Protein AF-0000000077095331 (afdb_homodimer)

pLDDT: mean 87.54, std 20.26, range [21.2, 98.94]

Foldseek 3Di:
DAWLVDCVRPFFLVDLDAFDKAWAFELQPPDPVCSLVVVVQCCDVNNVNGQAHEYEAADCVLANAGDDDLVSLLVNCVVPVTHAYRYEYSYAPCLVCLLSNLVSRHQEYEYELVRDDDVLVSLVSNVVSPHQYEYEYAQVRALVSCVVCSVVRSHREYEYEQDGPDDAPDAGNPVSVVRVVVCCVVPVSHFYWYFHFDPPPPPPVPDRGRIRIRDRDDPDPDDD/DAWLVDCVRDFFLVDLDAFDKAWAFELQPPDPVCSLVVVVQCCDVNNVNGQAHEYEAADCPLANAGDDDLVSLLVNCVVPVTHAYRYEYSYAPCLVCLLSNLVSRHQEYEYELVRDDDVLVSLVSNVVSPHAYEYEYEQVRALVSCVVCSVVRSHREYEYEQDGPDDAPDAGNPVSVVRVVVCCVVPVSHFYWYFHFDQPPPPPVRPRGRIRIRDNDDPDPDDD

Sequence (448 aa):
MFDHQDRGTWLSADRPDTLRPIIAPSILASDFARLLDECKDVLSVEGGASEWLHVDVMDGHFVPNISIGMCVVEALRKHLQHAFLDVHCMVTHPDRWVDEMAKAGASQMTFHVEAVECPKAVARHIRAAGMQCGVALKPKTPASAVRELIEEKLVDMVLVMTVEPGFGGQSFMHDMMPKVAELRRAYPHLNIQVDGVWVKRQLMRLQKQERTSLWPERPSSRRLMFDHQDRGTWLSADRPDTLRPIIAPSILASDFARLLDECKDVLSVEGGASEWLHVDVMDGHFVPNISIGMCVVEALRKHLQHAFLDVHCMVTHPDRWVDEMAKAGASQMTFHVEAVECPKAVARHIRAAGMQCGVALKPKTPASAVRELIEEKLVDMVLVMTVEPGFGGQSFMHDMMPKVAELRRAYPHLNIQVDGVWVKRQLMRLQKQERTSLWPERPSSRRL

Structure (mmCIF, N/CA/C/O backbone):
data_AF-0000000077095331-model_v1
#
loop_
_entity.id
_entity.type
_entity.pdbx_description
1 polymer 'Ribulose-5-phosphate 3-epimerase, putative'
#
loop_
_atom_site.group_PDB
_atom_site.id
_atom_site.type_symbol
_atom_site.label_atom_id
_atom_site.label_alt_id
_atom_site.label_comp_id
_atom_site.label_asym_id
_atom_site.label_entity_id
_atom_site.label_seq_id
_atom_site.pdbx_PDB_ins_code
_atom_site.Cartn_x
_atom_site.Cartn_y
_atom_site.Cartn_z
_atom_site.occupancy
_atom_site.B_iso_or_equiv
_atom_site.auth_seq_id
_atom_site.auth_comp_id
_atom_site.auth_asym_id
_atom_site.auth_atom_id
_atom_site.pdbx_PDB_model_num
ATOM 1 N N . MET A 1 1 ? -15.812 24.312 8.992 1 74.44 1 MET A N 1
ATOM 2 C CA . MET A 1 1 ? -15.539 22.906 8.703 1 74.44 1 MET A CA 1
ATOM 3 C C . MET A 1 1 ? -14.625 22.766 7.488 1 74.44 1 MET A C 1
ATOM 5 O O . MET A 1 1 ? -14.672 23.594 6.578 1 74.44 1 MET A O 1
ATOM 9 N N . PHE A 1 2 ? -13.594 21.969 7.535 1 90.38 2 PHE A N 1
ATOM 10 C CA . PHE A 1 2 ? -12.703 21.719 6.406 1 90.38 2 PHE A CA 1
ATOM 11 C C . PHE A 1 2 ? -13.453 21.047 5.262 1 90.38 2 PHE A C 1
ATOM 13 O O . PHE A 1 2 ? -14.281 20.172 5.484 1 90.38 2 PHE A O 1
ATOM 20 N N . ASP A 1 3 ? -13.227 21.578 4.082 1 95.56 3 ASP A N 1
ATOM 21 C CA . ASP A 1 3 ? -13.828 21.062 2.857 1 95.56 3 ASP A CA 1
ATOM 22 C C . ASP A 1 3 ? -12.789 20.938 1.745 1 95.56 3 ASP A C 1
ATOM 24 O O . ASP A 1 3 ? -12.234 21.938 1.293 1 95.56 3 ASP A O 1
ATOM 28 N N . HIS A 1 4 ? -12.547 19.734 1.325 1 96.69 4 HIS A N 1
ATOM 29 C CA . HIS A 1 4 ? -11.578 19.484 0.27 1 96.69 4 HIS A CA 1
ATOM 30 C C . HIS A 1 4 ? -11.859 20.344 -0.957 1 96.69 4 HIS A C 1
ATOM 32 O O . HIS A 1 4 ? -10.938 20.766 -1.654 1 96.69 4 HIS A O 1
ATOM 38 N N . GLN A 1 5 ? -13.016 20.734 -1.234 1 96.81 5 GLN A N 1
ATOM 39 C CA . GLN A 1 5 ? -13.398 21.438 -2.457 1 96.81 5 GLN A CA 1
ATOM 40 C C . GLN A 1 5 ? -13.328 22.938 -2.275 1 96.81 5 GLN A C 1
ATOM 42 O O . GLN A 1 5 ? -13.5 23.703 -3.232 1 96.81 5 GLN A O 1
ATOM 47 N N . ASP A 1 6 ? -13.086 23.359 -1.054 1 96.62 6 ASP A N 1
ATOM 48 C CA . ASP A 1 6 ? -12.977 24.781 -0.756 1 96.62 6 ASP A CA 1
ATOM 49 C C . ASP A 1 6 ? -11.648 25.109 -0.089 1 96.62 6 ASP A C 1
ATOM 51 O O . ASP A 1 6 ? -11.547 25.125 1.14 1 96.62 6 ASP A O 1
ATOM 55 N N . ARG A 1 7 ? -10.734 25.531 -0.83 1 93.06 7 ARG A N 1
ATOM 56 C CA . ARG A 1 7 ? -9.367 25.75 -0.371 1 93.06 7 ARG A CA 1
ATOM 57 C C . ARG A 1 7 ? -9.312 26.859 0.67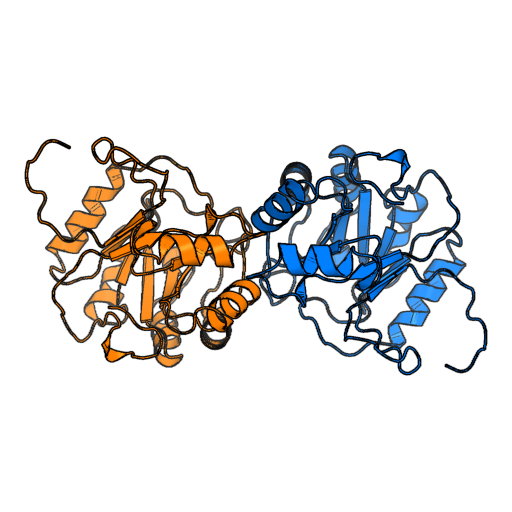1 1 93.06 7 ARG A C 1
ATOM 59 O O . ARG A 1 7 ? -8.328 26.969 1.405 1 93.06 7 ARG A O 1
ATOM 66 N N . GLY A 1 8 ? -10.281 27.656 0.653 1 92.31 8 GLY A N 1
ATOM 67 C CA . GLY A 1 8 ? -10.359 28.688 1.672 1 92.31 8 GLY A CA 1
ATOM 68 C C . GLY A 1 8 ? -10.484 28.125 3.078 1 92.31 8 GLY A C 1
ATOM 69 O O . GLY A 1 8 ? -10.227 28.844 4.055 1 92.31 8 GLY A O 1
ATOM 70 N N . THR A 1 9 ? -10.836 26.828 3.191 1 93.69 9 THR A N 1
ATOM 71 C CA . THR A 1 9 ? -11.023 26.203 4.496 1 93.69 9 THR A CA 1
ATOM 72 C C . THR A 1 9 ? -9.75 25.5 4.945 1 93.69 9 THR A C 1
ATOM 74 O O . THR A 1 9 ? -9.68 24.969 6.062 1 93.69 9 THR A O 1
ATOM 77 N N . TRP A 1 10 ? -8.75 25.484 4.062 1 94.44 10 TRP A N 1
ATOM 78 C CA . TRP A 1 10 ? -7.512 24.766 4.359 1 94.44 10 TRP A CA 1
ATOM 79 C C . TRP A 1 10 ? -6.59 25.625 5.238 1 94.44 10 TRP A C 1
ATOM 81 O O . TRP A 1 10 ? -6.773 26.828 5.348 1 94.44 10 TRP A O 1
ATOM 91 N N . LEU A 1 11 ? -5.668 24.922 5.902 1 93 11 LEU A N 1
ATOM 92 C CA . LEU A 1 11 ? -4.598 25.656 6.559 1 93 11 LEU A CA 1
ATOM 93 C C . LEU A 1 11 ? -3.738 26.391 5.535 1 93 11 LEU A C 1
ATOM 95 O O . LEU A 1 11 ? -3.646 25.969 4.379 1 93 11 LEU A O 1
ATOM 99 N N . SER A 1 12 ? -3.201 27.484 5.98 1 90.19 12 SER A N 1
ATOM 100 C CA . SER A 1 12 ? -2.324 28.25 5.094 1 90.19 12 SER A CA 1
ATOM 101 C C . SER A 1 12 ? -1.199 28.922 5.871 1 90.19 12 SER A C 1
ATOM 103 O O . SER A 1 12 ? -1.447 29.578 6.883 1 90.19 12 SER A O 1
ATOM 105 N N . ALA A 1 13 ? -0.062 28.75 5.371 1 89.94 13 ALA A N 1
ATOM 106 C CA . ALA A 1 13 ? 1.091 29.422 5.965 1 89.94 13 ALA A CA 1
ATOM 107 C C . ALA A 1 13 ? 1.004 30.938 5.777 1 89.94 13 ALA A C 1
ATOM 109 O O . ALA A 1 13 ? 1.596 31.703 6.543 1 89.94 13 ALA A O 1
ATOM 110 N N . ASP A 1 14 ? 0.277 31.359 4.832 1 86.94 14 ASP A N 1
ATOM 111 C CA . ASP A 1 14 ? 0.199 32.781 4.473 1 86.94 14 ASP A CA 1
ATOM 112 C C . ASP A 1 14 ? -0.905 33.469 5.262 1 86.94 14 ASP A C 1
ATOM 114 O O . ASP A 1 14 ? -0.959 34.719 5.297 1 86.94 14 ASP A O 1
ATOM 118 N N . ARG A 1 15 ? -1.818 32.688 5.832 1 79.81 15 ARG A N 1
ATOM 119 C CA . ARG A 1 15 ? -2.947 33.25 6.574 1 79.81 15 ARG A CA 1
ATOM 120 C C . ARG A 1 15 ? -2.898 32.844 8.039 1 79.81 15 ARG A C 1
ATOM 122 O O . ARG A 1 15 ? -3.359 31.75 8.391 1 79.81 15 ARG A O 1
ATOM 129 N N . PRO A 1 16 ? -2.246 33.625 8.781 1 66.81 16 PRO A N 1
ATOM 130 C CA . PRO A 1 16 ? -2.164 33.219 10.188 1 66.81 16 PRO A CA 1
ATOM 131 C C . PRO A 1 16 ? -3.535 33.125 10.852 1 66.81 16 PRO A C 1
ATOM 133 O O . PRO A 1 16 ? -4.109 34.125 11.25 1 66.81 16 PRO A O 1
ATOM 136 N N . ASP A 1 17 ? -4.195 32.031 10.586 1 67.94 17 ASP A N 1
ATOM 137 C CA . ASP A 1 17 ? -5.488 31.781 11.219 1 67.94 17 ASP A CA 1
ATOM 138 C C . ASP A 1 17 ? -5.312 31.375 12.68 1 67.94 17 ASP A C 1
ATOM 140 O O . ASP A 1 17 ? -4.211 31.016 13.109 1 67.94 17 ASP A O 1
ATOM 144 N N . THR A 1 18 ? -6.379 31.609 13.398 1 79.56 18 THR A N 1
ATOM 145 C CA . THR A 1 18 ? -6.414 31.141 14.781 1 79.56 18 THR A CA 1
ATOM 146 C C . THR A 1 18 ? -6.258 29.625 14.836 1 79.56 18 THR A C 1
ATOM 148 O O . THR A 1 18 ? -6.871 28.891 14.047 1 79.56 18 THR A O 1
ATOM 151 N N . LEU A 1 19 ? -5.367 29.297 15.688 1 85.69 19 LEU A N 1
ATOM 152 C CA . LEU A 1 19 ? -5.133 27.875 15.875 1 85.69 19 LEU A CA 1
ATOM 153 C C . LEU A 1 19 ? -6.371 27.188 16.438 1 85.69 19 LEU A C 1
ATOM 155 O O . LEU A 1 19 ? -7.055 27.734 17.297 1 85.69 19 LEU A O 1
ATOM 159 N N . ARG A 1 20 ? -6.723 26.094 15.852 1 81.62 20 ARG A N 1
ATOM 160 C CA . ARG A 1 20 ? -7.832 25.297 16.359 1 81.62 20 ARG A CA 1
ATOM 161 C C . ARG A 1 20 ? -7.438 23.828 16.453 1 81.62 20 ARG A C 1
ATOM 163 O O . ARG A 1 20 ? -6.598 23.344 15.695 1 81.62 20 ARG A O 1
ATOM 170 N N . PRO A 1 21 ? -8.047 23.156 17.375 1 84.94 21 PRO A N 1
ATOM 171 C CA . PRO A 1 21 ? -7.781 21.719 17.453 1 84.94 21 PRO A CA 1
ATOM 172 C C . PRO A 1 21 ? -8.367 20.953 16.266 1 84.94 21 PRO A C 1
ATOM 174 O O . PRO A 1 21 ? -9.492 21.234 15.836 1 84.94 21 PRO A O 1
ATOM 177 N N . ILE A 1 22 ? -7.582 20.172 15.688 1 89 22 ILE A N 1
ATOM 178 C CA . ILE A 1 22 ? -7.996 19.312 14.578 1 89 22 ILE A CA 1
ATOM 179 C C . ILE A 1 22 ? -7.695 17.859 14.906 1 89 22 ILE A C 1
ATOM 181 O O . ILE A 1 22 ? -6.586 17.516 15.328 1 89 22 ILE A O 1
ATOM 185 N N . ILE A 1 23 ? -8.719 17.031 14.805 1 89.06 23 ILE A N 1
ATOM 186 C CA . ILE A 1 23 ? -8.539 15.602 15.016 1 89.06 23 ILE A CA 1
ATOM 187 C C . ILE A 1 23 ? -8.539 14.875 13.68 1 89.06 23 ILE A C 1
ATOM 189 O O . ILE A 1 23 ? -9.453 15.055 12.867 1 89.06 23 ILE A O 1
ATOM 193 N N . ALA A 1 24 ? -7.504 14.133 13.43 1 92.94 24 ALA A N 1
ATOM 194 C CA . ALA A 1 24 ? -7.34 13.375 12.195 1 92.94 24 ALA A CA 1
ATOM 195 C C . ALA A 1 24 ? -7.02 11.906 12.492 1 92.94 24 ALA A C 1
ATOM 197 O O . ALA A 1 24 ? -5.852 11.516 12.516 1 92.94 24 ALA A O 1
ATOM 198 N N . PRO A 1 25 ? -7.996 11.039 12.672 1 91.44 25 PRO A N 1
ATOM 199 C CA . PRO A 1 25 ? -7.723 9.625 12.953 1 91.44 25 PRO A CA 1
ATOM 200 C C . PRO A 1 25 ? -7.004 8.922 11.805 1 91.44 25 PRO A C 1
ATOM 202 O O . PRO A 1 25 ? -7.305 9.18 10.633 1 91.44 25 PRO A O 1
ATOM 205 N N . SER A 1 26 ? -6.078 8.117 12.156 1 93.12 26 SER A N 1
ATOM 206 C CA . SER A 1 26 ? -5.355 7.348 11.156 1 93.12 26 SER A CA 1
ATOM 207 C C . SER A 1 26 ? -6.188 6.168 10.664 1 93.12 26 SER A C 1
ATOM 209 O O . SER A 1 26 ? -6.672 5.363 11.461 1 93.12 26 SER A O 1
ATOM 211 N N . ILE A 1 27 ? -6.215 6.051 9.406 1 94 27 ILE A N 1
ATOM 212 C CA . ILE A 1 27 ? -6.992 4.938 8.867 1 94 27 ILE A CA 1
ATOM 213 C C . ILE A 1 27 ? -6.168 3.654 8.938 1 94 27 ILE A C 1
ATOM 215 O O . ILE A 1 27 ? -6.691 2.562 8.695 1 94 27 ILE A O 1
ATOM 219 N N . LEU A 1 28 ? -4.945 3.766 9.305 1 92.88 28 LEU A N 1
ATOM 220 C CA . LEU A 1 28 ? -4.105 2.578 9.438 1 92.88 28 LEU A CA 1
ATOM 221 C C . LEU A 1 28 ? -4.707 1.599 10.438 1 92.88 28 LEU A C 1
ATOM 223 O O . LEU A 1 28 ? -4.504 0.387 10.328 1 92.88 28 LEU A O 1
ATOM 227 N N . ALA A 1 29 ? -5.477 2.094 11.375 1 89.19 29 ALA A N 1
ATOM 228 C CA . ALA A 1 29 ? -6.105 1.262 12.398 1 89.19 29 ALA A CA 1
ATOM 229 C C . ALA A 1 29 ? -7.461 0.742 11.922 1 89.19 29 ALA A C 1
ATOM 231 O O . ALA A 1 29 ? -8.117 -0.028 12.633 1 89.19 29 ALA A O 1
ATOM 232 N N . SER A 1 30 ? -7.828 1.083 10.773 1 93.62 30 SER A N 1
ATOM 233 C CA . SER A 1 30 ? -9.156 0.741 10.266 1 93.62 30 SER A CA 1
ATOM 234 C C . SER A 1 30 ? -9.164 -0.644 9.633 1 93.62 30 SER A C 1
ATOM 236 O O . SER A 1 30 ? -8.109 -1.209 9.344 1 93.62 30 SER A O 1
ATOM 238 N N . ASP A 1 31 ? -10.359 -1.181 9.508 1 97.12 31 ASP A N 1
ATOM 239 C CA . ASP A 1 31 ? -10.594 -2.348 8.664 1 97.12 31 ASP A CA 1
ATOM 240 C C . ASP A 1 31 ? -10.586 -1.966 7.184 1 97.12 31 ASP A C 1
ATOM 242 O O . ASP A 1 31 ? -11.586 -1.453 6.668 1 97.12 31 ASP A O 1
ATOM 246 N N . PHE A 1 32 ? -9.547 -2.336 6.508 1 98.31 32 PHE A N 1
ATOM 247 C CA . PHE A 1 32 ? -9.375 -1.898 5.125 1 98.31 32 PHE A CA 1
ATOM 248 C C . PHE A 1 32 ? -10.383 -2.594 4.215 1 98.31 32 PHE A C 1
ATOM 250 O O . PHE A 1 32 ? -10.625 -2.141 3.096 1 98.31 32 PHE A O 1
ATOM 257 N N . ALA A 1 33 ? -10.93 -3.701 4.684 1 98.5 33 ALA A N 1
ATOM 258 C CA . ALA A 1 33 ? -11.961 -4.367 3.893 1 98.5 33 ALA A CA 1
ATOM 259 C C . ALA A 1 33 ? -13.273 -3.584 3.936 1 98.5 33 ALA A C 1
ATOM 261 O O . ALA A 1 33 ? -14.141 -3.76 3.07 1 98.5 33 ALA A O 1
ATOM 262 N N . ARG A 1 34 ? -13.445 -2.771 4.957 1 98.44 34 ARG A N 1
ATOM 263 C CA . ARG A 1 34 ? -14.625 -1.939 5.148 1 98.44 34 ARG A CA 1
ATOM 264 C C . ARG A 1 34 ? -14.242 -0.482 5.379 1 98.44 34 ARG A C 1
ATOM 266 O O . ARG A 1 34 ? -14.781 0.176 6.273 1 98.44 34 ARG A O 1
ATOM 273 N N . LEU A 1 35 ? -13.375 -0.018 4.566 1 98.56 35 LEU A N 1
ATOM 274 C CA . LEU A 1 35 ? -12.688 1.244 4.816 1 98.56 35 LEU A CA 1
ATOM 275 C C . LEU A 1 35 ? -13.664 2.416 4.754 1 98.56 35 LEU A C 1
ATOM 277 O O . LEU A 1 35 ? -13.609 3.318 5.594 1 98.56 35 LEU A O 1
ATOM 281 N N . LEU A 1 36 ? -14.555 2.393 3.768 1 98.62 36 LEU A N 1
ATOM 282 C CA . LEU A 1 36 ? -15.492 3.502 3.627 1 98.62 36 LEU A CA 1
ATOM 283 C C . LEU A 1 36 ? -16.359 3.646 4.875 1 98.62 36 LEU A C 1
ATOM 285 O O . LEU A 1 36 ? -16.547 4.754 5.379 1 98.62 36 LEU A O 1
ATOM 289 N N . ASP A 1 37 ? -16.844 2.523 5.336 1 97.69 37 ASP A N 1
ATOM 290 C CA . ASP A 1 37 ? -17.672 2.535 6.531 1 97.69 37 ASP A CA 1
ATOM 291 C C . ASP A 1 37 ? -16.906 3.072 7.738 1 97.69 37 ASP A C 1
ATOM 293 O O . ASP A 1 37 ? -17.438 3.865 8.516 1 97.69 37 ASP A O 1
ATOM 297 N N . GLU A 1 38 ? -15.68 2.67 7.887 1 96.81 38 GLU A N 1
ATOM 298 C CA . GLU A 1 38 ? -14.836 3.131 8.984 1 96.81 38 GLU A CA 1
ATOM 299 C C . GLU A 1 38 ? -14.602 4.637 8.914 1 96.81 38 GLU A C 1
ATOM 301 O O . GLU A 1 38 ? -14.68 5.332 9.922 1 96.81 38 GLU A O 1
ATOM 306 N N . CYS A 1 39 ? -14.352 5.078 7.707 1 97.06 39 CYS A N 1
ATOM 307 C CA . CYS A 1 39 ? -14.094 6.5 7.504 1 97.06 39 CYS A CA 1
ATOM 308 C C . CYS A 1 39 ? -15.344 7.324 7.77 1 97.06 39 CYS A C 1
ATOM 310 O O . CYS A 1 39 ? -15.281 8.367 8.43 1 97.06 39 CYS A O 1
ATOM 312 N N . LYS A 1 40 ? -16.484 6.82 7.277 1 97.5 40 LYS A N 1
ATOM 313 C CA . LYS A 1 40 ? -17.75 7.52 7.516 1 97.5 40 LYS A CA 1
ATOM 314 C C . LYS A 1 40 ? -18.078 7.582 9.008 1 97.5 40 LYS A C 1
ATOM 316 O O . LYS A 1 40 ? -18.578 8.594 9.492 1 97.5 40 LYS A O 1
ATOM 321 N N . ASP A 1 41 ? -17.766 6.551 9.664 1 95.5 41 ASP A N 1
ATOM 322 C CA . ASP A 1 41 ? -18.031 6.492 11.102 1 95.5 41 ASP A CA 1
ATOM 323 C C . ASP A 1 41 ? -17.25 7.574 11.844 1 95.5 41 ASP A C 1
ATOM 325 O O . ASP A 1 41 ? -17.844 8.367 12.586 1 95.5 41 ASP A O 1
ATOM 329 N N . VAL A 1 42 ? -15.945 7.723 11.578 1 93 42 VAL A N 1
ATOM 330 C CA . VAL A 1 42 ? -15.117 8.656 12.336 1 93 42 VAL A CA 1
ATOM 331 C C . VAL A 1 42 ? -15.477 10.086 11.961 1 93 42 VAL A C 1
ATOM 333 O O . VAL A 1 42 ? -15.312 11.008 12.766 1 93 42 VAL A O 1
ATOM 336 N N . LEU A 1 43 ? -16.016 10.258 10.766 1 94.38 43 LEU A N 1
ATOM 337 C CA . LEU A 1 43 ? -16.406 11.586 10.305 1 94.38 43 LEU A CA 1
ATOM 338 C C . LEU A 1 43 ? -17.781 11.977 10.852 1 94.38 43 LEU A C 1
ATOM 340 O O . LEU A 1 43 ? -18.125 13.156 10.883 1 94.38 43 LEU A O 1
ATOM 344 N N . SER A 1 44 ? -18.531 11.047 11.242 1 93.62 44 SER A N 1
ATOM 345 C CA . SER A 1 44 ? -19.891 11.297 11.734 1 93.62 44 SER A CA 1
ATOM 346 C C . SER A 1 44 ? -19.875 11.891 13.133 1 93.62 44 SER A C 1
ATOM 348 O O . SER A 1 44 ? -18.859 11.789 13.844 1 93.62 44 SER A O 1
ATOM 350 N N . VAL A 1 45 ? -20.938 12.438 13.492 1 91.75 45 VAL A N 1
ATOM 351 C CA . VAL A 1 45 ? -21.094 13 14.828 1 91.75 45 VAL A CA 1
ATOM 352 C C . VAL A 1 45 ? -20.969 11.898 15.875 1 91.75 45 VAL A C 1
ATOM 354 O O . VAL A 1 45 ? -20.266 12.055 16.875 1 91.75 45 VAL A O 1
ATOM 357 N N . GLU A 1 46 ? -21.578 10.781 15.625 1 90.5 46 GLU A N 1
ATOM 358 C CA . GLU A 1 46 ? -21.562 9.648 16.547 1 90.5 46 GLU A CA 1
ATOM 359 C C . GLU A 1 46 ? -20.156 9.078 16.703 1 90.5 46 GLU A C 1
ATOM 361 O O . GLU A 1 46 ? -19.797 8.586 17.781 1 90.5 46 GLU A O 1
ATOM 366 N N . GLY A 1 47 ? -19.406 9.219 15.664 1 86.56 47 GLY A N 1
ATOM 367 C CA . GLY A 1 47 ? -18.078 8.625 15.672 1 86.56 47 GLY A CA 1
ATOM 368 C C . GLY A 1 47 ? -17 9.578 16.172 1 86.56 47 GLY A C 1
ATOM 369 O O . GLY A 1 47 ? -15.844 9.195 16.312 1 86.56 47 GLY A O 1
ATOM 370 N N . GLY A 1 48 ? -17.328 10.859 16.406 1 85.31 48 GLY A N 1
ATOM 371 C CA . GLY A 1 48 ? -16.375 11.805 16.969 1 85.31 48 GLY A CA 1
ATOM 372 C C . GLY A 1 48 ? -16.25 13.07 16.156 1 85.31 48 GLY A C 1
ATOM 373 O O . GLY A 1 48 ? -15.539 14 16.562 1 85.31 48 GLY A O 1
ATOM 374 N N . ALA A 1 49 ? -16.859 13.047 15.031 1 89 49 ALA A N 1
ATOM 375 C CA . ALA A 1 49 ? -16.891 14.234 14.18 1 89 49 ALA A CA 1
ATOM 376 C C . ALA A 1 49 ? -15.469 14.711 13.867 1 89 49 ALA A C 1
ATOM 378 O O . ALA A 1 49 ? -15.164 15.891 14.008 1 89 49 ALA A O 1
ATOM 379 N N . SER A 1 50 ? -14.641 13.82 13.484 1 91.31 50 SER A N 1
ATOM 380 C CA . SER A 1 50 ? -13.266 14.172 13.164 1 91.31 50 SER A CA 1
ATOM 381 C C . SER A 1 50 ? -13.211 15.133 11.977 1 91.31 50 SER A C 1
ATOM 383 O O . SER A 1 50 ? -14.047 15.062 11.07 1 91.31 50 SER A O 1
ATOM 385 N N . GLU A 1 51 ? -12.227 15.961 11.992 1 92.25 51 GLU A N 1
ATOM 386 C CA . GLU A 1 51 ? -12.109 16.984 10.969 1 92.25 51 GLU A CA 1
ATOM 387 C C . GLU A 1 51 ? -11.422 16.453 9.719 1 92.25 51 GLU A C 1
ATOM 389 O O . GLU A 1 51 ? -11.75 16.844 8.602 1 92.25 51 GLU A O 1
ATOM 394 N N . TRP A 1 52 ? -10.445 15.609 9.922 1 96.31 52 TRP A N 1
ATOM 395 C CA . TRP A 1 52 ? -9.625 15.07 8.836 1 96.31 52 TRP A CA 1
ATOM 396 C C . TRP A 1 52 ? -9.539 13.555 8.914 1 96.31 52 TRP A C 1
ATOM 398 O O . TRP A 1 52 ? -9.93 12.953 9.922 1 96.31 52 TRP A O 1
ATOM 408 N N . LEU A 1 53 ? -9.18 12.938 7.82 1 96.56 53 LEU A N 1
ATOM 409 C CA . LEU A 1 53 ? -8.703 11.562 7.793 1 96.56 53 LEU A CA 1
ATOM 410 C C . LEU A 1 53 ? -7.199 11.508 7.555 1 96.56 53 LEU A C 1
ATOM 412 O O . LEU A 1 53 ? -6.695 12.094 6.59 1 96.56 53 LEU A O 1
ATOM 416 N N . HIS A 1 54 ? -6.516 10.867 8.5 1 96.94 54 HIS A N 1
ATOM 417 C CA . HIS A 1 54 ? -5.07 10.695 8.375 1 96.94 54 HIS A CA 1
ATOM 418 C C . HIS A 1 54 ? -4.734 9.43 7.598 1 96.94 54 HIS A C 1
ATOM 420 O O . HIS A 1 54 ? -5.105 8.328 8 1 96.94 54 HIS A O 1
ATOM 426 N N . VAL A 1 55 ? -4.062 9.602 6.492 1 98.06 55 VAL A N 1
ATOM 427 C CA . VAL A 1 55 ? -3.783 8.508 5.566 1 98.06 55 VAL A CA 1
ATOM 428 C C . VAL A 1 55 ? -2.279 8.258 5.5 1 98.06 55 VAL A C 1
ATOM 430 O O . VAL A 1 55 ? -1.524 9.094 5 1 98.06 55 VAL A O 1
ATOM 433 N N . ASP A 1 56 ? -1.896 7.098 5.926 1 97.75 56 ASP A N 1
ATOM 434 C CA . ASP A 1 56 ? -0.477 6.766 6.008 1 97.75 56 ASP A CA 1
ATOM 435 C C . ASP A 1 56 ? -0.026 5.969 4.789 1 97.75 56 ASP A C 1
ATOM 437 O O . ASP A 1 56 ? -0.443 4.824 4.602 1 97.75 56 ASP A O 1
ATOM 441 N N . VAL A 1 57 ? 0.837 6.559 3.99 1 98.75 57 VAL A N 1
ATOM 442 C CA . VAL A 1 57 ? 1.42 5.902 2.824 1 98.75 57 VAL A CA 1
ATOM 443 C C . VAL A 1 57 ? 2.844 5.453 3.141 1 98.75 57 VAL A C 1
ATOM 445 O O . VAL A 1 57 ? 3.684 6.266 3.537 1 98.75 57 VAL A O 1
ATOM 448 N N . MET A 1 58 ? 3.117 4.156 3.016 1 98.75 58 MET A N 1
ATOM 449 C CA . MET A 1 58 ? 4.422 3.576 3.328 1 98.75 58 MET A CA 1
ATOM 450 C C . MET A 1 58 ? 4.926 2.719 2.174 1 98.75 58 MET A C 1
ATOM 452 O O . MET A 1 58 ? 4.18 1.913 1.618 1 98.75 58 MET A O 1
ATOM 456 N N . ASP A 1 59 ? 6.242 2.828 1.864 1 98.5 59 ASP A N 1
ATOM 457 C CA . ASP A 1 59 ? 6.762 2.168 0.671 1 98.5 59 ASP A CA 1
ATOM 458 C C . ASP A 1 59 ? 7.695 1.015 1.044 1 98.5 59 ASP A C 1
ATOM 460 O O . ASP A 1 59 ? 8.281 0.376 0.168 1 98.5 59 ASP A O 1
ATOM 464 N N . GLY A 1 60 ? 7.883 0.79 2.312 1 98.19 60 GLY A N 1
ATOM 465 C CA . GLY A 1 60 ? 8.734 -0.314 2.734 1 98.19 60 GLY A CA 1
ATOM 466 C C . GLY A 1 60 ? 10.211 0.022 2.699 1 98.19 60 GLY A C 1
ATOM 467 O O . GLY A 1 60 ? 11.047 -0.821 3.021 1 98.19 60 GLY A O 1
ATOM 468 N N . HIS A 1 61 ? 10.617 1.181 2.322 1 98.31 61 HIS A N 1
ATOM 469 C CA . HIS A 1 61 ? 12.008 1.597 2.221 1 98.31 61 HIS A CA 1
ATOM 470 C C . HIS A 1 61 ? 12.328 2.695 3.229 1 98.31 61 HIS A C 1
ATOM 472 O O . HIS A 1 61 ? 13.297 2.586 3.986 1 98.31 61 HIS A O 1
ATOM 478 N N . PHE A 1 62 ? 11.57 3.719 3.277 1 98.56 62 PHE A N 1
ATOM 479 C CA . PHE A 1 62 ? 11.766 4.758 4.281 1 98.56 62 PHE A CA 1
ATOM 480 C C . PHE A 1 62 ? 11.445 4.23 5.676 1 98.56 62 PHE A C 1
ATOM 482 O O . PHE A 1 62 ? 12.133 4.562 6.645 1 98.56 62 PHE A O 1
ATOM 489 N N . VAL A 1 63 ? 10.336 3.469 5.742 1 97.94 63 VAL A N 1
ATOM 490 C CA . VAL A 1 63 ? 9.961 2.73 6.941 1 97.94 63 VAL A CA 1
ATOM 491 C C . VAL A 1 63 ? 9.836 1.244 6.617 1 97.94 63 VAL A C 1
ATOM 493 O O . VAL A 1 63 ? 9.609 0.872 5.465 1 97.94 63 VAL A O 1
ATOM 496 N N . PRO A 1 64 ? 10.008 0.375 7.598 1 96.94 64 PRO A N 1
ATOM 497 C CA . PRO A 1 64 ? 9.984 -1.066 7.34 1 96.94 64 PRO A CA 1
ATOM 498 C C . PRO A 1 64 ? 8.57 -1.634 7.301 1 96.94 64 PRO A C 1
ATOM 500 O O . PRO A 1 64 ? 8.281 -2.639 7.957 1 96.94 64 PRO A O 1
ATOM 503 N N . ASN A 1 65 ? 7.707 -1.026 6.535 1 97.56 65 ASN A N 1
ATOM 504 C CA . ASN A 1 65 ? 6.32 -1.439 6.34 1 97.56 65 ASN A CA 1
ATOM 505 C C . ASN A 1 65 ? 5.766 -0.926 5.016 1 97.56 65 ASN A C 1
ATOM 507 O O . ASN A 1 65 ? 6.176 0.131 4.531 1 97.56 65 ASN A O 1
ATOM 511 N N . ILE A 1 66 ? 4.914 -1.739 4.402 1 98.44 66 ILE A N 1
ATOM 512 C CA . ILE A 1 66 ? 4.152 -1.304 3.238 1 98.44 66 ILE A CA 1
ATOM 513 C C . ILE A 1 66 ? 2.678 -1.164 3.613 1 98.44 66 ILE A C 1
ATOM 515 O O . ILE A 1 66 ? 2.076 -2.096 4.152 1 98.44 66 ILE A O 1
ATOM 519 N N . SER A 1 67 ? 2.117 -0.008 3.365 1 98.19 67 SER A N 1
ATOM 520 C CA . SER A 1 67 ? 0.72 0.186 3.74 1 98.19 67 SER A CA 1
ATOM 521 C C . SER A 1 67 ? -0.171 0.31 2.51 1 98.19 67 SER A C 1
ATOM 523 O O . SER A 1 67 ? -0.531 -0.695 1.894 1 98.19 67 SER A O 1
ATOM 525 N N . ILE A 1 68 ? -0.43 1.535 2.07 1 98.69 68 ILE A N 1
ATOM 526 C CA . ILE A 1 68 ? -1.318 1.776 0.938 1 98.69 68 ILE A CA 1
ATOM 527 C C . ILE A 1 68 ? -0.746 2.887 0.06 1 98.69 68 ILE A C 1
ATOM 529 O O . ILE A 1 68 ? 0.161 3.611 0.478 1 98.69 68 ILE A O 1
ATOM 533 N N . GLY A 1 69 ? -1.275 2.945 -1.154 1 98.38 69 GLY A N 1
ATOM 534 C CA . GLY A 1 69 ? -0.842 3.979 -2.082 1 98.38 69 GLY A CA 1
ATOM 535 C C . GLY A 1 69 ? -1.992 4.777 -2.666 1 98.38 69 GLY A C 1
ATOM 536 O O . GLY A 1 69 ? -3.01 4.988 -2.002 1 98.38 69 GLY A O 1
ATOM 537 N N . MET A 1 70 ? -1.787 5.27 -3.865 1 98.44 70 MET A N 1
ATOM 538 C CA . MET A 1 70 ? -2.693 6.203 -4.527 1 98.44 70 MET A CA 1
ATOM 539 C C . MET A 1 70 ? -4.051 5.559 -4.777 1 98.44 70 MET A C 1
ATOM 541 O O . MET A 1 70 ? -5.082 6.234 -4.75 1 98.44 70 MET A O 1
ATOM 545 N N . CYS A 1 71 ? -4.07 4.242 -4.98 1 97.94 71 CYS A N 1
ATOM 546 C CA . CYS A 1 71 ? -5.32 3.564 -5.305 1 97.94 71 CYS A CA 1
ATOM 547 C C . CYS A 1 71 ? -6.324 3.693 -4.168 1 97.94 71 CYS A C 1
ATOM 549 O O . CYS A 1 71 ? -7.523 3.859 -4.406 1 97.94 71 CYS A O 1
ATOM 551 N N . VAL A 1 72 ? -5.848 3.67 -2.986 1 98.69 72 VAL A N 1
ATOM 552 C CA . VAL A 1 72 ? -6.723 3.807 -1.827 1 98.69 72 VAL A CA 1
ATOM 553 C C . VAL A 1 72 ? -7.152 5.266 -1.672 1 98.69 72 VAL A C 1
ATOM 555 O O . VAL A 1 72 ? -8.32 5.551 -1.397 1 98.69 72 VAL A O 1
ATOM 558 N N . VAL A 1 73 ? -6.254 6.195 -1.87 1 98.81 73 VAL A N 1
ATOM 559 C CA . VAL A 1 73 ? -6.562 7.617 -1.797 1 98.81 73 VAL A CA 1
ATOM 560 C C . VAL A 1 73 ? -7.645 7.965 -2.82 1 98.81 73 VAL A C 1
ATOM 562 O O . VAL A 1 73 ? -8.617 8.648 -2.498 1 98.81 73 VAL A O 1
ATOM 565 N N . GLU A 1 74 ? -7.465 7.461 -3.99 1 98.69 74 GLU A N 1
ATOM 566 C CA . GLU A 1 74 ? -8.414 7.715 -5.066 1 98.69 74 GLU A CA 1
ATOM 567 C C . GLU A 1 74 ? -9.797 7.164 -4.723 1 98.69 74 GLU A C 1
ATOM 569 O O . GLU A 1 74 ? -10.812 7.816 -4.973 1 98.69 74 GLU A O 1
ATOM 574 N N . ALA A 1 75 ? -9.812 6.012 -4.211 1 98.56 75 ALA A N 1
ATOM 575 C CA . ALA A 1 75 ? -11.078 5.387 -3.838 1 98.56 75 ALA A CA 1
ATOM 576 C C . ALA A 1 75 ? -11.805 6.203 -2.771 1 98.56 75 ALA A C 1
ATOM 578 O O . ALA A 1 75 ? -13.016 6.43 -2.869 1 98.56 75 ALA A O 1
ATOM 579 N N . LEU A 1 76 ? -11.07 6.617 -1.761 1 98.75 76 LEU A N 1
ATOM 580 C CA . LEU A 1 76 ? -11.672 7.434 -0.707 1 98.75 76 LEU A CA 1
ATOM 581 C C . LEU A 1 76 ? -12.203 8.75 -1.27 1 98.75 76 LEU A C 1
ATOM 583 O O . LEU A 1 76 ? -13.305 9.172 -0.923 1 98.75 76 LEU A O 1
ATOM 587 N N . ARG A 1 77 ? -11.438 9.359 -2.113 1 98.81 77 ARG A N 1
ATOM 588 C CA . ARG A 1 77 ? -11.844 10.625 -2.699 1 98.81 77 ARG A CA 1
ATOM 589 C C . ARG A 1 77 ? -13.141 10.477 -3.484 1 98.81 77 ARG A C 1
ATOM 591 O O . ARG A 1 77 ? -14.031 11.328 -3.404 1 98.81 77 ARG A O 1
ATOM 598 N N . LYS A 1 78 ? -13.273 9.43 -4.199 1 98.44 78 LYS A N 1
ATOM 599 C CA . LYS A 1 78 ? -14.461 9.18 -5 1 98.44 78 LYS A CA 1
ATOM 600 C C . LYS A 1 78 ? -15.719 9.172 -4.133 1 98.44 78 LYS A C 1
ATOM 602 O O . LYS A 1 78 ? -16.766 9.695 -4.535 1 98.44 78 LYS A O 1
ATOM 607 N N . HIS A 1 79 ? -15.594 8.688 -2.967 1 98.5 79 HIS A N 1
ATOM 608 C CA . HIS A 1 79 ? -16.766 8.523 -2.115 1 98.5 79 HIS A CA 1
ATOM 609 C C . HIS A 1 79 ? -16.906 9.68 -1.13 1 98.5 79 HIS A C 1
ATOM 611 O O . HIS A 1 79 ? -18 9.977 -0.663 1 98.5 79 HIS A O 1
ATOM 617 N N . LEU A 1 80 ? -15.773 10.195 -0.763 1 98.38 80 LEU A N 1
ATOM 618 C CA . LEU A 1 80 ? -15.734 11.266 0.225 1 98.38 80 LEU A CA 1
ATOM 619 C C . LEU A 1 80 ? -15.227 12.562 -0.398 1 98.38 80 LEU A C 1
ATOM 621 O O . LEU A 1 80 ? -14.148 13.047 -0.043 1 98.38 80 LEU A O 1
ATOM 625 N N . GLN A 1 81 ? -16 13.18 -1.125 1 98.06 81 GLN A N 1
ATOM 626 C CA . GLN A 1 81 ? -15.609 14.273 -2.004 1 98.06 81 GLN A CA 1
ATOM 627 C C . GLN A 1 81 ? -15.219 15.508 -1.201 1 98.06 81 GLN A C 1
ATOM 629 O O . GLN A 1 81 ? -14.438 16.344 -1.668 1 98.06 81 GLN A O 1
ATOM 634 N N . HIS A 1 82 ? -15.727 15.562 -0.011 1 97.94 82 HIS A N 1
ATOM 635 C CA . HIS A 1 82 ? -15.516 16.781 0.767 1 97.94 82 HIS A CA 1
ATOM 636 C C . HIS A 1 82 ? -14.516 16.547 1.896 1 97.94 82 HIS A C 1
ATOM 638 O O . HIS A 1 82 ? -14.023 17.5 2.506 1 97.94 82 HIS A O 1
ATOM 644 N N . ALA A 1 83 ? -14.227 15.312 2.18 1 98 83 ALA A N 1
ATOM 645 C CA . ALA A 1 83 ? -13.359 15 3.311 1 98 83 ALA A CA 1
ATOM 646 C C . ALA A 1 83 ? -11.938 15.508 3.072 1 98 83 ALA A C 1
ATOM 648 O O . ALA A 1 83 ? -11.43 15.453 1.95 1 98 83 ALA A O 1
ATOM 649 N N . PHE A 1 84 ? -11.305 16.031 4.121 1 98.19 84 PHE A N 1
ATOM 650 C CA . PHE A 1 84 ? -9.898 16.406 4.051 1 98.19 84 PHE A CA 1
ATOM 651 C C . PHE A 1 84 ? -9 15.195 4.27 1 98.19 84 PHE A C 1
ATOM 653 O O . PHE A 1 84 ? -8.945 14.648 5.375 1 98.19 84 PHE A O 1
ATOM 660 N N . LEU A 1 85 ? -8.336 14.828 3.234 1 98.62 85 LEU A N 1
ATOM 661 C CA . LEU A 1 85 ? -7.422 13.688 3.316 1 98.62 85 LEU A CA 1
ATOM 662 C C . LEU A 1 85 ? -6 14.156 3.625 1 98.62 85 LEU A C 1
ATOM 664 O O . LEU A 1 85 ? -5.301 14.656 2.742 1 98.62 85 LEU A O 1
ATOM 668 N N . ASP A 1 86 ? -5.609 13.984 4.895 1 98.25 86 ASP A N 1
ATOM 669 C CA . ASP A 1 86 ? -4.27 14.281 5.398 1 98.25 86 ASP A CA 1
ATOM 670 C C . ASP A 1 86 ? -3.311 13.133 5.125 1 98.25 86 ASP A C 1
ATOM 672 O O . ASP A 1 86 ? -3.164 12.227 5.957 1 98.25 86 ASP A O 1
ATOM 676 N N . VAL A 1 87 ? -2.617 13.211 3.961 1 98.81 87 VAL A N 1
ATOM 677 C CA . VAL A 1 87 ? -1.795 12.094 3.514 1 98.81 87 VAL A CA 1
ATOM 678 C C . VAL A 1 87 ? -0.372 12.258 4.043 1 98.81 87 VAL A C 1
ATOM 680 O O . VAL A 1 87 ? 0.339 13.188 3.658 1 98.81 87 VAL A O 1
ATOM 683 N N . HIS A 1 88 ? -0.023 11.406 4.906 1 98.62 88 HIS A N 1
ATOM 684 C CA . HIS A 1 88 ? 1.309 11.312 5.496 1 98.62 88 HIS A CA 1
ATOM 685 C C . HIS A 1 88 ? 2.172 10.305 4.738 1 98.62 88 HIS A C 1
ATOM 687 O O . HIS A 1 88 ? 1.977 9.094 4.867 1 98.62 88 HIS A O 1
ATOM 693 N N . CYS A 1 89 ? 3.143 10.852 3.967 1 98.81 89 CYS A N 1
ATOM 694 C CA . CYS A 1 89 ? 3.955 10.016 3.094 1 98.81 89 CYS A CA 1
ATOM 695 C C . CYS A 1 89 ? 5.266 9.625 3.773 1 98.81 89 CYS A C 1
ATOM 697 O O . CYS A 1 89 ? 6.199 10.422 3.828 1 98.81 89 CYS A O 1
ATOM 699 N N . MET A 1 90 ? 5.281 8.445 4.266 1 98.69 90 MET A N 1
ATOM 700 C CA . MET A 1 90 ? 6.508 7.82 4.758 1 98.69 90 MET A CA 1
ATOM 701 C C . MET A 1 90 ? 7.18 7 3.662 1 98.69 90 MET A C 1
ATOM 703 O O . MET A 1 90 ? 7.227 5.773 3.742 1 98.69 90 MET A O 1
ATOM 707 N N . VAL A 1 91 ? 7.746 7.723 2.672 1 98.75 91 VAL A N 1
ATOM 708 C CA . VAL A 1 91 ? 8.289 7.105 1.466 1 98.75 91 VAL A CA 1
ATOM 709 C C . VAL A 1 91 ? 9.648 7.727 1.136 1 98.75 91 VAL A C 1
ATOM 711 O O . VAL A 1 91 ? 9.922 8.867 1.513 1 98.75 91 VAL A O 1
ATOM 714 N N . THR A 1 92 ? 10.422 6.961 0.435 1 98.06 92 THR A N 1
ATOM 715 C CA . THR A 1 92 ? 11.641 7.508 -0.162 1 98.06 92 THR A CA 1
ATOM 716 C C . THR A 1 92 ? 11.305 8.328 -1.408 1 98.06 92 THR A C 1
ATOM 718 O O . THR A 1 92 ? 10.375 7.992 -2.145 1 98.06 92 THR A O 1
ATOM 721 N N . HIS A 1 93 ? 11.984 9.422 -1.613 1 97.38 93 HIS A N 1
ATOM 722 C CA . HIS A 1 93 ? 11.828 10.297 -2.773 1 97.38 93 HIS A CA 1
ATOM 723 C C . HIS A 1 93 ? 10.383 10.75 -2.924 1 97.38 93 HIS A C 1
ATOM 725 O O . HIS A 1 93 ? 9.766 10.555 -3.977 1 97.38 93 HIS A O 1
ATOM 731 N N . PRO A 1 94 ? 9.938 11.406 -1.949 1 98.62 94 PRO A N 1
ATOM 732 C CA . PRO A 1 94 ? 8.531 11.812 -1.99 1 98.62 94 PRO A CA 1
ATOM 733 C C . PRO A 1 94 ? 8.219 12.711 -3.188 1 98.62 94 PRO A C 1
ATOM 735 O O . PRO A 1 94 ? 7.07 12.75 -3.645 1 98.62 94 PRO A O 1
ATOM 738 N N . ASP A 1 95 ? 9.148 13.422 -3.711 1 98.25 95 ASP A N 1
ATOM 739 C CA . ASP A 1 95 ? 8.945 14.312 -4.852 1 98.25 95 ASP A CA 1
ATOM 740 C C . ASP A 1 95 ? 8.359 13.555 -6.039 1 98.25 95 ASP A C 1
ATOM 742 O O . ASP A 1 95 ? 7.547 14.094 -6.793 1 98.25 95 ASP A O 1
ATOM 746 N N . ARG A 1 96 ? 8.695 12.336 -6.16 1 97.5 96 ARG A N 1
ATOM 747 C CA . ARG A 1 96 ? 8.266 11.484 -7.262 1 97.5 96 ARG A CA 1
ATOM 748 C C . ARG A 1 96 ? 6.75 11.289 -7.238 1 97.5 96 ARG A C 1
ATOM 750 O O . ARG A 1 96 ? 6.137 11.023 -8.273 1 97.5 96 ARG A O 1
ATOM 757 N N . TRP A 1 97 ? 6.184 11.492 -6.094 1 98.62 97 TRP A N 1
ATOM 758 C CA . TRP A 1 97 ? 4.801 11.055 -5.926 1 98.62 97 TRP A CA 1
ATOM 759 C C . TRP A 1 97 ? 3.857 12.25 -5.863 1 98.62 97 TRP A C 1
ATOM 761 O O . TRP A 1 97 ? 2.639 12.078 -5.77 1 98.62 97 TRP A O 1
ATOM 771 N N . VAL A 1 98 ? 4.359 13.453 -5.965 1 98.88 98 VAL A N 1
ATOM 772 C CA . VAL A 1 98 ? 3.574 14.648 -5.695 1 98.88 98 VAL A CA 1
ATOM 773 C C . VAL A 1 98 ? 2.41 14.742 -6.676 1 98.88 98 VAL A C 1
ATOM 775 O O . VAL A 1 98 ? 1.251 14.844 -6.27 1 98.88 98 VAL A O 1
ATOM 778 N N . ASP A 1 99 ? 2.693 14.617 -7.938 1 98.81 99 ASP A N 1
ATOM 779 C CA . ASP A 1 99 ? 1.648 14.781 -8.945 1 98.81 99 ASP A CA 1
ATOM 780 C C . ASP A 1 99 ? 0.624 13.648 -8.859 1 98.81 99 ASP A C 1
ATOM 782 O O . ASP A 1 99 ? -0.58 13.891 -8.969 1 98.81 99 ASP A O 1
ATOM 786 N N . GLU A 1 100 ? 1.085 12.453 -8.633 1 98.5 100 GLU A N 1
ATOM 787 C CA . GLU A 1 100 ? 0.191 11.305 -8.523 1 98.5 100 GLU A CA 1
ATOM 788 C C . GLU A 1 100 ? -0.705 11.414 -7.297 1 98.5 100 GLU A C 1
ATOM 790 O O . GLU A 1 100 ? -1.878 11.039 -7.34 1 98.5 100 GLU A O 1
ATOM 795 N N . MET A 1 101 ? -0.139 11.914 -6.254 1 98.88 101 MET A N 1
ATOM 796 C CA . MET A 1 101 ? -0.917 12.086 -5.031 1 98.88 101 MET A CA 1
ATOM 797 C C . MET A 1 101 ? -1.982 13.156 -5.207 1 98.88 101 MET A C 1
ATOM 799 O O . MET A 1 101 ? -3.119 12.992 -4.758 1 98.88 101 MET A O 1
ATOM 803 N N . ALA A 1 102 ? -1.636 14.234 -5.871 1 98.88 102 ALA A N 1
ATOM 804 C CA . ALA A 1 102 ? -2.6 15.289 -6.18 1 98.88 102 ALA A CA 1
ATOM 805 C C . ALA A 1 102 ? -3.727 14.758 -7.062 1 98.88 102 ALA A C 1
ATOM 807 O O . ALA A 1 102 ? -4.906 15 -6.785 1 98.88 102 ALA A O 1
ATOM 808 N N . LYS A 1 103 ? -3.35 14.031 -8.062 1 98.69 103 LYS A N 1
ATOM 809 C CA . LYS A 1 103 ? -4.324 13.445 -8.977 1 98.69 103 LYS A CA 1
ATOM 810 C C . LYS A 1 103 ? -5.258 12.484 -8.242 1 98.69 103 LYS A C 1
ATOM 812 O O . LYS A 1 103 ? -6.449 12.414 -8.547 1 98.69 103 LYS A O 1
ATOM 817 N N . ALA A 1 104 ? -4.699 11.797 -7.289 1 98.69 104 ALA A N 1
ATOM 818 C CA . ALA A 1 104 ? -5.484 10.828 -6.523 1 98.69 104 ALA A CA 1
ATOM 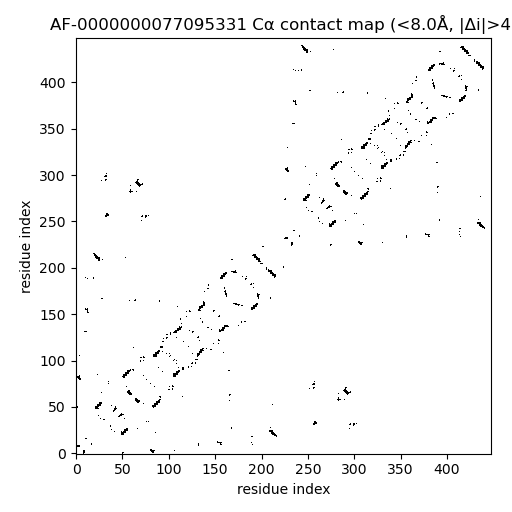819 C C . ALA A 1 104 ? -6.516 11.531 -5.645 1 98.69 104 ALA A C 1
ATOM 821 O O . ALA A 1 104 ? -7.492 10.914 -5.211 1 98.69 104 ALA A O 1
ATOM 822 N N . GLY A 1 105 ? -6.238 12.789 -5.297 1 98.81 105 GLY A N 1
ATOM 823 C CA . GLY A 1 105 ? -7.234 13.562 -4.566 1 98.81 105 GLY A CA 1
ATOM 824 C C . GLY A 1 105 ? -6.816 13.875 -3.143 1 98.81 105 GLY A C 1
ATOM 825 O O . GLY A 1 105 ? -7.66 14.164 -2.291 1 98.81 105 GLY A O 1
ATOM 826 N N . ALA A 1 106 ? -5.59 13.828 -2.814 1 98.81 106 ALA A N 1
ATOM 827 C CA . ALA A 1 106 ? -5.09 14.234 -1.505 1 98.81 106 ALA A CA 1
ATOM 828 C C . ALA A 1 106 ? -5.359 15.711 -1.251 1 98.81 106 ALA A C 1
ATOM 830 O O . ALA A 1 106 ? -5.219 16.547 -2.156 1 98.81 106 ALA A O 1
ATOM 831 N N . SER A 1 107 ? -5.742 16.031 -0.018 1 98.75 107 SER A N 1
ATOM 832 C CA . SER A 1 107 ? -5.871 17.422 0.377 1 98.75 107 SER A CA 1
ATOM 833 C C . SER A 1 107 ? -4.531 18 0.808 1 98.75 107 SER A C 1
ATOM 835 O O . SER A 1 107 ? -4.211 19.156 0.483 1 98.75 107 SER A O 1
ATOM 837 N N . GLN A 1 108 ? -3.789 17.188 1.497 1 98.62 108 GLN A N 1
ATOM 838 C CA . GLN A 1 108 ? -2.459 17.531 1.994 1 98.62 108 GLN A CA 1
ATOM 839 C C . GLN A 1 108 ? -1.478 16.375 1.762 1 98.62 108 GLN A C 1
ATOM 841 O O . GLN A 1 108 ? -1.841 15.211 1.889 1 98.62 108 GLN A O 1
ATOM 846 N N . MET A 1 109 ? -0.301 16.766 1.407 1 98.88 109 MET A N 1
ATOM 847 C CA . MET A 1 109 ? 0.802 15.812 1.415 1 98.88 109 MET A CA 1
ATOM 848 C C . MET A 1 109 ? 1.884 16.234 2.402 1 98.88 109 MET A C 1
ATOM 850 O O . MET A 1 109 ? 2.418 17.344 2.307 1 98.88 109 MET A O 1
ATOM 854 N N . THR A 1 110 ? 2.105 15.398 3.355 1 98.88 110 THR A N 1
ATOM 855 C CA . THR A 1 110 ? 3.174 15.602 4.328 1 98.88 110 THR A CA 1
ATOM 856 C C . THR A 1 110 ? 4.344 14.664 4.043 1 98.88 110 THR A C 1
ATOM 858 O O . THR A 1 110 ? 4.172 13.445 3.98 1 98.88 110 THR A O 1
ATOM 861 N N . PHE A 1 111 ? 5.504 15.25 3.826 1 98.94 111 PHE A N 1
ATOM 862 C CA . PHE A 1 111 ? 6.695 14.453 3.561 1 98.94 111 PHE A CA 1
ATOM 863 C C . PHE A 1 111 ? 7.676 14.539 4.723 1 98.94 111 PHE A C 1
ATOM 865 O O . PHE A 1 111 ? 7.652 15.508 5.488 1 98.94 111 PHE A O 1
ATOM 872 N N . HIS A 1 112 ? 8.484 13.539 4.914 1 98.88 112 HIS A N 1
ATOM 873 C CA . HIS A 1 112 ? 9.531 13.57 5.93 1 98.88 112 HIS A CA 1
ATOM 874 C C . HIS A 1 112 ? 10.75 14.352 5.441 1 98.88 112 HIS A C 1
ATOM 876 O O . HIS A 1 112 ? 11.258 14.086 4.348 1 98.88 112 HIS A O 1
ATOM 882 N N . VAL A 1 113 ? 11.203 15.188 6.305 1 98.88 113 VAL A N 1
ATOM 883 C CA . VAL A 1 113 ? 12.359 16.016 5.938 1 98.88 113 VAL A CA 1
ATOM 884 C C . VAL A 1 113 ? 13.578 15.117 5.727 1 98.88 113 VAL A C 1
ATOM 886 O O . VAL A 1 113 ? 14.438 15.422 4.898 1 98.88 113 VAL A O 1
ATOM 889 N N . GLU A 1 114 ? 13.68 13.977 6.418 1 98.62 114 GLU A N 1
ATOM 890 C CA . GLU A 1 114 ? 14.797 13.039 6.363 1 98.62 114 GLU A CA 1
ATOM 891 C C . GLU A 1 114 ? 14.836 12.305 5.027 1 98.62 114 GLU A C 1
ATOM 893 O O . GLU A 1 114 ? 15.836 11.672 4.688 1 98.62 114 GLU A O 1
ATOM 898 N N . ALA A 1 115 ? 13.75 12.406 4.227 1 98.62 115 ALA A N 1
ATOM 899 C CA . ALA A 1 115 ? 13.617 11.609 3.012 1 98.62 115 ALA A CA 1
ATOM 900 C C . ALA A 1 115 ? 14.125 12.375 1.792 1 98.62 115 ALA A C 1
ATOM 902 O O . ALA A 1 115 ? 14.117 11.852 0.676 1 98.62 115 ALA A O 1
ATOM 903 N N . VAL A 1 116 ? 14.602 13.602 1.998 1 98.25 116 VAL A N 1
ATOM 904 C CA . VAL A 1 116 ? 14.906 14.422 0.831 1 98.25 116 VAL A CA 1
ATOM 905 C C . VAL A 1 116 ? 16.188 15.219 1.08 1 98.25 116 VAL A C 1
ATOM 907 O O . VAL A 1 116 ? 16.516 15.523 2.227 1 98.25 116 VAL A O 1
ATOM 910 N N . GLU A 1 117 ? 16.812 15.523 -0.001 1 96.94 117 GLU A N 1
ATOM 911 C CA . GLU A 1 117 ? 18 16.375 0.07 1 96.94 117 GLU A CA 1
ATOM 912 C C . GLU A 1 117 ? 17.625 17.859 0.036 1 96.94 117 GLU A C 1
ATOM 914 O O . GLU A 1 117 ? 18.219 18.672 0.749 1 96.94 117 GLU A O 1
ATOM 919 N N . CYS A 1 118 ? 16.625 18.203 -0.777 1 97.94 118 CYS A N 1
ATOM 920 C CA . CYS A 1 118 ? 16.188 19.578 -0.934 1 97.94 118 CYS A CA 1
ATOM 921 C C . CYS A 1 118 ? 14.719 19.734 -0.542 1 97.94 118 CYS A C 1
ATOM 923 O O . CYS A 1 118 ? 13.844 19.797 -1.408 1 97.94 118 CYS A O 1
ATOM 925 N N . PRO A 1 119 ? 14.477 19.875 0.706 1 98.62 119 PRO A N 1
ATOM 926 C CA . PRO A 1 119 ? 13.094 19.922 1.174 1 98.62 119 PRO A CA 1
ATOM 927 C C . PRO A 1 119 ? 12.305 21.094 0.585 1 98.62 119 PRO A C 1
ATOM 929 O O . PRO A 1 119 ? 11.102 20.984 0.358 1 98.62 119 PRO A O 1
ATOM 932 N N . LYS A 1 120 ? 12.953 22.219 0.323 1 98.75 120 LYS A N 1
ATOM 933 C CA . LYS A 1 120 ? 12.266 23.391 -0.223 1 98.75 120 LYS A CA 1
ATOM 934 C C . LYS A 1 120 ? 11.664 23.094 -1.593 1 98.75 120 LYS A C 1
ATOM 936 O O . LYS A 1 120 ? 10.539 23.484 -1.886 1 98.75 120 LYS A O 1
ATOM 941 N N . ALA A 1 121 ? 12.43 22.406 -2.369 1 98.75 121 ALA A N 1
ATOM 942 C CA . ALA A 1 121 ? 11.961 22.062 -3.707 1 98.75 121 ALA A CA 1
ATOM 943 C C . ALA A 1 121 ? 10.734 21.156 -3.639 1 98.75 121 ALA A C 1
ATOM 945 O O . ALA A 1 121 ? 9.789 21.328 -4.406 1 98.75 121 ALA A O 1
ATOM 946 N N . VAL A 1 122 ? 10.734 20.25 -2.734 1 98.88 122 VAL A N 1
ATOM 947 C CA . VAL A 1 122 ? 9.609 19.328 -2.566 1 98.88 122 VAL A CA 1
ATOM 948 C C . VAL A 1 122 ? 8.383 20.109 -2.092 1 98.88 122 VAL A C 1
ATOM 950 O O . VAL A 1 122 ? 7.281 19.906 -2.613 1 98.88 122 VAL A O 1
ATOM 953 N N . ALA A 1 123 ? 8.578 20.953 -1.161 1 98.88 123 ALA A N 1
ATOM 954 C CA . ALA A 1 123 ? 7.477 21.766 -0.639 1 98.88 123 ALA A CA 1
ATOM 955 C C . ALA A 1 123 ? 6.844 22.609 -1.741 1 98.88 123 ALA A C 1
ATOM 957 O O . ALA A 1 123 ? 5.617 22.656 -1.864 1 98.88 123 ALA A O 1
ATOM 958 N N . ARG A 1 124 ? 7.656 23.219 -2.523 1 98.75 124 ARG A N 1
ATOM 959 C CA . ARG A 1 124 ? 7.156 24.047 -3.623 1 98.75 124 ARG A CA 1
ATOM 960 C C . ARG A 1 124 ? 6.375 23.203 -4.625 1 98.75 124 ARG A C 1
ATOM 962 O O . ARG A 1 124 ? 5.348 23.641 -5.141 1 98.75 124 ARG A O 1
ATOM 969 N N . HIS A 1 125 ? 6.902 22.031 -4.855 1 98.88 125 HIS A N 1
ATOM 970 C CA . HIS A 1 125 ? 6.23 21.109 -5.777 1 98.88 125 HIS A CA 1
ATOM 971 C C . HIS A 1 125 ? 4.855 20.719 -5.254 1 98.88 125 HIS A C 1
ATOM 973 O O . HIS A 1 125 ? 3.877 20.719 -6.008 1 98.88 125 HIS A O 1
ATOM 979 N N . ILE A 1 126 ? 4.75 20.406 -4.023 1 98.88 126 ILE A N 1
ATOM 980 C CA . ILE A 1 126 ? 3.492 20.016 -3.402 1 98.88 126 ILE A CA 1
ATOM 981 C C . ILE A 1 126 ? 2.484 21.156 -3.506 1 98.88 126 ILE A C 1
ATOM 983 O O . ILE A 1 126 ? 1.337 20.953 -3.904 1 98.88 126 ILE A O 1
ATOM 987 N N . ARG A 1 127 ? 2.9 22.312 -3.211 1 98.31 127 ARG A N 1
ATOM 988 C CA . ARG A 1 127 ? 2.029 23.484 -3.285 1 98.31 127 ARG A CA 1
ATOM 989 C C . ARG A 1 127 ? 1.605 23.766 -4.723 1 98.31 127 ARG A C 1
ATOM 991 O O . ARG A 1 127 ? 0.437 24.047 -4.988 1 98.31 127 ARG A O 1
ATOM 998 N N . ALA A 1 128 ? 2.504 23.672 -5.633 1 98.56 128 ALA A N 1
ATOM 999 C CA . ALA A 1 128 ? 2.219 23.906 -7.047 1 98.56 128 ALA A CA 1
ATOM 1000 C C . ALA A 1 128 ? 1.207 22.891 -7.578 1 98.56 128 ALA A C 1
ATOM 1002 O O . ALA A 1 128 ? 0.438 23.203 -8.492 1 98.56 128 ALA A O 1
ATOM 1003 N N . ALA A 1 129 ? 1.229 21.75 -6.988 1 98.69 129 ALA A N 1
ATOM 1004 C CA . ALA A 1 129 ? 0.305 20.703 -7.406 1 98.69 129 ALA A CA 1
ATOM 1005 C C . ALA A 1 129 ? -1.084 20.922 -6.812 1 98.69 129 ALA A C 1
ATOM 1007 O O . ALA A 1 129 ? -2.016 20.172 -7.098 1 98.69 129 ALA A O 1
ATOM 1008 N N . GLY A 1 130 ? -1.18 21.875 -5.945 1 97.88 130 GLY A N 1
ATOM 1009 C CA . GLY A 1 130 ? -2.484 22.281 -5.445 1 97.88 130 GLY A CA 1
ATOM 1010 C C . GLY A 1 130 ? -2.82 21.672 -4.098 1 97.88 130 GLY A C 1
ATOM 1011 O O . GLY A 1 130 ? -3.977 21.703 -3.67 1 97.88 130 GLY A O 1
ATOM 1012 N N . MET A 1 131 ? -1.896 21.141 -3.4 1 98.62 131 MET A N 1
ATOM 1013 C CA . MET A 1 131 ? -2.133 20.531 -2.1 1 98.62 131 MET A CA 1
ATOM 1014 C C . MET A 1 131 ? -1.612 21.406 -0.973 1 98.62 131 MET A C 1
ATOM 1016 O O . MET A 1 131 ? -0.691 22.203 -1.177 1 98.62 131 MET A O 1
ATOM 1020 N N . GLN A 1 132 ? -2.309 21.328 0.185 1 97.75 132 GLN A N 1
ATOM 1021 C CA . GLN A 1 132 ? -1.657 21.797 1.405 1 97.75 132 GLN A CA 1
ATOM 1022 C C . GLN A 1 132 ? -0.355 21.047 1.656 1 97.75 132 GLN A C 1
ATOM 1024 O O . GLN A 1 132 ? -0.259 19.844 1.369 1 97.75 132 GLN A O 1
ATOM 1029 N N . CYS A 1 133 ? 0.667 21.719 2.197 1 98.56 133 CYS A N 1
ATOM 1030 C CA . CYS A 1 133 ? 1.98 21.094 2.352 1 98.56 133 CYS A CA 1
ATOM 1031 C C . CYS A 1 133 ? 2.34 20.953 3.826 1 98.5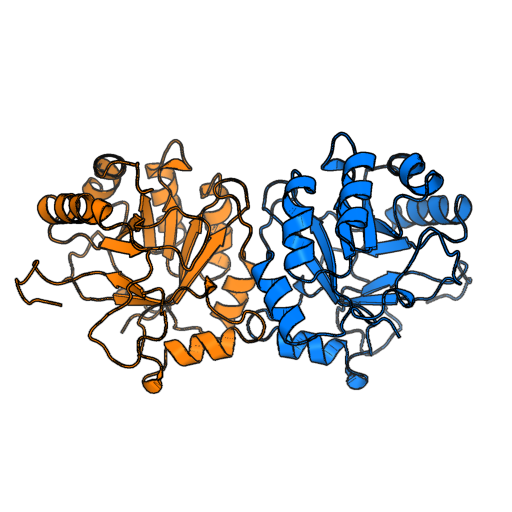6 133 CYS A C 1
ATOM 1033 O O . CYS A 1 133 ? 2.34 21.922 4.574 1 98.56 133 CYS A O 1
ATOM 1035 N N . GLY A 1 134 ? 2.605 19.703 4.223 1 98.5 134 GLY A N 1
ATOM 1036 C CA . GLY A 1 134 ? 3.16 19.406 5.535 1 98.5 134 GLY A CA 1
ATOM 1037 C C . GLY A 1 134 ? 4.566 18.844 5.48 1 98.5 134 GLY A C 1
ATOM 1038 O O . GLY A 1 134 ? 4.977 18.297 4.457 1 98.5 134 GLY A O 1
ATOM 1039 N N . VAL A 1 135 ? 5.262 19.031 6.57 1 98.88 135 VAL A N 1
ATOM 1040 C CA . VAL A 1 135 ? 6.566 18.406 6.723 1 98.88 135 VAL A CA 1
ATOM 1041 C C . VAL A 1 135 ? 6.637 17.672 8.062 1 98.88 135 VAL A C 1
ATOM 1043 O O . VAL A 1 135 ? 6.141 18.156 9.07 1 98.88 135 VAL A O 1
ATOM 1046 N N . ALA A 1 136 ? 7.211 16.469 7.996 1 98.62 136 ALA A N 1
ATOM 1047 C CA . ALA A 1 136 ? 7.273 15.625 9.188 1 98.62 136 ALA A CA 1
ATOM 1048 C C . ALA A 1 136 ? 8.711 15.492 9.688 1 98.62 136 ALA A C 1
ATOM 1050 O O . ALA A 1 136 ? 9.656 15.523 8.898 1 98.62 136 ALA A O 1
ATOM 1051 N N . LEU A 1 137 ? 8.781 15.32 11.031 1 98.19 137 LEU A N 1
ATOM 1052 C CA . LEU A 1 137 ? 10.039 15.094 11.727 1 98.19 137 LEU A CA 1
ATOM 1053 C C . LEU A 1 137 ? 10 13.789 12.508 1 98.19 137 LEU A C 1
ATOM 1055 O O . LEU A 1 137 ? 9.117 13.586 13.344 1 98.19 137 LEU A O 1
ATOM 1059 N N . LYS A 1 138 ? 11.008 12.992 12.266 1 97.88 138 LYS A N 1
ATOM 1060 C CA . LYS A 1 138 ? 11.18 11.828 13.125 1 97.88 138 LYS A CA 1
ATOM 1061 C C . LYS A 1 138 ? 11.539 12.242 14.547 1 97.88 138 LYS A C 1
ATOM 1063 O O . LYS A 1 138 ? 11.953 13.375 14.781 1 97.88 138 LYS A O 1
ATOM 1068 N N . PRO A 1 139 ? 11.375 11.312 15.461 1 96 139 PRO A N 1
ATOM 1069 C CA . PRO A 1 139 ? 11.648 11.648 16.859 1 96 139 PRO A CA 1
ATOM 1070 C C . PRO A 1 139 ? 13.055 12.211 17.078 1 96 139 PRO A C 1
ATOM 1072 O O . PRO A 1 139 ? 13.227 13.219 17.75 1 96 139 PRO A O 1
ATOM 1075 N N . LYS A 1 140 ? 14.039 11.734 16.422 1 96.81 140 LYS A N 1
ATOM 1076 C CA . LYS A 1 140 ? 15.43 12.109 16.672 1 96.81 140 LYS A CA 1
ATOM 1077 C C . LYS A 1 140 ? 15.828 13.312 15.82 1 96.81 140 LYS A C 1
ATOM 1079 O O . LYS A 1 140 ? 16.922 13.867 15.992 1 96.81 140 LYS A O 1
ATOM 1084 N N . THR A 1 141 ? 15.039 13.719 14.891 1 98.19 141 THR A N 1
ATOM 1085 C CA . THR A 1 141 ? 15.32 14.883 14.062 1 98.19 141 THR A CA 1
ATOM 1086 C C . THR A 1 141 ? 14.977 16.172 14.805 1 98.19 141 THR A C 1
ATOM 1088 O O . THR A 1 141 ? 13.859 16.328 15.305 1 98.19 141 THR A O 1
ATOM 1091 N N . PRO A 1 142 ? 15.859 17.094 14.875 1 98.06 142 PRO A N 1
ATOM 1092 C CA . PRO A 1 142 ? 15.602 18.328 15.641 1 98.06 142 PRO A CA 1
ATOM 1093 C C . PRO A 1 142 ? 14.617 19.25 14.945 1 98.06 142 PRO A C 1
ATOM 1095 O O . PRO A 1 142 ? 14.492 19.219 13.719 1 98.06 142 PRO A O 1
ATOM 1098 N N . ALA A 1 143 ? 13.969 20.109 15.742 1 97.81 143 ALA A N 1
ATOM 1099 C CA . ALA A 1 143 ? 13.016 21.094 15.227 1 97.81 143 ALA A CA 1
ATOM 1100 C C . ALA A 1 143 ? 13.672 22.031 14.219 1 97.81 143 ALA A C 1
ATOM 1102 O O . ALA A 1 143 ? 13.031 22.484 13.266 1 97.81 143 ALA A O 1
ATOM 1103 N N . SER A 1 144 ? 14.93 22.266 14.391 1 98.25 144 SER A N 1
ATOM 1104 C CA . SER A 1 144 ? 15.656 23.219 13.555 1 98.25 144 SER A CA 1
ATOM 1105 C C . SER A 1 144 ? 15.75 22.734 12.117 1 98.25 144 SER A C 1
ATOM 1107 O O . SER A 1 144 ? 16.047 23.516 11.211 1 98.25 144 SER A O 1
ATOM 1109 N N . ALA A 1 145 ? 15.508 21.484 11.891 1 98.44 145 ALA A N 1
ATOM 1110 C CA . ALA A 1 145 ? 15.625 20.891 10.562 1 98.44 145 ALA A CA 1
ATOM 1111 C C . ALA A 1 145 ? 14.586 21.469 9.609 1 98.44 145 ALA A C 1
ATOM 1113 O O . ALA A 1 145 ? 14.727 21.359 8.391 1 98.44 145 ALA A O 1
ATOM 1114 N N . VAL A 1 146 ? 13.562 22.109 10.18 1 98.56 146 VAL A N 1
ATOM 1115 C CA . VAL A 1 146 ? 12.5 22.594 9.305 1 98.56 146 VAL A CA 1
ATOM 1116 C C . VAL A 1 146 ? 12.359 24.109 9.438 1 98.56 146 VAL A C 1
ATOM 1118 O O . VAL A 1 146 ? 11.352 24.672 9.016 1 98.56 146 VAL A O 1
ATOM 1121 N N . ARG A 1 147 ? 13.289 24.781 10.039 1 98.25 147 ARG A N 1
ATOM 1122 C CA . ARG A 1 147 ? 13.242 26.203 10.312 1 98.25 147 ARG A CA 1
ATOM 1123 C C . ARG A 1 147 ? 13.055 27 9.023 1 98.25 147 ARG A C 1
ATOM 1125 O O . ARG A 1 147 ? 12.164 27.859 8.938 1 98.25 147 ARG A O 1
ATOM 1132 N N . GLU A 1 148 ? 13.836 26.719 8.023 1 98.25 148 GLU A N 1
ATOM 1133 C CA . GLU A 1 148 ? 13.789 27.484 6.777 1 98.25 148 GLU A CA 1
ATOM 1134 C C . GLU A 1 148 ? 12.445 27.312 6.078 1 98.25 148 GLU A C 1
ATOM 1136 O O . GLU A 1 148 ? 11.93 28.266 5.484 1 98.25 148 GLU A O 1
ATOM 1141 N N . LEU A 1 149 ? 11.945 26.125 6.105 1 98.75 149 LEU A N 1
ATOM 1142 C CA . LEU A 1 149 ? 10.648 25.859 5.492 1 98.75 149 LEU A CA 1
ATOM 1143 C C . LEU A 1 149 ? 9.555 26.703 6.145 1 98.75 149 LEU A C 1
ATOM 1145 O O . LEU A 1 149 ? 8.68 27.219 5.457 1 98.75 149 LEU A O 1
ATOM 1149 N N . ILE A 1 150 ? 9.617 26.812 7.441 1 97.69 150 ILE A N 1
ATOM 1150 C CA . ILE A 1 150 ? 8.633 27.578 8.203 1 97.69 150 ILE A CA 1
ATOM 1151 C C . ILE A 1 150 ? 8.797 29.062 7.906 1 97.69 150 ILE A C 1
ATOM 1153 O O . ILE A 1 150 ? 7.828 29.75 7.562 1 97.69 150 ILE A O 1
ATOM 1157 N N . GLU A 1 151 ? 9.984 29.531 7.98 1 97.81 151 GLU A N 1
ATOM 1158 C CA . GLU A 1 151 ? 10.266 30.953 7.852 1 97.81 151 GLU A CA 1
ATOM 1159 C C . GLU A 1 151 ? 9.945 31.453 6.445 1 97.81 151 GLU A C 1
ATOM 1161 O O . GLU A 1 151 ? 9.523 32.594 6.27 1 97.81 151 GLU A O 1
ATOM 1166 N N . GLU A 1 152 ? 10.141 30.594 5.508 1 97.94 152 GLU A N 1
ATOM 1167 C CA . GLU A 1 152 ? 9.852 30.969 4.129 1 97.94 152 GLU A CA 1
ATOM 1168 C C . GLU A 1 152 ? 8.398 30.656 3.771 1 97.94 152 GLU A C 1
ATOM 1170 O O . GLU A 1 152 ? 7.996 30.797 2.611 1 97.94 152 GLU A O 1
ATOM 1175 N N . LYS A 1 153 ? 7.664 30.203 4.676 1 97.12 153 LYS A N 1
ATOM 1176 C CA . LYS A 1 153 ? 6.234 29.938 4.551 1 97.12 153 LYS A CA 1
ATOM 1177 C C . LYS A 1 153 ? 5.961 28.891 3.479 1 97.12 153 LYS A C 1
ATOM 1179 O O . LYS A 1 153 ? 5.02 29.016 2.695 1 97.12 153 LYS A O 1
ATOM 1184 N N . LEU A 1 154 ? 6.82 27.844 3.416 1 98.19 154 LEU A N 1
ATOM 1185 C CA . LEU A 1 154 ? 6.699 26.797 2.402 1 98.19 154 LEU A CA 1
ATOM 1186 C C . LEU A 1 154 ? 5.859 25.641 2.914 1 98.19 154 LEU A C 1
ATOM 1188 O O . LEU A 1 154 ? 5.422 24.797 2.133 1 98.19 154 LEU A O 1
ATOM 1192 N N . VAL A 1 155 ? 5.609 25.594 4.168 1 98 155 VAL A N 1
ATOM 1193 C CA . VAL A 1 155 ? 4.816 24.516 4.746 1 98 155 VAL A CA 1
ATOM 1194 C C . VAL A 1 155 ? 3.67 25.094 5.57 1 98 155 VAL A C 1
ATOM 1196 O O . VAL A 1 155 ? 3.84 26.109 6.25 1 98 155 VAL A O 1
ATOM 1199 N N . ASP A 1 156 ? 2.553 24.406 5.48 1 96.62 156 ASP A N 1
ATOM 1200 C CA . ASP A 1 156 ? 1.348 24.844 6.184 1 96.62 156 ASP A CA 1
ATOM 1201 C C . ASP A 1 156 ? 1.249 24.188 7.559 1 96.62 156 ASP A C 1
ATOM 1203 O O . ASP A 1 156 ? 0.493 24.641 8.422 1 96.62 156 ASP A O 1
ATOM 1207 N N . MET A 1 157 ? 1.988 23.125 7.727 1 95.94 157 MET A N 1
ATOM 1208 C CA . MET A 1 157 ? 1.909 22.328 8.953 1 95.94 157 MET A CA 1
ATOM 1209 C C . MET A 1 157 ? 3.201 21.547 9.18 1 95.94 157 MET A C 1
ATOM 1211 O O . MET A 1 157 ? 3.861 21.141 8.219 1 95.94 157 MET A O 1
ATOM 1215 N N . VAL A 1 158 ? 3.555 21.422 10.43 1 97.62 158 VAL A N 1
ATOM 1216 C CA . VAL A 1 158 ? 4.66 20.547 10.82 1 97.62 158 VAL A CA 1
ATOM 1217 C C . VAL A 1 158 ? 4.129 19.359 11.617 1 97.62 158 VAL A C 1
ATOM 1219 O O . VAL A 1 158 ? 3.35 19.531 12.555 1 97.62 158 VAL A O 1
ATOM 1222 N N . LEU A 1 159 ? 4.508 18.203 11.172 1 97.31 159 LEU A N 1
ATOM 1223 C CA . LEU A 1 159 ? 4.16 16.984 11.883 1 97.31 159 LEU A CA 1
ATOM 1224 C C . LEU A 1 159 ? 5.332 16.5 12.727 1 97.31 159 LEU A C 1
ATOM 1226 O O . LEU A 1 159 ? 6.402 16.188 12.195 1 97.31 159 LEU A O 1
ATOM 1230 N N . VAL A 1 160 ? 5.109 16.453 14.039 1 95.88 160 VAL A N 1
ATOM 1231 C CA . VAL A 1 160 ? 6.098 15.891 14.953 1 95.88 160 VAL A CA 1
ATOM 1232 C C . VAL A 1 160 ? 5.719 14.461 15.312 1 95.88 160 VAL A C 1
ATOM 1234 O O . VAL A 1 160 ? 4.695 14.227 15.961 1 95.88 160 VAL A O 1
ATOM 1237 N N . MET A 1 161 ? 6.59 13.586 14.914 1 95.31 161 MET A N 1
ATOM 1238 C CA . MET A 1 161 ? 6.352 12.188 15.258 1 95.31 161 MET A CA 1
ATOM 1239 C C . MET A 1 161 ? 6.613 11.945 16.734 1 95.31 161 MET A C 1
ATOM 1241 O O . MET A 1 161 ? 7.652 12.336 17.266 1 95.31 161 MET A O 1
ATOM 1245 N N . THR A 1 162 ? 5.637 11.305 17.375 1 91.75 162 THR A N 1
ATOM 1246 C CA . THR A 1 162 ? 5.828 10.898 18.766 1 91.75 162 THR A CA 1
ATOM 1247 C C . THR A 1 162 ? 5.91 9.383 18.875 1 91.75 162 THR A C 1
ATOM 1249 O O . THR A 1 162 ? 5.734 8.828 19.969 1 91.75 162 THR A O 1
ATOM 1252 N N . VAL A 1 163 ? 6.031 8.75 17.812 1 90.06 163 VAL A N 1
ATOM 1253 C CA . VAL A 1 163 ? 6.371 7.344 17.641 1 90.06 163 VAL A CA 1
ATOM 1254 C C . VAL A 1 163 ? 7.316 7.18 16.453 1 90.06 163 VAL A C 1
ATOM 1256 O O . VAL A 1 163 ? 7.402 8.062 15.594 1 90.06 163 VAL A O 1
ATOM 1259 N N . GLU A 1 164 ? 8.047 6.102 16.453 1 93 164 GLU A N 1
ATOM 1260 C CA . GLU A 1 164 ? 8.805 5.832 15.234 1 93 164 GLU A CA 1
ATOM 1261 C C . GLU A 1 164 ? 7.871 5.508 14.07 1 93 164 GLU A C 1
ATOM 1263 O O . GLU A 1 164 ? 6.957 4.691 14.211 1 93 164 GLU A O 1
ATOM 1268 N N . PRO A 1 165 ? 8.094 6.176 12.977 1 94.75 165 PRO A N 1
ATOM 1269 C CA . PRO A 1 165 ? 7.195 5.918 11.852 1 94.75 165 PRO A CA 1
ATOM 1270 C C . PRO A 1 165 ? 7.223 4.457 11.398 1 94.75 165 PRO A C 1
ATOM 1272 O O . PRO A 1 165 ? 8.273 3.811 11.445 1 94.75 165 PRO A O 1
ATOM 1275 N N . GLY A 1 166 ? 6.02 3.967 10.898 1 92.44 166 GLY A N 1
ATOM 1276 C CA . GLY A 1 166 ? 6.008 2.631 10.328 1 92.44 166 GLY A CA 1
ATOM 1277 C C . GLY A 1 166 ? 4.844 1.784 10.812 1 92.44 166 GLY A C 1
ATOM 1278 O O . GLY A 1 166 ? 4.266 1.02 10.039 1 92.44 166 GLY A O 1
ATOM 1279 N N . PHE A 1 167 ? 4.605 1.952 12.078 1 87.75 167 PHE A N 1
ATOM 1280 C CA . PHE A 1 167 ? 3.58 1.085 12.641 1 87.75 167 PHE A CA 1
ATOM 1281 C C . PHE A 1 167 ? 2.65 1.872 13.562 1 87.75 167 PHE A C 1
ATOM 1283 O O . PHE A 1 167 ? 3.061 2.861 14.164 1 87.75 167 PHE A O 1
ATOM 1290 N N . GLY A 1 168 ? 1.408 1.418 13.68 1 80.25 168 GLY A N 1
ATOM 1291 C CA . GLY A 1 168 ? 0.466 1.932 14.656 1 80.25 168 GLY A CA 1
ATOM 1292 C C . GLY A 1 168 ? 0.527 1.198 15.984 1 80.25 168 GLY A C 1
ATOM 1293 O O . GLY A 1 168 ? 1.246 0.206 16.125 1 80.25 168 GLY A O 1
ATOM 1294 N N . GLY A 1 169 ? -0.139 1.764 16.938 1 76.44 169 GLY A N 1
ATOM 1295 C CA . GLY A 1 169 ? -0.299 1.096 18.219 1 76.44 169 GLY A CA 1
ATOM 1296 C C . GLY A 1 169 ? 0.915 1.233 19.125 1 76.44 169 GLY A C 1
ATOM 1297 O O . GLY A 1 169 ? 0.972 0.625 20.188 1 76.44 169 GLY A O 1
ATOM 1298 N N . GLN A 1 170 ? 1.793 1.98 18.703 1 81 170 GLN A N 1
ATOM 1299 C CA . GLN A 1 170 ? 2.996 2.205 19.5 1 81 170 GLN A CA 1
ATOM 1300 C C . GLN A 1 170 ? 2.723 3.166 20.656 1 81 170 GLN A C 1
ATOM 1302 O O . GLN A 1 170 ? 1.771 3.947 20.594 1 81 170 GLN A O 1
ATOM 1307 N N . SER A 1 171 ? 3.582 3.074 21.625 1 81.69 171 SER A N 1
ATOM 1308 C CA . SER A 1 171 ? 3.438 3.943 22.781 1 81.69 171 SER A CA 1
ATOM 1309 C C . SER A 1 171 ? 3.885 5.367 22.469 1 81.69 171 SER A C 1
ATOM 1311 O O . SER A 1 171 ? 4.887 5.57 21.781 1 81.69 171 SER A O 1
ATOM 1313 N N . PHE A 1 172 ? 3.182 6.254 23.125 1 84.75 172 PHE A N 1
ATOM 1314 C CA . PHE A 1 172 ? 3.459 7.676 22.969 1 84.75 172 PHE A CA 1
ATOM 1315 C C . PHE A 1 172 ? 4.812 8.031 23.562 1 84.75 172 PHE A C 1
ATOM 1317 O O . PHE A 1 172 ? 5.113 7.648 24.703 1 84.75 172 PHE A O 1
ATOM 1324 N N . MET A 1 173 ? 5.633 8.727 22.75 1 86.88 173 MET A N 1
ATOM 1325 C CA . MET A 1 173 ? 6.93 9.211 23.234 1 86.88 173 MET A CA 1
ATOM 1326 C C . MET A 1 173 ? 6.809 10.609 23.812 1 86.88 173 MET A C 1
ATOM 1328 O O . MET A 1 173 ? 7.008 11.602 23.109 1 86.88 173 MET A O 1
ATOM 1332 N N . HIS A 1 174 ? 6.695 10.672 25.031 1 86.06 174 HIS A N 1
ATOM 1333 C CA . HIS A 1 174 ? 6.48 11.93 25.734 1 86.06 174 HIS A CA 1
ATOM 1334 C C . HIS A 1 174 ? 7.672 12.867 25.578 1 86.06 174 HIS A C 1
ATOM 1336 O O . HIS A 1 174 ? 7.512 14.086 25.578 1 86.06 174 HIS A O 1
ATOM 1342 N N . ASP A 1 175 ? 8.797 12.281 25.375 1 89.56 175 ASP A N 1
ATOM 1343 C CA . ASP A 1 175 ? 10.023 13.062 25.312 1 89.56 175 ASP A CA 1
ATOM 1344 C C . ASP A 1 175 ? 10.109 13.82 23.984 1 89.56 175 ASP A C 1
ATOM 1346 O O . ASP A 1 175 ? 11.062 14.57 23.75 1 89.56 175 ASP A O 1
ATOM 1350 N N . MET A 1 176 ? 9.117 13.68 23.156 1 91 176 MET A N 1
ATOM 1351 C CA . MET A 1 176 ? 9.047 14.477 21.938 1 91 176 MET A CA 1
ATOM 1352 C C . MET A 1 176 ? 8.328 15.797 22.188 1 91 176 MET A C 1
ATOM 1354 O O . MET A 1 176 ? 8.391 16.703 21.359 1 91 176 MET A O 1
ATOM 1358 N N . MET A 1 177 ? 7.676 16 23.297 1 90.06 177 MET A N 1
ATOM 1359 C CA . MET A 1 177 ? 6.844 17.172 23.562 1 90.06 177 MET A CA 1
ATOM 1360 C C . MET A 1 177 ? 7.695 18.422 23.672 1 90.06 177 MET A C 1
ATOM 1362 O O . MET A 1 177 ? 7.266 19.516 23.281 1 90.06 177 MET A O 1
ATOM 1366 N N . PRO A 1 178 ? 8.914 18.344 24.172 1 92.75 178 PRO A N 1
ATOM 1367 C CA . PRO A 1 178 ? 9.766 19.531 24.156 1 92.75 178 PRO A CA 1
ATOM 1368 C C . PRO A 1 178 ? 9.984 20.078 22.75 1 92.75 178 PRO A C 1
ATOM 1370 O O . PRO A 1 178 ? 10.102 21.297 22.578 1 92.75 178 PRO A O 1
ATOM 1373 N N . LYS A 1 179 ? 10.094 19.234 21.797 1 94.38 179 LYS A N 1
ATOM 1374 C CA . LYS A 1 179 ? 10.219 19.672 20.406 1 94.38 179 LYS A CA 1
ATOM 1375 C C . LYS A 1 179 ? 9 20.469 19.969 1 94.38 179 LYS A C 1
ATOM 1377 O O . LYS A 1 179 ? 9.133 21.5 19.281 1 94.38 179 LYS A O 1
ATOM 1382 N N . VAL A 1 180 ? 7.852 20.016 20.375 1 93 180 VAL A N 1
ATOM 1383 C CA . VAL A 1 180 ? 6.602 20.719 20.078 1 93 180 VAL A CA 1
ATOM 1384 C C . VAL A 1 180 ? 6.605 22.094 20.75 1 93 180 VAL A C 1
ATOM 1386 O O . VAL A 1 180 ? 6.273 23.094 20.109 1 93 180 VAL A O 1
ATOM 1389 N N . ALA A 1 181 ? 6.996 22.078 21.953 1 92.56 181 ALA A N 1
ATOM 1390 C CA . ALA A 1 181 ? 7.055 23.328 22.703 1 92.56 181 ALA A CA 1
ATOM 1391 C C . ALA A 1 181 ? 8.031 24.312 22.047 1 92.56 181 ALA A C 1
ATOM 1393 O O . ALA A 1 181 ? 7.75 25.5 21.969 1 92.56 181 ALA A O 1
ATOM 1394 N N . GLU A 1 182 ? 9.109 23.797 21.641 1 95.75 182 GLU A N 1
ATOM 1395 C CA . GLU A 1 182 ? 10.117 24.625 20.969 1 95.75 182 GLU A CA 1
ATOM 1396 C C . GLU A 1 182 ? 9.547 25.266 19.719 1 95.75 182 GLU A C 1
ATOM 1398 O O . GLU A 1 182 ? 9.688 26.469 19.5 1 95.75 182 GLU A O 1
ATOM 1403 N N . LEU A 1 183 ? 8.922 24.5 18.938 1 95.5 183 LEU A N 1
ATOM 1404 C CA . LEU A 1 183 ? 8.297 25.016 17.719 1 95.5 183 LEU A CA 1
ATOM 1405 C C . LEU A 1 183 ? 7.23 26.047 18.031 1 95.5 183 LEU A C 1
ATOM 1407 O O . LEU A 1 183 ? 7.18 27.109 17.406 1 95.5 183 LEU A O 1
ATOM 1411 N N . ARG A 1 184 ? 6.461 25.719 19.047 1 93.06 184 ARG A N 1
ATOM 1412 C CA . ARG A 1 184 ? 5.379 26.609 19.438 1 93.06 184 ARG A CA 1
ATOM 1413 C C . ARG A 1 184 ? 5.93 27.953 19.906 1 93.06 184 ARG A C 1
ATOM 1415 O O . ARG A 1 184 ? 5.406 29.016 19.531 1 93.06 184 ARG A O 1
ATOM 1422 N N . ARG A 1 185 ? 6.938 27.953 20.672 1 94.62 185 ARG A N 1
ATOM 1423 C CA . ARG A 1 185 ? 7.547 29.172 21.172 1 94.62 185 ARG A CA 1
ATOM 1424 C C . ARG A 1 185 ? 8.125 30.016 20.031 1 94.62 185 ARG A C 1
ATOM 1426 O O . ARG A 1 185 ? 7.953 31.234 20 1 94.62 185 ARG A O 1
ATOM 1433 N N . ALA A 1 186 ? 8.758 29.375 19.172 1 95.69 186 ALA A N 1
ATOM 1434 C CA . ALA A 1 186 ? 9.43 30.062 18.062 1 95.69 186 ALA A CA 1
ATOM 1435 C C . ALA A 1 186 ? 8.414 30.578 17.047 1 95.69 186 ALA A C 1
ATOM 1437 O O . ALA A 1 186 ? 8.609 31.656 16.453 1 95.69 186 ALA A O 1
ATOM 1438 N N . TYR A 1 187 ? 7.398 29.797 16.844 1 93.75 187 TYR A N 1
ATOM 1439 C CA . TYR A 1 187 ? 6.375 30.109 15.844 1 93.75 187 TYR A CA 1
ATOM 1440 C C . TYR A 1 187 ? 4.977 29.969 16.438 1 93.75 187 TYR A C 1
ATOM 1442 O O . TYR A 1 187 ? 4.301 28.969 16.203 1 93.75 187 TYR A O 1
ATOM 1450 N N . PRO A 1 188 ? 4.457 30.922 17.109 1 90.25 188 PRO A N 1
ATOM 1451 C CA . PRO A 1 188 ? 3.236 30.844 17.922 1 90.25 188 PRO A CA 1
ATOM 1452 C C . PRO A 1 188 ? 1.997 30.531 17.078 1 90.25 188 PRO A C 1
ATOM 1454 O O . PRO A 1 188 ? 1.006 30.016 17.609 1 90.25 188 PRO A O 1
ATOM 1457 N N . HIS A 1 189 ? 2.064 30.734 15.844 1 89.88 189 HIS A N 1
ATOM 1458 C CA . HIS A 1 189 ? 0.875 30.531 15.016 1 89.88 189 HIS A CA 1
ATOM 1459 C C . HIS A 1 189 ? 1.046 29.328 14.094 1 89.88 189 HIS A C 1
ATOM 1461 O O . HIS A 1 189 ? 0.198 29.078 13.234 1 89.88 189 HIS A O 1
ATOM 1467 N N . LEU A 1 190 ? 2.066 28.594 14.234 1 92.62 190 LEU A N 1
ATOM 1468 C CA . LEU A 1 190 ? 2.348 27.422 13.422 1 92.62 190 LEU A CA 1
ATOM 1469 C C . LEU A 1 190 ? 1.379 26.297 13.75 1 92.62 190 LEU A C 1
ATOM 1471 O O . LEU A 1 190 ? 1.117 26.016 14.922 1 92.62 190 LEU A O 1
ATOM 1475 N N . ASN A 1 191 ? 0.799 25.719 12.695 1 93.12 191 ASN A N 1
ATOM 1476 C CA . ASN A 1 191 ? 0.049 24.484 12.891 1 93.12 191 ASN A CA 1
ATOM 1477 C C . ASN A 1 191 ? 0.977 23.297 13.133 1 93.12 191 ASN A C 1
ATOM 1479 O O . ASN A 1 191 ? 1.84 23 12.305 1 93.12 191 ASN A O 1
ATOM 1483 N N . ILE A 1 192 ? 0.768 22.672 14.297 1 93.69 192 ILE A N 1
ATOM 1484 C CA . ILE A 1 192 ? 1.617 21.547 14.656 1 93.69 192 ILE A CA 1
ATOM 1485 C C . ILE A 1 192 ? 0.758 20.297 14.852 1 93.69 192 ILE A C 1
ATOM 1487 O O . ILE A 1 192 ? -0.193 20.312 15.641 1 93.69 192 ILE A O 1
ATOM 1491 N N . GLN A 1 193 ? 1.068 19.281 14.047 1 93.81 193 GLN A N 1
ATOM 1492 C CA . GLN A 1 193 ? 0.447 17.969 14.227 1 93.81 193 GLN A CA 1
ATOM 1493 C C . GLN A 1 193 ? 1.353 17.031 15.023 1 93.81 193 GLN A C 1
ATOM 1495 O O . GLN A 1 193 ? 2.572 17.047 14.844 1 93.81 193 GLN A O 1
ATOM 1500 N N . VAL A 1 194 ? 0.72 16.25 15.914 1 91 194 VAL A N 1
ATOM 1501 C CA . VAL A 1 194 ? 1.423 15.219 16.672 1 91 194 VAL A CA 1
ATOM 1502 C C . VAL A 1 194 ? 0.848 13.844 16.312 1 91 194 VAL A C 1
ATOM 1504 O O . VAL A 1 194 ? -0.364 13.633 16.406 1 91 194 VAL A O 1
ATOM 1507 N N . ASP A 1 195 ? 1.744 12.992 15.836 1 87.25 195 ASP A N 1
ATOM 1508 C CA . ASP A 1 195 ? 1.331 11.648 15.438 1 87.25 195 ASP A CA 1
ATOM 1509 C C . ASP A 1 195 ? 1.706 10.617 16.5 1 87.25 195 ASP A C 1
ATOM 1511 O O . ASP A 1 195 ? 2.889 10.398 16.766 1 87.25 195 ASP A O 1
ATOM 1515 N N . GLY A 1 196 ? 0.744 10.094 17.125 1 78.06 196 GLY A N 1
ATOM 1516 C CA . GLY A 1 196 ? 0.905 9.102 18.188 1 78.06 196 GLY A CA 1
ATOM 1517 C C . GLY A 1 196 ? -0.411 8.664 18.797 1 78.06 196 GLY A C 1
ATOM 1518 O O . GLY A 1 196 ? -1.48 9.094 18.359 1 78.06 196 GLY A O 1
ATOM 1519 N N . VAL A 1 197 ? -0.36 7.562 19.703 1 64.56 197 VAL A N 1
ATOM 1520 C CA . VAL A 1 197 ? -1.529 7.023 20.391 1 64.56 197 VAL A CA 1
ATOM 1521 C C . VAL A 1 197 ? -1.799 7.828 21.656 1 64.56 197 VAL A C 1
ATOM 1523 O O . VAL A 1 197 ? -0.893 8.047 22.469 1 64.56 197 VAL A O 1
ATOM 1526 N N . TRP A 1 198 ? -2.857 8.625 21.578 1 56.56 198 TRP A N 1
ATOM 1527 C CA . TRP A 1 198 ? -3.219 9.336 22.797 1 56.56 198 TRP A CA 1
ATOM 1528 C C . TRP A 1 198 ? -4.289 8.578 23.578 1 56.56 198 TRP A C 1
ATOM 1530 O O . TRP A 1 198 ? -5.293 8.148 23 1 56.56 198 TRP A O 1
ATOM 1540 N N . VAL A 1 199 ? -3.812 7.785 24.594 1 46.62 199 VAL A N 1
ATOM 1541 C CA . VAL A 1 199 ? -4.789 7.18 25.5 1 46.62 199 VAL A CA 1
ATOM 1542 C C . VAL A 1 199 ? -5.359 8.242 26.422 1 46.62 199 VAL A C 1
ATOM 1544 O O . VAL A 1 199 ? -4.613 8.93 27.125 1 46.62 199 VAL A O 1
ATOM 1547 N N . LYS A 1 200 ? -6.266 8.961 26.016 1 40.62 200 LYS A N 1
ATOM 1548 C CA . LYS A 1 200 ? -6.867 9.75 27.094 1 40.62 200 LYS A CA 1
ATOM 1549 C C . LYS A 1 200 ? -7.277 8.867 28.266 1 40.62 200 LYS A C 1
ATOM 1551 O O . LYS A 1 200 ? -8.125 7.984 28.125 1 40.62 200 LYS A O 1
ATOM 1556 N N . ARG A 1 201 ? -6.625 8.539 29.234 1 37.69 201 ARG A N 1
ATOM 1557 C CA . ARG A 1 201 ? -7.234 8.078 30.469 1 37.69 201 ARG A CA 1
ATOM 1558 C C . ARG A 1 201 ? -8.562 8.789 30.734 1 37.69 201 ARG A C 1
ATOM 1560 O O . ARG A 1 201 ? -9.492 8.188 31.266 1 37.69 201 ARG A O 1
ATOM 1567 N N . GLN A 1 202 ? -8.742 10.023 30.922 1 32.62 202 GLN A N 1
ATOM 1568 C CA . GLN A 1 202 ? -9.969 10.664 31.391 1 32.62 202 GLN A CA 1
ATOM 1569 C C . GLN A 1 202 ? -11.031 10.656 30.297 1 32.62 202 GLN A C 1
ATOM 1571 O O . GLN A 1 202 ? -12.18 11.047 30.531 1 32.62 202 GLN A O 1
ATOM 1576 N N . LEU A 1 203 ? -10.789 10.836 29.031 1 34.5 203 LEU A N 1
ATOM 1577 C CA . LEU A 1 203 ? -12.016 10.719 28.266 1 34.5 203 LEU A CA 1
ATOM 1578 C C . LEU A 1 203 ? -12.516 9.273 28.25 1 34.5 203 LEU A C 1
ATOM 1580 O O . LEU A 1 203 ? -11.727 8.344 28.062 1 34.5 203 LEU A O 1
ATOM 1584 N N . MET A 1 204 ? -13.617 8.867 28.953 1 33.34 204 MET A N 1
ATOM 1585 C CA . MET A 1 204 ? -14.273 7.574 29.125 1 33.34 204 MET A CA 1
ATOM 1586 C C . MET A 1 204 ? -14 6.664 27.938 1 33.34 204 MET A C 1
ATOM 1588 O O . MET A 1 204 ? -13.633 5.5 28.109 1 33.34 204 MET A O 1
ATOM 1592 N N . ARG A 1 205 ? -14.898 6.727 26.891 1 32.28 205 ARG A N 1
ATOM 1593 C CA . ARG A 1 205 ? -15 5.805 25.766 1 32.28 205 ARG A CA 1
ATOM 1594 C C . ARG A 1 205 ? -13.844 6.008 24.781 1 32.28 205 ARG A C 1
ATOM 1596 O O . ARG A 1 205 ? -13.922 6.832 23.875 1 32.28 205 ARG A O 1
ATOM 1603 N N . LEU A 1 206 ? -12.734 6.16 25.219 1 33.62 206 LEU A N 1
ATOM 1604 C CA . LEU A 1 206 ? -11.562 6.484 24.406 1 33.62 206 LEU A CA 1
ATOM 1605 C C . LEU A 1 206 ? -11.234 5.344 23.438 1 33.62 206 LEU A C 1
ATOM 1607 O O . LEU A 1 206 ? -10.828 4.262 23.875 1 33.62 206 LEU A O 1
ATOM 1611 N N . GLN A 1 207 ? -12.047 4.98 22.641 1 35.28 207 GLN A N 1
ATOM 1612 C CA . GLN A 1 207 ? -11.578 4.027 21.641 1 35.28 207 GLN A CA 1
ATOM 1613 C C . GLN A 1 207 ? -10.227 4.445 21.078 1 35.28 207 GLN A C 1
ATOM 1615 O O . GLN A 1 207 ? -9.945 5.637 20.938 1 35.28 207 GLN A O 1
ATOM 1620 N N . LYS A 1 208 ? -9.133 3.652 21.234 1 36.41 208 LYS A N 1
ATOM 1621 C CA . LYS A 1 208 ? -7.77 3.676 20.719 1 36.41 208 LYS A CA 1
ATOM 1622 C C . LYS A 1 208 ? -7.68 4.496 19.438 1 36.41 208 LYS A C 1
ATOM 1624 O O . LYS A 1 208 ? -8.016 4.008 18.359 1 36.41 208 LYS A O 1
ATOM 1629 N N . GLN A 1 209 ? -8.289 5.691 19.484 1 38.22 209 GLN A N 1
ATOM 1630 C CA . GLN A 1 209 ? -8.18 6.41 18.219 1 38.22 209 GLN A CA 1
ATOM 1631 C C . GLN A 1 209 ? -6.816 7.09 18.078 1 38.22 209 GLN A C 1
ATOM 1633 O O . GLN A 1 209 ? -6.344 7.73 19.031 1 38.22 209 GLN A O 1
ATOM 1638 N N . GLU A 1 210 ? -5.844 6.527 17.438 1 39.94 210 GLU A N 1
ATOM 1639 C CA . GLU A 1 210 ? -4.68 7.281 16.984 1 39.94 210 GLU A CA 1
ATOM 1640 C C . GLU A 1 210 ? -5.074 8.68 16.531 1 39.94 210 GLU A C 1
ATOM 1642 O O . GLU A 1 210 ? -5.91 8.836 15.641 1 39.94 210 GLU A O 1
ATOM 1647 N N . ARG A 1 211 ? -5.234 9.625 17.547 1 44.5 211 ARG A N 1
ATOM 1648 C CA . ARG A 1 211 ? -5.637 10.992 17.219 1 44.5 211 ARG A CA 1
ATOM 1649 C C . ARG A 1 211 ? -4.43 11.852 16.859 1 44.5 211 ARG A C 1
ATOM 1651 O O . ARG A 1 211 ? -3.416 11.828 17.562 1 44.5 211 ARG A O 1
ATOM 1658 N N . THR A 1 212 ? -4.176 12.047 15.586 1 42.47 212 THR A N 1
ATOM 1659 C CA . THR A 1 212 ? -3.33 13.172 15.227 1 42.47 212 THR A CA 1
ATOM 1660 C C . THR A 1 212 ? -4.023 14.492 15.547 1 42.47 212 THR A C 1
ATOM 1662 O O . THR A 1 212 ? -5.18 14.703 15.172 1 42.47 212 THR A O 1
ATOM 1665 N N . SER A 1 213 ? -3.836 15.023 16.797 1 43.16 213 SER A N 1
ATOM 1666 C CA . SER A 1 213 ? -4.492 16.266 17.172 1 43.16 213 SER A CA 1
ATOM 1667 C C . SER A 1 213 ? -3.568 17.469 16.969 1 43.16 213 SER A C 1
ATOM 1669 O O . SER A 1 213 ? -2.344 17.328 17.031 1 43.16 213 SER A O 1
ATOM 1671 N N . LEU A 1 214 ? -4.074 18.469 16.188 1 45.81 214 LEU A N 1
ATOM 1672 C CA . LEU A 1 214 ? -3.477 19.797 16.328 1 45.81 214 LEU A CA 1
ATOM 1673 C C . LEU A 1 214 ? -3.766 20.375 17.719 1 45.81 214 LEU A C 1
ATOM 1675 O O . LEU A 1 214 ? -4.922 20.406 18.141 1 45.81 214 LEU A O 1
ATOM 1679 N N . TRP A 1 215 ? -2.811 20.266 18.703 1 37.28 215 TRP A N 1
ATOM 1680 C CA . TRP A 1 215 ? -2.896 20.703 20.094 1 37.28 215 TRP A CA 1
ATOM 1681 C C . TRP A 1 215 ? -3.045 22.219 20.172 1 37.28 215 TRP A C 1
ATOM 1683 O O . TRP A 1 215 ? -2.121 22.953 19.828 1 37.28 215 TRP A O 1
ATOM 1693 N N . PRO A 1 216 ? -4.27 22.688 20.172 1 34.44 216 PRO A N 1
ATOM 1694 C CA . PRO A 1 216 ? -4.375 24.141 20.312 1 34.44 216 PRO A CA 1
ATOM 1695 C C . PRO A 1 216 ? -3.566 24.688 21.484 1 34.44 216 PRO A C 1
ATOM 1697 O O . PRO A 1 216 ? -2.855 25.688 21.328 1 34.44 216 PRO A O 1
ATOM 1700 N N . GLU A 1 217 ? -4.27 24.531 22.875 1 32.53 217 GLU A N 1
ATOM 1701 C CA . GLU A 1 217 ? -4.098 25.422 24.016 1 32.53 217 GLU A CA 1
ATOM 1702 C C . GLU A 1 217 ? -2.68 25.328 24.578 1 32.53 217 GLU A C 1
ATOM 1704 O O . GLU A 1 217 ? -1.983 24.328 24.359 1 32.53 217 GLU A O 1
ATOM 1709 N N . ARG A 1 218 ? -2.223 26.453 25.359 1 29.75 218 ARG A N 1
ATOM 1710 C CA . ARG A 1 218 ? -1.28 26.656 26.453 1 29.75 218 ARG A CA 1
ATOM 1711 C C . ARG A 1 218 ? -1.322 25.5 27.438 1 29.75 218 ARG A C 1
ATOM 1713 O O . ARG A 1 218 ? -2.383 24.922 27.672 1 29.75 218 ARG A O 1
ATOM 1720 N N . PRO A 1 219 ? -0.193 24.797 27.75 1 30.19 219 PRO A N 1
ATOM 1721 C CA . PRO A 1 219 ? -0.165 23.859 28.875 1 30.19 219 PRO A CA 1
ATOM 1722 C C . PRO A 1 219 ? -1.121 24.25 30 1 30.19 219 PRO A C 1
ATOM 1724 O O . PRO A 1 219 ? -0.913 25.266 30.656 1 30.19 219 PRO A O 1
ATOM 1727 N N . SER A 1 220 ? -2.363 24.453 29.875 1 25.89 220 SER A N 1
ATOM 1728 C CA . SER A 1 220 ? -3.033 24.609 31.156 1 25.89 220 SER A CA 1
ATOM 1729 C C . SER A 1 220 ? -2.771 23.422 32.062 1 25.89 220 SER A C 1
ATOM 1731 O O . SER A 1 220 ? -2.6 22.297 31.609 1 25.89 220 SER A O 1
ATOM 1733 N N . SER A 1 221 ? -2.287 23.625 33.406 1 24.09 221 SER A N 1
ATOM 1734 C CA . SER A 1 221 ? -2.031 22.891 34.656 1 24.09 221 SER A CA 1
ATOM 1735 C C . SER A 1 221 ? -3.1 21.828 34.875 1 24.09 221 SER A C 1
ATOM 1737 O O . SER A 1 221 ? -3.156 21.219 35.969 1 24.09 221 SER A O 1
ATOM 1739 N N . ARG A 1 222 ? -4.297 21.734 34.281 1 23.73 222 ARG A N 1
ATOM 1740 C CA . ARG A 1 222 ? -5.133 20.75 34.969 1 23.73 222 ARG A CA 1
ATOM 1741 C C . ARG A 1 222 ? -4.598 19.344 34.75 1 23.73 222 ARG A C 1
ATOM 1743 O O . ARG A 1 222 ? -4.102 19 33.688 1 23.73 222 ARG A O 1
ATOM 1750 N N . ARG A 1 223 ? -4.355 18.578 35.812 1 25.05 223 ARG A N 1
ATOM 1751 C CA . ARG A 1 223 ? -4.199 17.203 36.25 1 25.05 223 ARG A CA 1
ATOM 1752 C C . ARG A 1 223 ? -5.102 16.266 35.438 1 25.05 223 ARG A C 1
ATOM 1754 O O . ARG A 1 223 ? -6.32 16.266 35.625 1 25.05 223 ARG A O 1
ATOM 1761 N N . LEU A 1 224 ? -4.98 16.094 34.094 1 21.2 224 LEU A N 1
ATOM 1762 C CA . LEU A 1 224 ? -5.676 14.875 33.719 1 21.2 224 LEU A CA 1
ATOM 1763 C C . LEU A 1 224 ? -4.867 13.641 34.125 1 21.2 224 LEU A C 1
ATOM 1765 O O . LEU A 1 224 ? -3.637 13.648 34.031 1 21.2 224 LEU A O 1
ATOM 1769 N N . MET B 1 1 ? -12.844 -27.094 -4.84 1 74.75 1 MET B N 1
ATOM 1770 C CA . MET B 1 1 ? -12.766 -25.641 -4.625 1 74.75 1 MET B CA 1
ATOM 1771 C C . MET B 1 1 ? -11.578 -25.297 -3.734 1 74.75 1 MET B C 1
ATOM 1773 O O . MET B 1 1 ? -11.195 -26.078 -2.865 1 74.75 1 MET B O 1
ATOM 1777 N N . PHE B 1 2 ? -10.797 -24.297 -4.059 1 90.31 2 PHE B N 1
ATOM 1778 C CA . PHE B 1 2 ? -9.672 -23.859 -3.242 1 90.31 2 PHE B CA 1
ATOM 1779 C C . PHE B 1 2 ? -10.164 -23.312 -1.903 1 90.31 2 PHE B C 1
ATOM 1781 O O . PHE B 1 2 ? -11.18 -22.609 -1.842 1 90.31 2 PHE B O 1
ATOM 1788 N N . ASP B 1 3 ? -9.492 -23.734 -0.869 1 95.44 3 ASP B N 1
ATOM 1789 C CA . ASP B 1 3 ? -9.781 -23.312 0.496 1 95.44 3 ASP B CA 1
ATOM 1790 C C . ASP B 1 3 ? -8.5 -22.953 1.251 1 95.44 3 ASP B C 1
ATOM 1792 O O . ASP B 1 3 ? -7.656 -23.828 1.482 1 95.44 3 ASP B O 1
ATOM 1796 N N . HIS B 1 4 ? -8.375 -21.734 1.616 1 96.38 4 HIS B N 1
ATOM 1797 C CA . HIS B 1 4 ? -7.195 -21.266 2.338 1 96.38 4 HIS B CA 1
ATOM 1798 C C . HIS B 1 4 ? -6.93 -22.141 3.566 1 96.38 4 HIS B C 1
ATOM 1800 O O . HIS B 1 4 ? -5.777 -22.359 3.939 1 96.38 4 HIS B O 1
ATOM 1806 N N . GLN B 1 5 ? -7.863 -22.719 4.176 1 96.56 5 GLN B N 1
ATOM 1807 C CA . GLN B 1 5 ? -7.723 -23.453 5.434 1 96.56 5 GLN B CA 1
ATOM 1808 C C . GLN B 1 5 ? -7.422 -24.922 5.188 1 96.56 5 GLN B C 1
ATOM 1810 O O . GLN B 1 5 ? -7.164 -25.672 6.129 1 96.56 5 GLN B O 1
ATOM 1815 N N . ASP B 1 6 ? -7.48 -25.312 3.928 1 96.5 6 ASP B N 1
ATOM 1816 C CA . ASP B 1 6 ? -7.203 -26.703 3.564 1 96.5 6 ASP B CA 1
ATOM 1817 C C . ASP B 1 6 ? -6.094 -26.781 2.52 1 96.5 6 ASP B C 1
ATOM 1819 O O . ASP B 1 6 ? -6.363 -26.812 1.316 1 96.5 6 ASP B O 1
ATOM 1823 N N . ARG B 1 7 ? -4.945 -27 2.947 1 92.88 7 ARG B N 1
ATOM 1824 C CA . ARG B 1 7 ? -3.762 -26.969 2.094 1 92.88 7 ARG B CA 1
ATOM 1825 C C . ARG B 1 7 ? -3.807 -28.078 1.046 1 92.88 7 ARG B C 1
ATOM 1827 O O . ARG B 1 7 ? -3.084 -28.016 0.049 1 92.88 7 ARG B O 1
ATOM 1834 N N . GLY B 1 8 ? -4.543 -29.047 1.323 1 92.19 8 GLY B N 1
ATOM 1835 C CA . GLY B 1 8 ? -4.727 -30.109 0.342 1 92.19 8 GLY B CA 1
ATOM 1836 C C . GLY B 1 8 ? -5.367 -29.625 -0.945 1 92.19 8 GLY B C 1
ATOM 1837 O O . GLY B 1 8 ? -5.281 -30.297 -1.976 1 92.19 8 GLY B O 1
ATOM 1838 N N . THR B 1 9 ? -5.98 -28.406 -0.899 1 93.62 9 THR B N 1
ATOM 1839 C CA . THR B 1 9 ? -6.668 -27.859 -2.066 1 93.62 9 THR B CA 1
ATOM 1840 C C . THR B 1 9 ? -5.75 -26.938 -2.857 1 93.62 9 THR B C 1
ATOM 1842 O O . THR B 1 9 ? -6.117 -26.453 -3.928 1 93.62 9 THR B O 1
ATOM 1845 N N . TRP B 1 10 ? -4.551 -26.719 -2.311 1 94.31 10 TRP B N 1
ATOM 1846 C CA . TRP B 1 10 ? -3.619 -25.781 -2.943 1 94.31 10 TRP B CA 1
ATOM 1847 C C . TRP B 1 10 ? -2.861 -26.469 -4.078 1 94.31 10 TRP B C 1
ATOM 1849 O O . TRP B 1 10 ? -2.818 -27.703 -4.16 1 94.31 10 TRP B O 1
ATOM 1859 N N . LEU B 1 11 ? -2.342 -25.609 -4.977 1 92.94 11 LEU B N 1
ATOM 1860 C CA . LEU B 1 11 ? -1.397 -26.156 -5.945 1 92.94 11 LEU B CA 1
ATOM 1861 C C . LEU B 1 11 ? -0.143 -26.672 -5.254 1 92.94 11 LEU B C 1
ATOM 1863 O O . LEU B 1 11 ? 0.214 -26.203 -4.172 1 92.94 11 LEU B O 1
ATOM 1867 N N . SER B 1 12 ? 0.438 -27.672 -5.871 1 90.06 12 SER B N 1
ATOM 1868 C CA . SER B 1 12 ? 1.67 -28.219 -5.316 1 90.06 12 SER B CA 1
ATOM 1869 C C . SER B 1 12 ? 2.615 -28.688 -6.418 1 90.06 12 SER B C 1
ATOM 1871 O O . SER B 1 12 ? 2.207 -29.406 -7.328 1 90.06 12 SER B O 1
ATOM 1873 N N . ALA B 1 13 ? 3.799 -28.281 -6.281 1 89.88 13 ALA B N 1
ATOM 1874 C CA . ALA B 1 13 ? 4.828 -28.734 -7.215 1 89.88 13 ALA B CA 1
ATOM 1875 C C . ALA B 1 13 ? 5.09 -30.234 -7.055 1 89.88 13 ALA B C 1
ATOM 1877 O O . ALA B 1 13 ? 5.562 -30.891 -7.988 1 89.88 13 ALA B O 1
ATOM 1878 N N . ASP B 1 14 ? 4.777 -30.75 -5.941 1 86.75 14 ASP B N 1
ATOM 1879 C CA . ASP B 1 14 ? 5.082 -32.156 -5.625 1 86.75 14 ASP B CA 1
ATOM 1880 C C . ASP B 1 14 ? 3.947 -33.062 -6.062 1 86.75 14 ASP B C 1
ATOM 1882 O O . ASP B 1 14 ? 4.125 -34.281 -6.133 1 86.75 14 ASP B O 1
ATOM 1886 N N . ARG B 1 15 ? 2.77 -32.5 -6.297 1 79.75 15 ARG B N 1
ATOM 1887 C CA . ARG B 1 15 ? 1.599 -33.281 -6.684 1 79.75 15 ARG B CA 1
ATOM 1888 C C . ARG B 1 15 ? 1.106 -32.906 -8.07 1 79.75 15 ARG B C 1
ATOM 1890 O O . ARG B 1 15 ? 0.319 -31.953 -8.211 1 79.75 15 ARG B O 1
ATOM 1897 N N . PRO B 1 16 ? 1.669 -33.531 -9.023 1 66.69 16 PRO B N 1
ATOM 1898 C CA . PRO B 1 16 ? 1.235 -33.125 -10.359 1 66.69 16 PRO B CA 1
ATOM 1899 C C . PRO B 1 16 ? -0.26 -33.344 -10.586 1 66.69 16 PRO B C 1
ATOM 1901 O O . PRO B 1 16 ? -0.707 -34.469 -10.766 1 66.69 16 PRO B O 1
ATOM 1904 N N . ASP B 1 17 ? -1.02 -32.406 -10.094 1 67.69 17 ASP B N 1
ATOM 1905 C CA . ASP B 1 17 ? -2.463 -32.469 -10.312 1 67.69 17 ASP B CA 1
ATOM 1906 C C . ASP B 1 17 ? -2.814 -32.062 -11.742 1 67.69 17 ASP B C 1
ATOM 1908 O O . ASP B 1 17 ? -1.98 -31.516 -12.461 1 67.69 17 ASP B O 1
ATOM 1912 N N . THR B 1 18 ? -3.973 -32.531 -12.117 1 79.19 18 THR B N 1
ATOM 1913 C CA . THR B 1 18 ? -4.504 -32.094 -13.414 1 79.19 18 THR B CA 1
ATOM 1914 C C . THR B 1 18 ? -4.668 -30.594 -13.469 1 79.19 18 THR B C 1
ATOM 1916 O O . THR B 1 18 ? -5.152 -29.969 -12.516 1 79.19 18 THR B O 1
ATOM 1919 N N . LEU B 1 19 ? -4.148 -30.125 -14.531 1 85.44 19 LEU B N 1
ATOM 1920 C CA . LEU B 1 19 ? -4.258 -28.688 -14.734 1 85.44 19 LEU B CA 1
ATOM 1921 C C . LEU B 1 19 ? -5.719 -28.266 -14.883 1 85.44 19 LEU B C 1
ATOM 1923 O O . LEU B 1 19 ? -6.508 -28.969 -15.523 1 85.44 19 LEU B O 1
ATOM 1927 N N . ARG B 1 20 ? -6.082 -27.234 -14.195 1 81.5 20 ARG B N 1
ATOM 1928 C CA . ARG B 1 20 ? -7.422 -26.672 -14.32 1 81.5 20 ARG B CA 1
ATOM 1929 C C . ARG B 1 20 ? -7.367 -25.156 -14.484 1 81.5 20 ARG B C 1
ATOM 1931 O O . ARG B 1 20 ? -6.445 -24.516 -13.984 1 81.5 20 ARG B O 1
ATOM 1938 N N . PRO B 1 21 ? -8.336 -24.656 -15.172 1 84.75 21 PRO B N 1
ATOM 1939 C CA . PRO B 1 21 ? -8.383 -23.188 -15.266 1 84.75 21 PRO B CA 1
ATOM 1940 C C . PRO B 1 21 ? -8.727 -22.531 -13.93 1 84.75 21 PRO B C 1
ATOM 1942 O O . PRO B 1 21 ? -9.594 -23.016 -13.195 1 84.75 21 PRO B O 1
ATOM 1945 N N . ILE B 1 22 ? -7.973 -21.578 -13.594 1 88.69 22 ILE B N 1
ATOM 1946 C CA . ILE B 1 22 ? -8.195 -20.797 -12.383 1 88.69 22 ILE B CA 1
ATOM 1947 C C . ILE B 1 22 ? -8.297 -19.312 -12.734 1 88.69 22 ILE B C 1
ATOM 1949 O O . ILE B 1 22 ? -7.445 -18.781 -13.453 1 88.69 22 ILE B O 1
ATOM 1953 N N . ILE B 1 23 ? -9.375 -18.719 -12.297 1 88.75 23 ILE B N 1
ATOM 1954 C CA . ILE B 1 23 ? -9.562 -17.281 -12.508 1 88.75 23 ILE B CA 1
ATOM 1955 C C . ILE B 1 23 ? -9.289 -16.531 -11.203 1 88.75 23 ILE B C 1
ATOM 1957 O O . ILE B 1 23 ? -9.859 -16.859 -10.164 1 88.75 23 ILE B O 1
ATOM 1961 N N . ALA B 1 24 ? -8.398 -15.609 -11.266 1 92.75 24 ALA B N 1
ATOM 1962 C CA . ALA B 1 24 ? -8.023 -14.797 -10.109 1 92.75 24 ALA B CA 1
ATOM 1963 C C . ALA B 1 24 ? -8.086 -13.305 -10.445 1 92.75 24 ALA B C 1
ATOM 1965 O O . ALA B 1 24 ? -7.078 -12.695 -10.789 1 92.75 24 ALA B O 1
ATOM 1966 N N . PRO B 1 25 ? -9.227 -12.641 -10.305 1 91.25 25 PRO B N 1
ATOM 1967 C CA . PRO B 1 25 ? -9.328 -11.211 -10.609 1 91.25 25 PRO B CA 1
ATOM 1968 C C . PRO B 1 25 ? -8.445 -10.352 -9.711 1 91.25 25 PRO B C 1
ATOM 1970 O O . PRO B 1 25 ? -8.328 -10.625 -8.516 1 91.25 25 PRO B O 1
ATOM 1973 N N . SER B 1 26 ? -7.836 -9.391 -10.305 1 93.06 26 SER B N 1
ATOM 1974 C CA . SER B 1 26 ? -7.008 -8.469 -9.539 1 93.06 26 SER B CA 1
ATOM 1975 C C . SER B 1 26 ? -7.863 -7.457 -8.781 1 93.06 26 SER B C 1
ATOM 1977 O O . SER B 1 26 ? -8.711 -6.781 -9.375 1 93.06 26 SER B O 1
ATOM 1979 N N . ILE B 1 27 ? -7.535 -7.316 -7.578 1 93.94 27 ILE B N 1
ATOM 1980 C CA . ILE B 1 27 ? -8.312 -6.359 -6.797 1 93.94 27 ILE B CA 1
ATOM 1981 C C . ILE B 1 27 ? -7.816 -4.941 -7.074 1 93.94 27 ILE B C 1
ATOM 1983 O O . ILE B 1 27 ? -8.445 -3.965 -6.656 1 93.94 27 ILE B O 1
ATOM 1987 N N . LEU B 1 28 ? -6.762 -4.824 -7.793 1 92.69 28 LEU B N 1
ATOM 1988 C CA . LEU B 1 28 ? -6.246 -3.502 -8.141 1 92.69 28 LEU B CA 1
ATOM 1989 C C . LEU B 1 28 ? -7.297 -2.689 -8.891 1 92.69 28 LEU B C 1
ATOM 1991 O O . LEU B 1 28 ? -7.309 -1.458 -8.805 1 92.69 28 LEU B O 1
ATOM 1995 N N . ALA B 1 29 ? -8.203 -3.354 -9.562 1 88.94 29 ALA B N 1
ATOM 1996 C CA . ALA B 1 29 ? -9.258 -2.691 -10.328 1 88.94 29 ALA B CA 1
ATOM 1997 C C . ALA B 1 29 ? -10.484 -2.424 -9.453 1 88.94 29 ALA B C 1
ATOM 1999 O O . ALA B 1 29 ? -11.453 -1.815 -9.906 1 88.94 29 ALA B O 1
ATOM 2000 N N . SER B 1 30 ? -10.414 -2.795 -8.25 1 93.5 30 SER B N 1
ATOM 2001 C CA . SER B 1 30 ? -11.57 -2.697 -7.363 1 93.5 30 SER B CA 1
ATOM 2002 C C . SER B 1 30 ? -11.648 -1.321 -6.711 1 93.5 30 SER B C 1
ATOM 2004 O O . SER B 1 30 ? -10.68 -0.557 -6.742 1 93.5 30 SER B O 1
ATOM 2006 N N . ASP B 1 31 ? -12.828 -1.022 -6.215 1 97.06 31 ASP B N 1
ATOM 2007 C CA . ASP B 1 31 ? -13.023 0.102 -5.305 1 97.06 31 ASP B CA 1
ATOM 2008 C C . ASP B 1 31 ? -12.492 -0.225 -3.908 1 97.06 31 ASP B C 1
ATOM 2010 O O . ASP B 1 31 ? -13.172 -0.9 -3.127 1 97.06 31 ASP B O 1
ATOM 2014 N N . PHE B 1 32 ? -11.383 0.361 -3.572 1 98.25 32 PHE B N 1
ATOM 2015 C CA . PHE B 1 32 ? -10.727 0.005 -2.32 1 98.25 32 PHE B CA 1
ATOM 2016 C C . PHE B 1 32 ? -11.516 0.523 -1.127 1 98.25 32 PHE B C 1
ATOM 2018 O O . PHE B 1 32 ? -11.328 0.061 0 1 98.25 32 PHE B O 1
ATOM 2025 N N . ALA B 1 33 ? -12.383 1.494 -1.367 1 98.5 33 ALA B N 1
ATOM 2026 C CA . ALA B 1 33 ? -13.234 1.972 -0.281 1 98.5 33 ALA B CA 1
ATOM 2027 C C . ALA B 1 33 ? -14.32 0.952 0.054 1 98.5 33 ALA B C 1
ATOM 2029 O O . ALA B 1 33 ? -14.891 0.982 1.146 1 98.5 33 ALA B O 1
ATOM 2030 N N . ARG B 1 34 ? -14.633 0.092 -0.899 1 98.44 34 ARG B N 1
ATOM 2031 C CA . ARG B 1 34 ? -15.641 -0.957 -0.747 1 98.44 34 ARG B CA 1
ATOM 2032 C C . ARG B 1 34 ? -15.07 -2.32 -1.122 1 98.44 34 ARG B C 1
ATOM 2034 O O . ARG B 1 34 ? -15.719 -3.1 -1.822 1 98.44 34 ARG B O 1
ATOM 2041 N N . LEU B 1 35 ? -13.93 -2.586 -0.624 1 98.5 35 LEU B N 1
ATOM 2042 C CA . LEU B 1 35 ? -13.117 -3.701 -1.104 1 98.5 35 LEU B CA 1
ATOM 2043 C C . LEU B 1 35 ? -13.789 -5.035 -0.787 1 98.5 35 LEU B C 1
ATOM 2045 O O . LEU B 1 35 ? -13.82 -5.934 -1.63 1 98.5 35 LEU B O 1
ATOM 2049 N N . LEU B 1 36 ? -14.328 -5.16 0.42 1 98.62 36 LEU B N 1
ATOM 2050 C CA . LEU B 1 36 ? -14.945 -6.426 0.802 1 98.62 36 LEU B CA 1
ATOM 2051 C C . LEU B 1 36 ? -16.109 -6.77 -0.131 1 98.62 36 LEU B C 1
ATOM 2053 O O . LEU B 1 36 ? -16.219 -7.906 -0.593 1 98.62 36 LEU B O 1
ATOM 2057 N N . ASP B 1 37 ? -16.906 -5.77 -0.39 1 97.69 37 ASP B N 1
ATOM 2058 C CA . ASP B 1 37 ? -18.047 -5.977 -1.275 1 97.69 37 ASP B CA 1
ATOM 2059 C C . ASP B 1 37 ? -17.594 -6.391 -2.672 1 97.69 37 ASP B C 1
ATOM 2061 O O . ASP B 1 37 ? -18.172 -7.297 -3.277 1 97.69 37 ASP B O 1
ATOM 2065 N N . GLU B 1 38 ? -16.562 -5.762 -3.174 1 96.75 38 GLU B N 1
ATOM 2066 C CA . GLU B 1 38 ? -16.031 -6.082 -4.492 1 96.75 38 GLU B CA 1
ATOM 2067 C C . GLU B 1 38 ? -15.5 -7.512 -4.535 1 96.75 38 GLU B C 1
ATOM 2069 O O . GLU B 1 38 ? -15.742 -8.242 -5.5 1 96.75 38 GLU B O 1
ATOM 2074 N N . CYS B 1 39 ? -14.812 -7.879 -3.479 1 96.94 39 CYS B N 1
ATOM 2075 C CA . CYS B 1 39 ? -14.234 -9.219 -3.408 1 96.94 39 CYS B CA 1
ATOM 2076 C C . CYS B 1 39 ? -15.328 -10.273 -3.307 1 96.94 39 CYS B C 1
ATOM 2078 O O . CYS B 1 39 ? -15.273 -11.305 -3.986 1 96.94 39 CYS B O 1
ATOM 2080 N N . LYS B 1 40 ? -16.344 -9.992 -2.479 1 97.44 40 LYS B N 1
ATOM 2081 C CA . LYS B 1 40 ? -17.453 -10.922 -2.346 1 97.44 40 LYS B CA 1
ATOM 2082 C C . LYS B 1 40 ? -18.203 -11.086 -3.67 1 97.44 40 LYS B C 1
ATOM 2084 O O . LYS B 1 40 ? -18.625 -12.188 -4.02 1 97.44 40 LYS B O 1
ATOM 2089 N N . ASP B 1 41 ? -18.312 -10.031 -4.352 1 95.38 41 ASP B N 1
ATOM 2090 C CA . ASP B 1 41 ? -19 -10.062 -5.637 1 95.38 41 ASP B CA 1
ATOM 2091 C C . ASP B 1 41 ? -18.297 -11 -6.617 1 95.38 41 ASP B C 1
ATOM 2093 O O . ASP B 1 41 ? -18.922 -11.906 -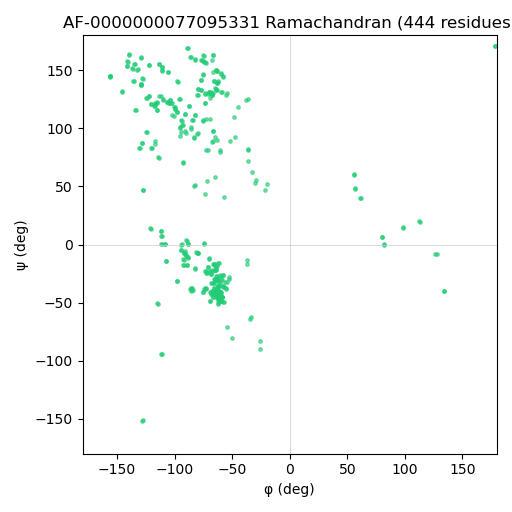7.172 1 95.38 41 ASP B O 1
ATOM 2097 N N . VAL B 1 42 ? -16.969 -10.891 -6.758 1 92.94 42 VAL B N 1
ATOM 2098 C CA . VAL B 1 42 ? -16.25 -11.664 -7.762 1 92.94 42 VAL B CA 1
ATOM 2099 C C . VAL B 1 42 ? -16.188 -13.133 -7.336 1 92.94 42 VAL B C 1
ATOM 2101 O O . VAL B 1 42 ? -16.094 -14.023 -8.18 1 92.94 42 VAL B O 1
ATOM 2104 N N . LEU B 1 43 ? -16.297 -13.375 -6.043 1 94.19 43 LEU B N 1
ATOM 2105 C CA . LEU B 1 43 ? -16.25 -14.734 -5.527 1 94.19 43 LEU B CA 1
ATOM 2106 C C . LEU B 1 43 ? -17.625 -15.398 -5.648 1 94.19 43 LEU B C 1
ATOM 2108 O O . LEU B 1 43 ? -17.719 -16.625 -5.621 1 94.19 43 LEU B O 1
ATOM 2112 N N . SER B 1 44 ? -18.641 -14.641 -5.758 1 93.5 44 SER B N 1
ATOM 2113 C CA . SER B 1 44 ? -20 -15.164 -5.824 1 93.5 44 SER B CA 1
ATOM 2114 C C . SER B 1 44 ? -20.281 -15.781 -7.188 1 93.5 44 SER B C 1
ATOM 2116 O O . SER B 1 44 ? -19.578 -15.508 -8.156 1 93.5 44 SER B O 1
ATOM 2118 N N . VAL B 1 45 ? -21.281 -16.547 -7.219 1 91.38 45 VAL B N 1
ATOM 2119 C CA . VAL B 1 45 ? -21.719 -17.172 -8.461 1 91.38 45 VAL B CA 1
ATOM 2120 C C . VAL B 1 45 ? -22.141 -16.094 -9.461 1 91.38 45 VAL B C 1
ATOM 2122 O O . VAL B 1 45 ? -21.75 -16.141 -10.633 1 91.38 45 VAL B O 1
ATOM 2125 N N . GLU B 1 46 ? -22.844 -15.109 -9 1 90.38 46 GLU B N 1
ATOM 2126 C CA . GLU B 1 46 ? -23.344 -14.031 -9.852 1 90.38 46 GLU B CA 1
ATOM 2127 C C . GLU B 1 46 ? -22.188 -13.195 -10.414 1 90.38 46 GLU B C 1
ATOM 2129 O O . GLU B 1 46 ? -22.281 -12.68 -11.523 1 90.38 46 GLU B O 1
ATOM 2134 N N . GLY B 1 47 ? -21.141 -13.141 -9.641 1 86.56 47 GLY B N 1
ATOM 2135 C CA . GLY B 1 47 ? -20.016 -12.297 -10.039 1 86.56 47 GLY B CA 1
ATOM 2136 C C . GLY B 1 47 ? -18.984 -13.039 -10.859 1 86.56 47 GLY B C 1
ATOM 2137 O O . GLY B 1 47 ? -18.016 -12.438 -11.336 1 86.56 47 GLY B O 1
ATOM 2138 N N . GLY B 1 48 ? -19.125 -14.375 -11.047 1 85.38 48 GLY B N 1
ATOM 2139 C CA . GLY B 1 48 ? -18.219 -15.125 -11.898 1 85.38 48 GLY B CA 1
ATOM 2140 C C . GLY B 1 48 ? -17.594 -16.328 -11.203 1 85.38 48 GLY B C 1
ATOM 2141 O O . GLY B 1 48 ? -16.875 -17.109 -11.82 1 85.38 48 GLY B O 1
ATOM 2142 N N . ALA B 1 49 ? -17.828 -16.391 -9.938 1 89 49 ALA B N 1
ATOM 2143 C CA . ALA B 1 49 ? -17.359 -17.531 -9.156 1 89 49 ALA B CA 1
ATOM 2144 C C . ALA B 1 49 ? -15.859 -17.703 -9.297 1 89 49 ALA B C 1
ATOM 2146 O O . ALA B 1 49 ? -15.383 -18.812 -9.562 1 89 49 ALA B O 1
ATOM 2147 N N . SER B 1 50 ? -15.148 -16.672 -9.141 1 91.06 50 SER B N 1
ATOM 2148 C CA . SER B 1 50 ? -13.695 -16.734 -9.258 1 91.06 50 SER B CA 1
ATOM 2149 C C . SER B 1 50 ? -13.102 -17.641 -8.18 1 91.06 50 SER B C 1
ATOM 2151 O O . SER B 1 50 ? -13.625 -17.719 -7.066 1 91.06 50 SER B O 1
ATOM 2153 N N . GLU B 1 51 ? -12.023 -18.25 -8.523 1 92.12 51 GLU B N 1
ATOM 2154 C CA . GLU B 1 51 ? -11.406 -19.219 -7.613 1 92.12 51 GLU B CA 1
ATOM 2155 C C . GLU B 1 51 ? -10.484 -18.516 -6.621 1 92.12 51 GLU B C 1
ATOM 2157 O O . GLU B 1 51 ? -10.383 -18.922 -5.461 1 92.12 51 GLU B O 1
ATOM 2162 N N . TRP B 1 52 ? -9.805 -17.516 -7.086 1 96.19 52 TRP B N 1
ATOM 2163 C CA . TRP B 1 52 ? -8.812 -16.797 -6.285 1 96.19 52 TRP B CA 1
ATOM 2164 C C . TRP B 1 52 ? -9.055 -15.289 -6.336 1 96.19 52 TRP B C 1
ATOM 2166 O O . TRP B 1 52 ? -9.836 -14.805 -7.16 1 96.19 52 TRP B O 1
ATOM 2176 N N . LEU B 1 53 ? -8.5 -14.586 -5.383 1 96.44 53 LEU B N 1
ATOM 2177 C CA . LEU B 1 53 ? -8.312 -13.141 -5.457 1 96.44 53 LEU B CA 1
ATOM 2178 C C . LEU B 1 53 ? -6.844 -12.797 -5.684 1 96.44 53 LEU B C 1
ATOM 2180 O O . LEU B 1 53 ? -5.973 -13.242 -4.934 1 96.44 53 LEU B O 1
ATOM 2184 N N . HIS B 1 54 ? -6.613 -12.07 -6.777 1 96.88 54 HIS B N 1
ATOM 2185 C CA . HIS B 1 54 ? -5.258 -11.617 -7.082 1 96.88 54 HIS B CA 1
ATOM 2186 C C . HIS B 1 54 ? -4.953 -10.289 -6.402 1 96.88 54 HIS B C 1
ATOM 2188 O O . HIS B 1 54 ? -5.637 -9.289 -6.641 1 96.88 54 HIS B O 1
ATOM 2194 N N . VAL B 1 55 ? -3.969 -10.289 -5.555 1 98 55 VAL B N 1
ATOM 2195 C CA . VAL B 1 55 ? -3.639 -9.141 -4.723 1 98 55 VAL B CA 1
ATOM 2196 C C . VAL B 1 55 ? -2.262 -8.602 -5.105 1 98 55 VAL B C 1
ATOM 2198 O O . VAL B 1 55 ? -1.245 -9.266 -4.875 1 98 55 VAL B O 1
ATOM 2201 N N . ASP B 1 56 ? -2.25 -7.398 -5.59 1 97.69 56 ASP B N 1
ATOM 2202 C CA . ASP B 1 56 ? -1.016 -6.801 -6.09 1 97.69 56 ASP B CA 1
ATOM 2203 C C . ASP B 1 56 ? -0.379 -5.895 -5.035 1 97.69 56 ASP B C 1
ATOM 2205 O O . ASP B 1 56 ? -0.931 -4.848 -4.695 1 97.69 56 ASP B O 1
ATOM 2209 N N . VAL B 1 57 ? 0.783 -6.285 -4.559 1 98.69 57 VAL B N 1
ATOM 2210 C CA . VAL B 1 57 ? 1.553 -5.5 -3.6 1 98.69 57 VAL B CA 1
ATOM 2211 C C . VAL B 1 57 ? 2.705 -4.797 -4.316 1 98.69 57 VAL B C 1
ATOM 2213 O O . VAL B 1 57 ? 3.523 -5.445 -4.973 1 98.69 57 VAL B O 1
ATOM 2216 N N . MET B 1 58 ? 2.754 -3.465 -4.238 1 98.75 58 MET B N 1
ATOM 2217 C CA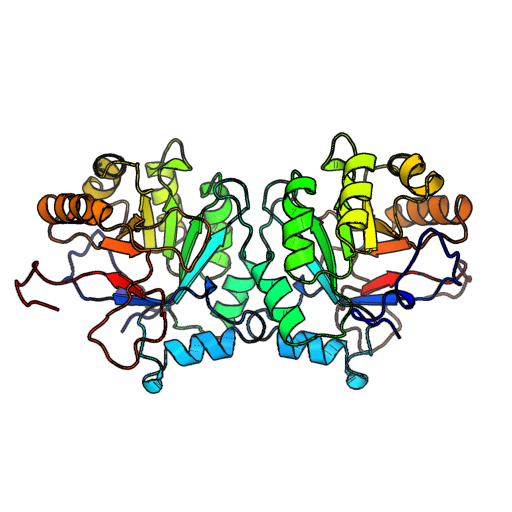 . MET B 1 58 ? 3.77 -2.656 -4.91 1 98.75 58 MET B CA 1
ATOM 2218 C C . MET B 1 58 ? 4.422 -1.685 -3.934 1 98.75 58 MET B C 1
ATOM 2220 O O . MET B 1 58 ? 3.732 -1.024 -3.154 1 98.75 58 MET B O 1
ATOM 2224 N N . ASP B 1 59 ? 5.766 -1.53 -4.027 1 98.5 59 ASP B N 1
ATOM 2225 C CA . ASP B 1 59 ? 6.48 -0.744 -3.027 1 98.5 59 ASP B CA 1
ATOM 2226 C C . ASP B 1 59 ? 7.016 0.553 -3.629 1 98.5 59 ASP B C 1
ATOM 2228 O O . ASP B 1 59 ? 7.711 1.317 -2.955 1 98.5 59 ASP B O 1
ATOM 2232 N N . GLY B 1 60 ? 6.762 0.781 -4.895 1 98.19 60 GLY B N 1
ATOM 2233 C CA . GLY B 1 60 ? 7.219 2.012 -5.52 1 98.19 60 GLY B CA 1
ATOM 2234 C C . GLY B 1 60 ? 8.672 1.964 -5.945 1 98.19 60 GLY B C 1
ATOM 2235 O O . GLY B 1 60 ? 9.203 2.943 -6.473 1 98.19 60 GLY B O 1
ATOM 2236 N N . HIS B 1 61 ? 9.383 0.907 -5.75 1 98.31 61 HIS B N 1
ATOM 2237 C CA . HIS B 1 61 ? 10.797 0.77 -6.078 1 98.31 61 HIS B CA 1
ATOM 2238 C C . HIS B 1 61 ? 11.008 -0.277 -7.168 1 98.31 61 HIS B C 1
ATOM 2240 O O . HIS B 1 61 ? 11.664 -0.006 -8.18 1 98.31 61 HIS B O 1
ATOM 2246 N N . PHE B 1 62 ? 10.477 -1.421 -7.023 1 98.56 62 PHE B N 1
ATOM 2247 C CA . PHE B 1 62 ? 10.562 -2.43 -8.078 1 98.56 62 PHE B CA 1
ATOM 2248 C C . PHE B 1 62 ? 9.75 -2.014 -9.289 1 98.56 62 PHE B C 1
ATOM 2250 O O . PHE B 1 62 ? 10.164 -2.232 -10.43 1 98.56 62 PHE B O 1
ATOM 2257 N N . VAL B 1 63 ? 8.539 -1.483 -9 1 97.94 63 VAL B N 1
ATOM 2258 C CA . VAL B 1 63 ? 7.684 -0.866 -10.008 1 97.94 63 VAL B CA 1
ATOM 2259 C C . VAL B 1 63 ? 7.375 0.577 -9.609 1 97.94 63 VAL B C 1
ATOM 2261 O O . VAL B 1 63 ? 7.441 0.931 -8.43 1 97.94 63 VAL B O 1
ATOM 2264 N N . PRO B 1 64 ? 7.086 1.432 -10.562 1 96.94 64 PRO B N 1
ATOM 2265 C CA . PRO B 1 64 ? 6.859 2.848 -10.266 1 96.94 64 PRO B CA 1
ATOM 2266 C C . PRO B 1 64 ? 5.441 3.131 -9.789 1 96.94 64 PRO B C 1
ATOM 2268 O O . PRO B 1 64 ? 4.781 4.039 -10.297 1 96.94 64 PRO B O 1
ATOM 2271 N N . ASN B 1 65 ? 4.98 2.391 -8.812 1 97.56 65 ASN B N 1
ATOM 2272 C CA . ASN B 1 65 ? 3.666 2.533 -8.195 1 97.56 65 ASN B CA 1
ATOM 2273 C C . ASN B 1 65 ? 3.646 1.966 -6.781 1 97.56 65 ASN B C 1
ATOM 2275 O O . ASN B 1 65 ? 4.387 1.029 -6.473 1 97.56 65 ASN B O 1
ATOM 2279 N N . ILE B 1 66 ? 2.879 2.615 -5.918 1 98.44 66 ILE B N 1
ATOM 2280 C CA . ILE B 1 66 ? 2.596 2.074 -4.594 1 98.44 66 ILE B CA 1
ATOM 2281 C C . ILE B 1 66 ? 1.132 1.644 -4.516 1 98.44 66 ILE B C 1
ATOM 2283 O O . ILE B 1 66 ? 0.23 2.43 -4.812 1 98.44 66 ILE B O 1
ATOM 2287 N N . SER B 1 67 ? 0.905 0.408 -4.164 1 98.19 67 SER B N 1
ATOM 2288 C CA . SER B 1 67 ? -0.476 -0.061 -4.109 1 98.19 67 SER B CA 1
ATOM 2289 C C . SER B 1 67 ? -0.918 -0.316 -2.672 1 98.19 67 SER B C 1
ATOM 2291 O O . SER B 1 67 ? -1.27 0.619 -1.95 1 98.19 67 SER B O 1
ATOM 2293 N N . ILE B 1 68 ? -0.792 -1.551 -2.209 1 98.69 68 ILE B N 1
ATOM 2294 C CA . ILE B 1 68 ? -1.236 -1.924 -0.871 1 98.69 68 ILE B CA 1
ATOM 2295 C C . ILE B 1 68 ? -0.223 -2.873 -0.235 1 98.69 68 ILE B C 1
ATOM 2297 O O . ILE B 1 68 ? 0.646 -3.414 -0.923 1 98.69 68 ILE B O 1
ATOM 2301 N N . GLY B 1 69 ? -0.348 -3.004 1.085 1 98.44 69 GLY B N 1
ATOM 2302 C CA . GLY B 1 69 ? 0.538 -3.898 1.813 1 98.44 69 GLY B CA 1
ATOM 2303 C C . GLY B 1 69 ? -0.203 -4.883 2.695 1 98.44 69 GLY B C 1
ATOM 2304 O O . GLY B 1 69 ? -1.314 -5.305 2.367 1 98.44 69 GLY B O 1
ATOM 2305 N N . MET B 1 70 ? 0.445 -5.289 3.76 1 98.44 70 MET B N 1
ATOM 2306 C CA . MET B 1 70 ? -0.021 -6.359 4.637 1 98.44 70 MET B CA 1
ATOM 2307 C C . MET B 1 70 ? -1.337 -5.98 5.305 1 98.44 70 MET B C 1
ATOM 2309 O O . MET B 1 70 ? -2.174 -6.844 5.57 1 98.44 70 MET B O 1
ATOM 2313 N N . CYS B 1 71 ? -1.544 -4.684 5.543 1 97.94 71 CYS B N 1
ATOM 2314 C CA . CYS B 1 71 ? -2.744 -4.25 6.25 1 97.94 71 CYS B CA 1
ATOM 2315 C C . CYS B 1 71 ? -3.998 -4.609 5.461 1 97.94 71 CYS B C 1
ATOM 2317 O O . CYS B 1 71 ? -5.016 -4.992 6.043 1 97.94 71 CYS B O 1
ATOM 2319 N N . VAL B 1 72 ? -3.916 -4.531 4.188 1 98.75 72 VAL B N 1
ATOM 2320 C CA . VAL B 1 72 ? -5.059 -4.867 3.344 1 98.75 72 VAL B CA 1
ATOM 2321 C C . VAL B 1 72 ? -5.223 -6.383 3.281 1 98.75 72 VAL B C 1
ATOM 2323 O O . VAL B 1 72 ? -6.34 -6.898 3.361 1 98.75 72 VAL B O 1
ATOM 2326 N N . VAL B 1 73 ? -4.141 -7.129 3.168 1 98.81 73 VAL B N 1
ATOM 2327 C CA . VAL B 1 73 ? -4.18 -8.586 3.148 1 98.81 73 VAL B CA 1
ATOM 2328 C C . VAL B 1 73 ? -4.812 -9.102 4.438 1 98.81 73 VAL B C 1
ATOM 2330 O O . VAL B 1 73 ? -5.688 -9.969 4.402 1 98.81 73 VAL B O 1
ATOM 2333 N N . GLU B 1 74 ? -4.387 -8.539 5.52 1 98.69 74 GLU B N 1
ATOM 2334 C CA . GLU B 1 74 ? -4.906 -8.938 6.824 1 98.69 74 GLU B CA 1
ATOM 2335 C C . GLU B 1 74 ? -6.406 -8.672 6.93 1 98.69 74 GLU B C 1
ATOM 2337 O O . GLU B 1 74 ? -7.152 -9.5 7.453 1 98.69 74 GLU B O 1
ATOM 2342 N N . ALA B 1 75 ? -6.801 -7.559 6.48 1 98.62 75 ALA B N 1
ATOM 2343 C CA . ALA B 1 75 ? -8.219 -7.203 6.523 1 98.62 75 ALA B CA 1
ATOM 2344 C C . ALA B 1 75 ? -9.055 -8.18 5.703 1 98.62 75 ALA B C 1
ATOM 2346 O O . ALA B 1 75 ? -10.109 -8.633 6.152 1 98.62 75 ALA B O 1
ATOM 2347 N N . LEU B 1 76 ? -8.602 -8.477 4.508 1 98.75 76 LEU B N 1
ATOM 2348 C CA . LEU B 1 76 ? -9.312 -9.422 3.656 1 98.75 76 LEU B CA 1
ATOM 2349 C C . LEU B 1 76 ? -9.391 -10.797 4.312 1 98.75 76 LEU B C 1
ATOM 2351 O O . LEU B 1 76 ? -10.438 -11.438 4.305 1 98.75 76 LEU B O 1
ATOM 2355 N N . ARG B 1 77 ? -8.297 -11.227 4.867 1 98.81 77 ARG B N 1
ATOM 2356 C CA . ARG B 1 77 ? -8.258 -12.531 5.512 1 98.81 77 ARG B CA 1
ATOM 2357 C C . ARG B 1 77 ? -9.266 -12.609 6.656 1 98.81 77 ARG B C 1
ATOM 2359 O O . ARG B 1 77 ? -9.961 -13.617 6.816 1 98.81 77 ARG B O 1
ATOM 2366 N N . LYS B 1 78 ? -9.375 -11.57 7.406 1 98.44 78 LYS B N 1
ATOM 2367 C CA . LYS B 1 78 ? -10.297 -11.531 8.539 1 98.44 78 LYS B CA 1
ATOM 2368 C C . LYS B 1 78 ? -11.727 -11.797 8.086 1 98.44 78 LYS B C 1
ATOM 2370 O O . LYS B 1 78 ? -12.484 -12.492 8.773 1 98.44 78 LYS B O 1
ATOM 2375 N N . HIS B 1 79 ? -12.062 -11.336 6.961 1 98.5 79 HIS B N 1
ATOM 2376 C CA . HIS B 1 79 ? -13.445 -11.422 6.508 1 98.5 79 HIS B CA 1
ATOM 2377 C C . HIS B 1 79 ? -13.648 -12.609 5.57 1 98.5 79 HIS B C 1
ATOM 2379 O O . HIS B 1 79 ? -14.758 -13.125 5.449 1 98.5 79 HIS B O 1
ATOM 2385 N N . LEU B 1 80 ? -12.602 -12.906 4.859 1 98.38 80 LEU B N 1
ATOM 2386 C CA . LEU B 1 80 ? -12.656 -13.984 3.873 1 98.38 80 LEU B CA 1
ATOM 2387 C C . LEU B 1 80 ? -11.75 -15.141 4.273 1 98.38 80 LEU B C 1
ATOM 2389 O O . LEU B 1 80 ? -10.758 -15.422 3.598 1 98.38 80 LEU B O 1
ATOM 2393 N N . GLN B 1 81 ? -12.133 -15.875 5.191 1 98.06 81 GLN B N 1
ATOM 2394 C CA . GLN B 1 81 ? -11.289 -16.844 5.879 1 98.06 81 GLN B CA 1
ATOM 2395 C C . GLN B 1 81 ? -10.922 -18.016 4.961 1 98.06 81 GLN B C 1
ATOM 2397 O O . GLN B 1 81 ? -9.891 -18.656 5.145 1 98.06 81 GLN B O 1
ATOM 2402 N N . HIS B 1 82 ? -11.742 -18.203 3.98 1 97.94 82 HIS B N 1
ATOM 2403 C CA . HIS B 1 82 ? -11.547 -19.375 3.139 1 97.94 82 HIS B CA 1
ATOM 2404 C C . HIS B 1 82 ? -11 -18.984 1.768 1 97.94 82 HIS B C 1
ATOM 2406 O O . HIS B 1 82 ? -10.547 -19.844 1.009 1 97.94 82 HIS B O 1
ATOM 2412 N N . ALA B 1 83 ? -11.055 -17.734 1.443 1 97.94 83 ALA B N 1
ATOM 2413 C CA . ALA B 1 83 ? -10.648 -17.281 0.113 1 97.94 83 ALA B CA 1
ATOM 2414 C C . ALA B 1 83 ? -9.148 -17.5 -0.103 1 97.94 83 ALA B C 1
ATOM 2416 O O . ALA B 1 83 ? -8.352 -17.312 0.816 1 97.94 83 ALA B O 1
ATOM 2417 N N . PHE B 1 84 ? -8.766 -17.922 -1.306 1 98.19 84 PHE B N 1
ATOM 2418 C CA . PHE B 1 84 ? -7.355 -18.031 -1.677 1 98.19 84 PHE B CA 1
ATOM 2419 C C . PHE B 1 84 ? -6.82 -16.672 -2.115 1 98.19 84 PHE B C 1
ATOM 2421 O O . PHE B 1 84 ? -7.211 -16.156 -3.164 1 98.19 84 PHE B O 1
ATOM 2428 N N . LEU B 1 85 ? -5.969 -16.141 -1.32 1 98.56 85 LEU B N 1
ATOM 2429 C CA . LEU B 1 85 ? -5.359 -14.852 -1.638 1 98.56 85 LEU B CA 1
ATOM 2430 C C . LEU B 1 85 ? -4.039 -15.039 -2.373 1 98.56 85 LEU B C 1
ATOM 2432 O O . LEU B 1 85 ? -3.023 -15.375 -1.758 1 98.56 85 LEU B O 1
ATOM 2436 N N . ASP B 1 86 ? -4.078 -14.836 -3.693 1 98.25 86 ASP B N 1
ATOM 2437 C CA . ASP B 1 86 ? -2.924 -14.891 -4.586 1 98.25 86 ASP B CA 1
ATOM 2438 C C . ASP B 1 86 ? -2.164 -13.562 -4.582 1 98.25 86 ASP B C 1
ATOM 2440 O O . ASP B 1 86 ? -2.455 -12.672 -5.387 1 98.25 86 ASP B O 1
ATOM 2444 N N . VAL B 1 87 ? -1.152 -13.484 -3.689 1 98.81 87 VAL B N 1
ATOM 2445 C CA . VAL B 1 87 ? -0.466 -12.211 -3.477 1 98.81 87 VAL B CA 1
ATOM 2446 C C . VAL B 1 87 ? 0.735 -12.109 -4.414 1 98.81 87 VAL B C 1
ATOM 2448 O O . VAL B 1 87 ? 1.695 -12.875 -4.289 1 98.81 87 VAL B O 1
ATOM 2451 N N . HIS B 1 88 ? 0.637 -11.234 -5.316 1 98.62 88 HIS B N 1
ATOM 2452 C CA . HIS B 1 88 ? 1.685 -10.898 -6.273 1 98.62 88 HIS B CA 1
ATOM 2453 C C . HIS B 1 88 ? 2.525 -9.727 -5.785 1 98.62 88 HIS B C 1
ATOM 2455 O O . HIS B 1 88 ? 2.076 -8.578 -5.812 1 98.62 88 HIS B O 1
ATOM 2461 N N . CYS B 1 89 ? 3.771 -10.055 -5.355 1 98.81 89 CYS B N 1
ATOM 2462 C CA . CYS B 1 89 ? 4.637 -9.047 -4.746 1 98.81 89 CYS B CA 1
ATOM 2463 C C . CYS B 1 89 ? 5.578 -8.438 -5.777 1 98.81 89 CYS B C 1
ATOM 2465 O O . CYS B 1 89 ? 6.582 -9.047 -6.141 1 98.81 89 CYS B O 1
ATOM 2467 N N . MET B 1 90 ? 5.219 -7.289 -6.215 1 98.69 90 MET B N 1
ATOM 2468 C CA . MET B 1 90 ? 6.094 -6.457 -7.035 1 98.69 90 MET B CA 1
ATOM 2469 C C . MET B 1 90 ? 6.895 -5.488 -6.172 1 98.69 90 MET B C 1
ATOM 2471 O O . MET B 1 90 ? 6.684 -4.277 -6.23 1 98.69 90 MET B O 1
ATOM 2475 N N . VAL B 1 91 ? 7.852 -6.059 -5.41 1 98.75 91 VAL B N 1
ATOM 2476 C CA . VAL B 1 91 ? 8.602 -5.316 -4.406 1 98.75 91 VAL B CA 1
ATOM 2477 C C . VAL B 1 91 ? 10.094 -5.652 -4.52 1 98.75 91 VAL B C 1
ATOM 2479 O O . VAL B 1 91 ? 10.453 -6.73 -4.996 1 98.75 91 VAL B O 1
ATOM 2482 N N . THR B 1 92 ? 10.875 -4.73 -4.055 1 98 92 THR B N 1
ATOM 2483 C CA . THR B 1 92 ? 12.297 -5.016 -3.869 1 98 92 THR B CA 1
ATOM 2484 C C . THR B 1 92 ? 12.516 -5.848 -2.609 1 98 92 THR B C 1
ATOM 2486 O O . THR B 1 92 ? 11.805 -5.684 -1.618 1 98 92 THR B O 1
ATOM 2489 N N . HIS B 1 93 ? 13.43 -6.789 -2.652 1 97.38 93 HIS B N 1
ATOM 2490 C CA . HIS B 1 93 ? 13.797 -7.641 -1.529 1 97.38 93 HIS B CA 1
ATOM 2491 C C . HIS B 1 93 ? 12.586 -8.367 -0.961 1 97.38 93 HIS B C 1
ATOM 2493 O O . HIS B 1 93 ? 12.289 -8.258 0.23 1 97.38 93 HIS B O 1
ATOM 2499 N N . PRO B 1 94 ? 12 -9.117 -1.775 1 98.62 94 PRO B N 1
ATOM 2500 C CA . PRO B 1 94 ? 10.781 -9.789 -1.325 1 98.62 94 PRO B CA 1
ATOM 2501 C C . PRO B 1 94 ? 11.023 -10.695 -0.117 1 98.62 94 PRO B C 1
ATOM 2503 O O . PRO B 1 94 ? 10.102 -10.945 0.662 1 98.62 94 PRO B O 1
ATOM 2506 N N . ASP B 1 95 ? 12.18 -11.211 0.08 1 98.19 95 ASP B N 1
ATOM 2507 C CA . ASP B 1 95 ? 12.508 -12.078 1.203 1 98.19 95 ASP B CA 1
ATOM 2508 C C . ASP B 1 95 ? 12.172 -11.406 2.533 1 98.19 95 ASP B C 1
ATOM 2510 O O . ASP B 1 95 ? 11.75 -12.078 3.48 1 98.19 95 ASP B O 1
ATOM 2514 N N . ARG B 1 96 ? 12.289 -10.148 2.582 1 97.5 96 ARG B N 1
ATOM 2515 C CA . ARG B 1 96 ? 12.047 -9.367 3.789 1 97.5 96 ARG B CA 1
ATOM 2516 C C . ARG B 1 96 ? 10.594 -9.461 4.227 1 97.5 96 ARG B C 1
ATOM 2518 O O . ARG B 1 96 ? 10.281 -9.297 5.406 1 97.5 96 ARG B O 1
ATOM 2525 N N . TRP B 1 97 ? 9.766 -9.805 3.301 1 98.62 97 TRP B N 1
ATOM 2526 C CA . TRP B 1 97 ? 8.336 -9.641 3.568 1 98.62 97 TRP B CA 1
ATOM 2527 C C . TRP B 1 97 ? 7.664 -11 3.76 1 98.62 97 TRP B C 1
ATOM 2529 O O . TRP B 1 97 ? 6.469 -11.07 4.043 1 98.62 97 TRP B O 1
ATOM 2539 N N . VAL B 1 98 ? 8.398 -12.078 3.672 1 98.88 98 VAL B N 1
ATOM 2540 C CA . VAL B 1 98 ? 7.812 -13.414 3.613 1 98.88 98 VAL B CA 1
ATOM 2541 C C . VAL B 1 98 ? 7.035 -13.695 4.898 1 98.88 98 VAL B C 1
ATOM 2543 O O . VAL B 1 98 ? 5.852 -14.031 4.855 1 98.88 98 VAL B O 1
ATOM 2546 N N . ASP B 1 99 ? 7.656 -13.484 6.016 1 98.81 99 ASP B N 1
ATOM 2547 C CA . ASP B 1 99 ? 7.012 -13.812 7.285 1 98.81 99 ASP B CA 1
ATOM 2548 C C . ASP B 1 99 ? 5.812 -12.906 7.543 1 98.81 99 ASP B C 1
ATOM 2550 O O . ASP B 1 99 ? 4.766 -13.367 8 1 98.81 99 ASP B O 1
ATOM 2554 N N . GLU B 1 100 ? 5.945 -11.648 7.23 1 98.5 100 GLU B N 1
ATOM 2555 C CA . GLU B 1 100 ? 4.859 -10.695 7.426 1 98.5 100 GLU B CA 1
ATOM 2556 C C . GLU B 1 100 ? 3.674 -11.016 6.52 1 98.5 100 GLU B C 1
ATOM 2558 O O . GLU B 1 100 ? 2.518 -10.875 6.922 1 98.5 100 GLU B O 1
ATOM 2563 N N . MET B 1 101 ? 3.984 -11.438 5.34 1 98.88 101 MET B N 1
ATOM 2564 C CA . MET B 1 101 ? 2.922 -11.781 4.402 1 98.88 101 MET B CA 1
ATOM 2565 C C . MET B 1 101 ? 2.184 -13.039 4.859 1 98.88 101 MET B C 1
ATOM 2567 O O . MET B 1 101 ? 0.956 -13.102 4.781 1 98.88 101 MET B O 1
ATOM 2571 N N . ALA B 1 102 ? 2.916 -14.008 5.348 1 98.88 102 ALA B N 1
ATOM 2572 C CA . ALA B 1 102 ? 2.309 -15.219 5.902 1 98.88 102 ALA B CA 1
ATOM 2573 C C . ALA B 1 102 ? 1.418 -14.891 7.098 1 98.88 102 ALA B C 1
ATOM 2575 O O . ALA B 1 102 ? 0.281 -15.359 7.18 1 98.88 102 ALA B O 1
ATOM 2576 N N . LYS B 1 103 ? 1.928 -14.07 7.957 1 98.62 103 LYS B N 1
ATOM 2577 C CA . LYS B 1 103 ? 1.179 -13.656 9.141 1 98.62 103 LYS B CA 1
ATOM 2578 C C . LYS B 1 103 ? -0.097 -12.914 8.758 1 98.62 103 LYS B C 1
ATOM 2580 O O . LYS B 1 103 ? -1.134 -13.07 9.406 1 98.62 103 LYS B O 1
ATOM 2585 N N . ALA B 1 104 ? 0.002 -12.156 7.703 1 98.69 104 ALA B N 1
ATOM 2586 C CA . ALA B 1 104 ? -1.146 -11.383 7.238 1 98.69 104 ALA B CA 1
ATOM 2587 C C . ALA B 1 104 ? -2.238 -12.297 6.691 1 98.69 104 ALA B C 1
ATOM 2589 O O . ALA B 1 104 ? -3.4 -11.891 6.594 1 98.69 104 ALA B O 1
ATOM 2590 N N . GLY B 1 105 ? -1.839 -13.484 6.234 1 98.81 105 GLY B N 1
ATOM 2591 C CA . GLY B 1 105 ? -2.842 -14.445 5.812 1 98.81 105 GLY B CA 1
ATOM 2592 C C . GLY B 1 105 ? -2.812 -14.727 4.32 1 98.81 105 GLY B C 1
ATOM 2593 O O . GLY B 1 105 ? -3.799 -15.195 3.754 1 98.81 105 GLY B O 1
ATOM 2594 N N . ALA B 1 106 ? -1.779 -14.453 3.646 1 98.81 106 ALA B N 1
ATOM 2595 C CA . ALA B 1 106 ? -1.622 -14.797 2.236 1 98.81 106 ALA B CA 1
ATOM 2596 C C . ALA B 1 106 ? -1.665 -16.312 2.033 1 98.81 106 ALA B C 1
ATOM 2598 O O . ALA B 1 106 ? -1.106 -17.062 2.83 1 98.81 106 ALA B O 1
ATOM 2599 N N . SER B 1 107 ? -2.324 -16.719 0.958 1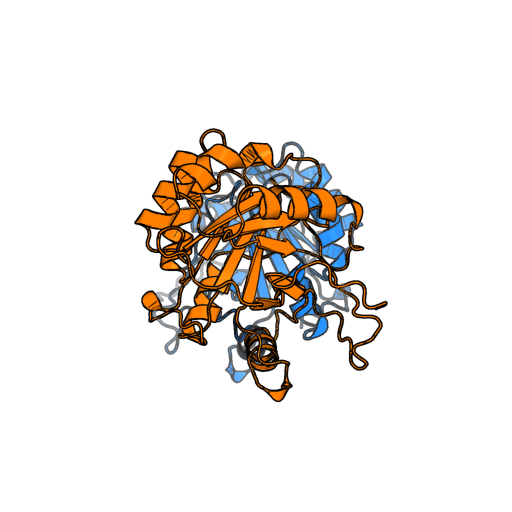 98.75 107 SER B N 1
ATOM 2600 C CA . SER B 1 107 ? -2.297 -18.141 0.579 1 98.75 107 SER B CA 1
ATOM 2601 C C . SER B 1 107 ? -1.063 -18.453 -0.257 1 98.75 107 SER B C 1
ATOM 2603 O O . SER B 1 107 ? -0.441 -19.5 -0.074 1 98.75 107 SER B O 1
ATOM 2605 N N . GLN B 1 108 ? -0.744 -17.531 -1.117 1 98.62 108 GLN B N 1
ATOM 2606 C CA . GLN B 1 108 ? 0.414 -17.625 -2.002 1 98.62 108 GLN B CA 1
ATOM 2607 C C . GLN B 1 108 ? 1.179 -16.297 -2.041 1 98.62 108 GLN B C 1
ATOM 2609 O O . GLN B 1 108 ? 0.574 -15.227 -2.027 1 98.62 108 GLN B O 1
ATOM 2614 N N . MET B 1 109 ? 2.461 -16.438 -2.059 1 98.88 109 MET B N 1
ATOM 2615 C CA . MET B 1 109 ? 3.305 -15.289 -2.369 1 98.88 109 MET B CA 1
ATOM 2616 C C . MET B 1 109 ? 4.102 -15.531 -3.648 1 98.88 109 MET B C 1
ATOM 2618 O O . MET B 1 109 ? 4.84 -16.5 -3.752 1 98.88 109 MET B O 1
ATOM 2622 N N . THR B 1 110 ? 3.857 -14.688 -4.598 1 98.88 110 THR B N 1
ATOM 2623 C CA . THR B 1 110 ? 4.598 -14.711 -5.855 1 98.88 110 THR B CA 1
ATOM 2624 C C . THR B 1 110 ? 5.602 -13.562 -5.906 1 98.88 110 THR B C 1
ATOM 2626 O O . THR B 1 110 ? 5.23 -12.391 -5.75 1 98.88 110 THR B O 1
ATOM 2629 N N . PHE B 1 111 ? 6.867 -13.906 -6.062 1 98.94 111 PHE B N 1
ATOM 2630 C CA . PHE B 1 111 ? 7.906 -12.891 -6.145 1 98.94 111 PHE B CA 1
ATOM 2631 C C . PHE B 1 111 ? 8.492 -12.828 -7.551 1 98.94 111 PHE B C 1
ATOM 2633 O O . PHE B 1 111 ? 8.43 -13.805 -8.297 1 98.94 111 PHE B O 1
ATOM 2640 N N . HIS B 1 112 ? 8.992 -11.688 -7.953 1 98.88 112 HIS B N 1
ATOM 2641 C CA . HIS B 1 112 ? 9.664 -11.547 -9.234 1 98.88 112 HIS B CA 1
ATOM 2642 C C . HIS B 1 112 ? 11.102 -12.062 -9.156 1 98.88 112 HIS B C 1
ATOM 2644 O O . HIS B 1 112 ? 11.859 -11.672 -8.266 1 98.88 112 HIS B O 1
ATOM 2650 N N . VAL B 1 113 ? 11.438 -12.82 -10.133 1 98.88 113 VAL B N 1
ATOM 2651 C CA . VAL B 1 113 ? 12.781 -13.391 -10.156 1 98.88 113 VAL B CA 1
ATOM 2652 C C . VAL B 1 113 ? 13.812 -12.281 -10.297 1 98.88 113 VAL B C 1
ATOM 2654 O O . VAL B 1 113 ? 14.93 -12.391 -9.781 1 98.88 113 VAL B O 1
ATOM 2657 N N . GLU B 1 114 ? 13.477 -11.164 -10.961 1 98.56 114 GLU B N 1
ATOM 2658 C CA . GLU B 1 114 ? 14.359 -10.031 -11.211 1 98.56 114 GLU B CA 1
ATOM 2659 C C . GLU B 1 114 ? 14.656 -9.258 -9.93 1 98.56 114 GLU B C 1
ATOM 2661 O O . GLU B 1 114 ? 15.562 -8.43 -9.883 1 98.56 114 GLU B O 1
ATOM 2666 N N . ALA B 1 115 ? 13.906 -9.555 -8.836 1 98.56 115 ALA B N 1
ATOM 2667 C CA . ALA B 1 115 ? 13.984 -8.766 -7.613 1 98.56 115 ALA B CA 1
ATOM 2668 C C . ALA B 1 115 ? 14.977 -9.375 -6.629 1 98.56 115 ALA B C 1
ATOM 2670 O O . ALA B 1 115 ? 15.203 -8.836 -5.547 1 98.56 115 ALA B O 1
ATOM 2671 N N . VAL B 1 116 ? 15.594 -10.5 -7 1 98.25 116 VAL B N 1
ATOM 2672 C CA . VAL B 1 116 ? 16.391 -11.211 -6.004 1 98.25 116 VAL B CA 1
ATOM 2673 C C . VAL B 1 116 ? 17.656 -11.758 -6.648 1 98.25 116 VAL B C 1
ATOM 2675 O O . VAL B 1 116 ? 17.688 -12.023 -7.852 1 98.25 116 VAL B O 1
ATOM 2678 N N . GLU B 1 117 ? 18.625 -11.906 -5.812 1 96.94 117 GLU B N 1
ATOM 2679 C CA . GLU B 1 117 ? 19.875 -12.516 -6.258 1 96.94 117 GLU B CA 1
ATOM 2680 C C . GLU B 1 117 ? 19.812 -14.031 -6.164 1 96.94 117 GLU B C 1
ATOM 2682 O O . GLU B 1 117 ? 20.312 -14.734 -7.047 1 96.94 117 GLU B O 1
ATOM 2687 N N . CYS B 1 118 ? 19.203 -14.547 -5.102 1 97.88 118 CYS B N 1
ATOM 2688 C CA . CYS B 1 118 ? 19.094 -15.984 -4.867 1 97.88 118 CYS B CA 1
ATOM 2689 C C . CYS B 1 118 ? 17.641 -16.422 -4.805 1 97.88 118 CYS B C 1
ATOM 2691 O O . CYS B 1 118 ? 17.094 -16.641 -3.719 1 97.88 118 CYS B O 1
ATOM 2693 N N . PRO B 1 119 ? 17.078 -16.641 -5.926 1 98.62 119 PRO B N 1
ATOM 2694 C CA . PRO B 1 119 ? 15.648 -16.969 -5.957 1 98.62 119 PRO B CA 1
ATOM 2695 C C . PRO B 1 119 ? 15.312 -18.25 -5.191 1 98.62 119 PRO B C 1
ATOM 2697 O O . PRO B 1 119 ? 14.234 -18.359 -4.609 1 98.62 119 PRO B O 1
ATOM 2700 N N . LYS B 1 120 ? 16.203 -19.234 -5.172 1 98.75 120 LYS B N 1
ATOM 2701 C CA . LYS B 1 120 ? 15.961 -20.484 -4.477 1 98.75 120 LYS B CA 1
ATOM 2702 C C . LYS B 1 120 ? 15.75 -20.266 -2.982 1 98.75 120 LYS B C 1
ATOM 2704 O O . LYS B 1 120 ? 14.859 -20.859 -2.375 1 98.75 120 LYS B O 1
ATOM 2709 N N . ALA B 1 121 ? 16.578 -19.422 -2.457 1 98.75 121 ALA B N 1
ATOM 2710 C CA . ALA B 1 121 ? 16.469 -19.125 -1.03 1 98.75 121 ALA B CA 1
ATOM 2711 C C . ALA B 1 121 ? 15.125 -18.484 -0.699 1 98.75 121 ALA B C 1
ATOM 2713 O O . ALA B 1 121 ? 14.508 -18.828 0.312 1 98.75 121 ALA B O 1
ATOM 2714 N N . VAL B 1 122 ? 14.688 -17.625 -1.539 1 98.81 122 VAL B N 1
ATOM 2715 C CA . VAL B 1 122 ? 13.414 -16.938 -1.332 1 98.81 122 VAL B CA 1
ATOM 2716 C C . VAL B 1 122 ? 12.273 -17.953 -1.439 1 98.81 122 VAL B C 1
ATOM 2718 O O . VAL B 1 122 ? 11.359 -17.953 -0.605 1 98.81 122 VAL B O 1
ATOM 2721 N N . ALA B 1 123 ? 12.336 -18.766 -2.408 1 98.88 123 ALA B N 1
ATOM 2722 C CA . ALA B 1 123 ? 11.305 -19.781 -2.6 1 98.88 123 ALA B CA 1
ATOM 2723 C C . ALA B 1 123 ? 11.203 -20.703 -1.383 1 98.88 123 ALA B C 1
ATOM 2725 O O . ALA B 1 123 ? 10.102 -20.984 -0.898 1 98.88 123 ALA B O 1
ATOM 2726 N N . ARG B 1 124 ? 12.312 -21.141 -0.896 1 98.75 124 ARG B N 1
ATOM 2727 C CA . ARG B 1 124 ? 12.336 -22 0.277 1 98.75 124 ARG B CA 1
ATOM 2728 C C . ARG B 1 124 ? 11.742 -21.297 1.491 1 98.75 124 ARG B C 1
ATOM 2730 O O . ARG B 1 124 ? 11.023 -21.906 2.281 1 98.75 124 ARG B O 1
ATOM 2737 N N . HIS B 1 125 ? 12.078 -20.047 1.593 1 98.88 125 HIS B N 1
ATOM 2738 C CA . HIS B 1 125 ? 11.555 -19.25 2.701 1 98.88 125 HIS B CA 1
ATOM 2739 C C . HIS B 1 125 ? 10.039 -19.141 2.629 1 98.88 125 HIS B C 1
ATOM 2741 O O . HIS B 1 125 ? 9.352 -19.297 3.641 1 98.88 125 HIS B O 1
ATOM 2747 N N . ILE B 1 126 ? 9.516 -18.891 1.487 1 98.88 126 ILE B N 1
ATOM 2748 C CA . ILE B 1 126 ? 8.07 -18.75 1.287 1 98.88 126 ILE B CA 1
ATOM 2749 C C . ILE B 1 126 ? 7.383 -20.062 1.654 1 98.88 126 ILE B C 1
ATOM 2751 O O . ILE B 1 126 ? 6.391 -20.078 2.387 1 98.88 126 ILE B O 1
ATOM 2755 N N . ARG B 1 127 ? 7.906 -21.141 1.214 1 98.25 127 ARG B N 1
ATOM 2756 C CA . ARG B 1 127 ? 7.34 -22.453 1.51 1 98.25 127 ARG B CA 1
ATOM 2757 C C . ARG B 1 127 ? 7.43 -22.766 3 1 98.25 127 ARG B C 1
ATOM 2759 O O . ARG B 1 127 ? 6.473 -23.266 3.594 1 98.25 127 ARG B O 1
ATOM 2766 N N . ALA B 1 128 ? 8.516 -22.469 3.602 1 98.56 128 ALA B N 1
ATOM 2767 C CA . ALA B 1 128 ? 8.727 -22.719 5.027 1 98.56 128 ALA B CA 1
ATOM 2768 C C . ALA B 1 128 ? 7.746 -21.906 5.871 1 98.56 128 ALA B C 1
ATOM 2770 O O . ALA B 1 128 ? 7.359 -22.328 6.965 1 98.56 128 ALA B O 1
ATOM 2771 N N . ALA B 1 129 ? 7.375 -20.797 5.332 1 98.69 129 ALA B N 1
ATOM 2772 C CA . ALA B 1 129 ? 6.434 -19.938 6.043 1 98.69 129 ALA B CA 1
ATOM 2773 C C . ALA B 1 129 ? 5.004 -20.438 5.891 1 98.69 129 ALA B C 1
ATOM 2775 O O . ALA B 1 129 ? 4.074 -19.875 6.465 1 98.69 129 ALA B O 1
ATOM 2776 N N . GLY B 1 130 ? 4.832 -21.422 5.066 1 97.88 130 GLY B N 1
ATOM 2777 C CA . GLY B 1 130 ? 3.539 -22.078 4.969 1 97.88 130 GLY B CA 1
ATOM 2778 C C . GLY B 1 130 ? 2.701 -21.594 3.805 1 97.88 130 GLY B C 1
ATOM 2779 O O . GLY B 1 130 ? 1.496 -21.844 3.748 1 97.88 130 GLY B O 1
ATOM 2780 N N . MET B 1 131 ? 3.25 -20.906 2.879 1 98.62 131 MET B N 1
ATOM 2781 C CA . MET B 1 131 ? 2.52 -20.391 1.727 1 98.62 131 MET B CA 1
ATOM 2782 C C . MET B 1 131 ? 2.84 -21.188 0.47 1 98.62 131 MET B C 1
ATOM 2784 O O . MET B 1 131 ? 3.914 -21.781 0.366 1 98.62 131 MET B O 1
ATOM 2788 N N . GLN B 1 132 ? 1.83 -21.281 -0.427 1 97.69 132 GLN B N 1
ATOM 2789 C CA . GLN B 1 132 ? 2.166 -21.641 -1.8 1 97.69 132 GLN B CA 1
ATOM 2790 C C . GLN B 1 132 ? 3.162 -20.656 -2.402 1 97.69 132 GLN B C 1
ATOM 2792 O O . GLN B 1 132 ? 3.109 -19.453 -2.117 1 97.69 132 GLN B O 1
ATOM 2797 N N . CYS B 1 133 ? 4.082 -21.125 -3.254 1 98.56 133 CYS B N 1
ATOM 2798 C CA . CYS B 1 133 ? 5.145 -20.281 -3.779 1 98.56 133 CYS B CA 1
ATOM 2799 C C . CYS B 1 133 ? 5.008 -20.109 -5.285 1 98.56 133 CYS B C 1
ATOM 2801 O O . CYS B 1 133 ? 4.973 -21.078 -6.031 1 98.56 133 CYS B O 1
ATOM 2803 N N . GLY B 1 134 ? 4.887 -18.844 -5.707 1 98.5 134 GLY B N 1
ATOM 2804 C CA . GLY B 1 134 ? 4.949 -18.484 -7.117 1 98.5 134 GLY B CA 1
ATOM 2805 C C . GLY B 1 134 ? 6.168 -17.656 -7.469 1 98.5 134 GLY B C 1
ATOM 2806 O O . GLY B 1 134 ? 6.758 -17 -6.602 1 98.5 134 GLY B O 1
ATOM 2807 N N . VAL B 1 135 ? 6.539 -17.734 -8.727 1 98.88 135 VAL B N 1
ATOM 2808 C CA . VAL B 1 135 ? 7.594 -16.875 -9.242 1 98.88 135 VAL B CA 1
ATOM 2809 C C . VAL B 1 135 ? 7.117 -16.188 -10.516 1 98.88 135 VAL B C 1
ATOM 2811 O O . VAL B 1 135 ? 6.441 -16.797 -11.344 1 98.88 135 VAL B O 1
ATOM 2814 N N . ALA B 1 136 ? 7.441 -14.906 -10.602 1 98.62 136 ALA B N 1
ATOM 2815 C CA . ALA B 1 136 ? 6.98 -14.094 -11.727 1 98.62 136 ALA B CA 1
ATOM 2816 C C . ALA B 1 136 ? 8.141 -13.703 -12.641 1 98.62 136 ALA B C 1
ATOM 2818 O O . ALA B 1 136 ? 9.273 -13.523 -12.172 1 98.62 136 ALA B O 1
ATOM 2819 N N . LEU B 1 137 ? 7.777 -13.562 -13.922 1 98.12 137 LEU B N 1
ATOM 2820 C CA . LEU B 1 137 ? 8.703 -13.117 -14.961 1 98.12 137 LEU B CA 1
ATOM 2821 C C . LEU B 1 137 ? 8.18 -11.867 -15.656 1 98.12 137 LEU B C 1
ATOM 2823 O O . LEU B 1 137 ? 7.066 -11.859 -16.172 1 98.12 137 LEU B O 1
ATOM 2827 N N . LYS B 1 138 ? 9.031 -10.883 -15.703 1 97.88 138 LYS B N 1
ATOM 2828 C CA . LYS B 1 138 ? 8.711 -9.734 -16.547 1 97.88 138 LYS B CA 1
ATOM 2829 C C . LYS B 1 138 ? 8.703 -10.117 -18.016 1 97.88 138 LYS B C 1
ATOM 2831 O O . LYS B 1 138 ? 9.234 -11.156 -18.406 1 97.88 138 LYS B O 1
ATOM 2836 N N . PRO B 1 139 ? 8.102 -9.258 -18.812 1 96.06 139 PRO B N 1
ATOM 2837 C CA . PRO B 1 139 ? 8 -9.578 -20.234 1 96.06 139 PRO B CA 1
ATOM 2838 C C . PRO B 1 139 ? 9.359 -9.859 -20.875 1 96.06 139 PRO B C 1
ATOM 2840 O O . PRO B 1 139 ? 9.508 -10.836 -21.609 1 96.06 139 PRO B O 1
ATOM 2843 N N . LYS B 1 140 ? 10.383 -9.18 -20.516 1 96.88 140 LYS B N 1
ATOM 2844 C CA . LYS B 1 140 ? 11.68 -9.289 -21.188 1 96.88 140 LYS B CA 1
ATOM 2845 C C . LYS B 1 140 ? 12.539 -10.367 -20.531 1 96.88 140 LYS B C 1
ATOM 2847 O O . LYS B 1 140 ? 13.609 -10.711 -21.047 1 96.88 140 LYS B O 1
ATOM 2852 N N . THR B 1 141 ? 12.148 -10.898 -19.438 1 98.25 141 THR B N 1
ATOM 2853 C CA . THR B 1 141 ? 12.883 -11.961 -18.766 1 98.25 141 THR B CA 1
ATOM 2854 C C . THR B 1 141 ? 12.586 -13.312 -19.406 1 98.25 141 THR B C 1
ATOM 2856 O O . THR B 1 141 ? 11.422 -13.695 -19.547 1 98.25 141 THR B O 1
ATOM 2859 N N . PRO B 1 142 ? 13.57 -14.055 -19.766 1 98.06 142 PRO B N 1
ATOM 2860 C CA . PRO B 1 142 ? 13.336 -15.328 -20.453 1 98.06 142 PRO B CA 1
ATOM 2861 C C . PRO B 1 142 ? 12.805 -16.406 -19.531 1 98.06 142 PRO B C 1
ATOM 2863 O O . PRO B 1 142 ? 13.039 -16.359 -18.312 1 98.06 142 PRO B O 1
ATOM 2866 N N . ALA B 1 143 ? 12.125 -17.406 -20.125 1 97.81 143 ALA B N 1
ATOM 2867 C CA . ALA B 1 143 ? 11.57 -18.531 -19.375 1 97.81 143 ALA B CA 1
ATOM 2868 C C . ALA B 1 143 ? 12.672 -19.297 -18.641 1 97.81 143 ALA B C 1
ATOM 2870 O O . ALA B 1 143 ? 12.438 -19.844 -17.547 1 97.81 143 ALA B O 1
ATOM 2871 N N . SER B 1 144 ? 13.836 -19.297 -19.188 1 98.25 144 SER B N 1
ATOM 2872 C CA . SER B 1 144 ? 14.945 -20.062 -18.641 1 98.25 144 SER B CA 1
ATOM 2873 C C . SER B 1 144 ? 15.375 -19.531 -17.266 1 98.25 144 SER B C 1
ATOM 2875 O O . SER B 1 144 ? 16.062 -20.219 -16.516 1 98.25 144 SER B O 1
ATOM 2877 N N . ALA B 1 145 ? 14.977 -18.344 -16.953 1 98.44 145 ALA B N 1
ATOM 2878 C CA . ALA B 1 145 ? 15.367 -17.703 -15.695 1 98.44 145 ALA B CA 1
ATOM 2879 C C . ALA B 1 145 ? 14.797 -18.438 -14.492 1 98.44 145 ALA B C 1
ATOM 2881 O O . ALA B 1 145 ? 15.273 -18.281 -13.367 1 98.44 145 ALA B O 1
ATOM 2882 N N . VAL B 1 146 ? 13.789 -19.281 -14.758 1 98.56 146 VAL B N 1
ATOM 2883 C CA . VAL B 1 146 ? 13.156 -19.922 -13.609 1 98.56 146 VAL B CA 1
ATOM 2884 C C . VAL B 1 146 ? 13.273 -21.438 -13.742 1 98.56 146 VAL B C 1
ATOM 2886 O O . VAL B 1 146 ? 12.57 -22.188 -13.055 1 98.56 146 VAL B O 1
ATOM 2889 N N . ARG B 1 147 ? 14.102 -21.938 -14.609 1 98.19 147 ARG B N 1
ATOM 2890 C CA . ARG B 1 147 ? 14.25 -23.359 -14.898 1 98.19 147 ARG B CA 1
ATOM 2891 C C . ARG B 1 147 ? 14.609 -24.141 -13.633 1 98.19 147 ARG B C 1
ATOM 2893 O O . ARG B 1 147 ? 13.969 -25.141 -13.32 1 98.19 147 ARG B O 1
ATOM 2900 N N . GLU B 1 148 ? 15.586 -23.688 -12.906 1 98.25 148 GLU B N 1
ATOM 2901 C CA . GLU B 1 148 ? 16.062 -24.406 -11.734 1 98.25 148 GLU B CA 1
ATOM 2902 C C . GLU B 1 148 ? 14.984 -24.484 -10.656 1 98.25 148 GLU B C 1
ATOM 2904 O O . GLU B 1 148 ? 14.867 -25.484 -9.961 1 98.25 148 GLU B O 1
ATOM 2909 N N . LEU B 1 149 ? 14.281 -23.391 -10.5 1 98.75 149 LEU B N 1
ATOM 2910 C CA . LEU B 1 149 ? 13.203 -23.375 -9.516 1 98.75 149 LEU B CA 1
ATOM 2911 C C . LEU B 1 149 ? 12.148 -24.422 -9.836 1 98.75 149 LEU B C 1
ATOM 2913 O O . LEU B 1 149 ? 11.641 -25.094 -8.93 1 98.75 149 LEU B O 1
ATOM 2917 N N . ILE B 1 150 ? 11.836 -24.562 -11.094 1 97.69 150 ILE B N 1
ATOM 2918 C CA . ILE B 1 150 ? 10.836 -25.531 -11.539 1 97.69 150 ILE B CA 1
ATOM 2919 C C . ILE B 1 150 ? 11.367 -26.953 -11.352 1 97.69 150 ILE B C 1
ATOM 2921 O O . ILE B 1 150 ? 10.695 -27.797 -10.758 1 97.69 150 ILE B O 1
ATOM 2925 N N . GLU B 1 151 ? 12.547 -27.172 -11.797 1 97.75 151 GLU B N 1
ATOM 2926 C CA . GLU B 1 151 ? 13.125 -28.516 -11.805 1 97.75 151 GLU B CA 1
ATOM 2927 C C . GLU B 1 151 ? 13.344 -29.031 -10.383 1 97.75 151 GLU B C 1
ATOM 2929 O O . GLU B 1 151 ? 13.227 -30.234 -10.125 1 97.75 151 GLU B O 1
ATOM 2934 N N . GLU B 1 152 ? 13.641 -28.125 -9.523 1 97.88 152 GLU B N 1
ATOM 2935 C CA . GLU B 1 152 ? 13.852 -28.516 -8.133 1 97.88 152 GLU B CA 1
ATOM 2936 C C . GLU B 1 152 ? 12.547 -28.469 -7.344 1 97.88 152 GLU B C 1
ATOM 2938 O O . GLU B 1 152 ? 12.547 -28.656 -6.125 1 97.88 152 GLU B O 1
ATOM 2943 N N . LYS B 1 153 ? 11.5 -28.188 -7.969 1 97.12 153 LYS B N 1
ATOM 2944 C CA . LYS B 1 153 ? 10.148 -28.203 -7.41 1 97.12 153 LYS B CA 1
ATOM 2945 C C . LYS B 1 153 ? 10.016 -27.188 -6.273 1 97.12 153 LYS B C 1
ATOM 2947 O O . LYS B 1 153 ? 9.398 -27.484 -5.25 1 97.12 153 LYS B O 1
ATOM 2952 N N . LEU B 1 154 ? 10.625 -26 -6.441 1 98.12 154 LEU B N 1
ATOM 2953 C CA . LEU B 1 154 ? 10.625 -24.969 -5.406 1 98.12 154 LEU B CA 1
ATOM 2954 C C . LEU B 1 154 ? 9.461 -24 -5.605 1 98.12 154 LEU B C 1
ATOM 2956 O O . LEU B 1 154 ? 9.125 -23.234 -4.703 1 98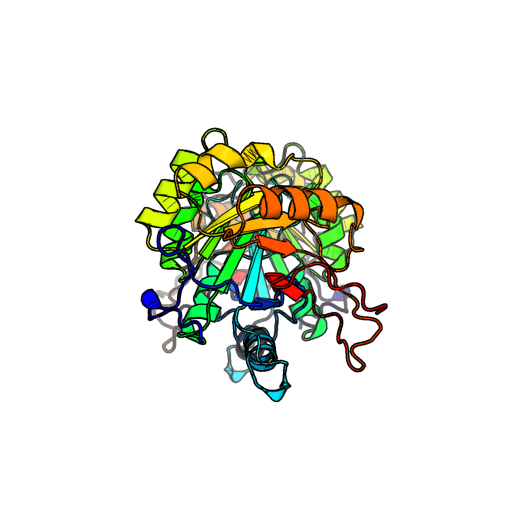.12 154 LEU B O 1
ATOM 2960 N N . VAL B 1 155 ? 8.836 -24.062 -6.73 1 98 155 VAL B N 1
ATOM 2961 C CA . VAL B 1 155 ? 7.711 -23.172 -7.008 1 98 155 VAL B CA 1
ATOM 2962 C C . VAL B 1 155 ? 6.504 -23.984 -7.465 1 98 155 VAL B C 1
ATOM 2964 O O . VAL B 1 155 ? 6.652 -24.969 -8.195 1 98 155 VAL B O 1
ATOM 2967 N N . ASP B 1 156 ? 5.363 -23.516 -7.023 1 96.62 156 ASP B N 1
ATOM 2968 C CA . ASP B 1 156 ? 4.109 -24.188 -7.344 1 96.62 156 ASP B CA 1
ATOM 2969 C C . ASP B 1 156 ? 3.477 -23.609 -8.609 1 96.62 156 ASP B C 1
ATOM 2971 O O . ASP B 1 156 ? 2.598 -24.219 -9.211 1 96.62 156 ASP B O 1
ATOM 2975 N N . MET B 1 157 ? 3.92 -22.438 -8.961 1 95.88 157 MET B N 1
ATOM 2976 C CA . MET B 1 157 ? 3.328 -21.703 -10.078 1 95.88 157 MET B CA 1
ATOM 2977 C C . MET B 1 157 ? 4.312 -20.703 -10.656 1 95.88 157 MET B C 1
ATOM 2979 O O . MET B 1 157 ? 5.141 -20.141 -9.938 1 95.88 157 MET B O 1
ATOM 2983 N N . VAL B 1 158 ? 4.242 -20.531 -11.961 1 97.62 158 VAL B N 1
ATOM 2984 C CA . VAL B 1 158 ? 4.992 -19.484 -12.633 1 97.62 158 VAL B CA 1
ATOM 2985 C C . VAL B 1 158 ? 4.027 -18.453 -13.203 1 97.62 158 VAL B C 1
ATOM 2987 O O . VAL B 1 158 ? 3.053 -18.797 -13.875 1 97.62 158 VAL B O 1
ATOM 2990 N N . LEU B 1 159 ? 4.289 -17.234 -12.859 1 97.25 159 LEU B N 1
ATOM 2991 C CA . LEU B 1 159 ? 3.516 -16.125 -13.398 1 97.25 159 LEU B CA 1
ATOM 2992 C C . LEU B 1 159 ? 4.266 -15.438 -14.539 1 97.25 159 LEU B C 1
ATOM 2994 O O . LEU B 1 159 ? 5.367 -14.922 -14.344 1 97.25 159 LEU B O 1
ATOM 2998 N N . VAL B 1 160 ? 3.652 -15.469 -15.719 1 95.94 160 VAL B N 1
ATOM 2999 C CA . VAL B 1 160 ? 4.195 -14.758 -16.875 1 95.94 160 VAL B CA 1
ATOM 3000 C C . VAL B 1 160 ? 3.459 -13.438 -17.062 1 95.94 160 VAL B C 1
ATOM 3002 O O . VAL B 1 160 ? 2.262 -13.422 -17.344 1 95.94 160 VAL B O 1
ATOM 3005 N N . MET B 1 161 ? 4.227 -12.398 -16.922 1 95.31 161 MET B N 1
ATOM 3006 C CA . MET B 1 161 ? 3.631 -11.086 -17.125 1 95.31 161 MET B CA 1
ATOM 3007 C C . MET B 1 161 ? 3.381 -10.836 -18.609 1 95.31 161 MET B C 1
ATOM 3009 O O . MET B 1 161 ? 4.273 -11.031 -19.438 1 95.31 161 MET B O 1
ATOM 3013 N N . THR B 1 162 ? 2.154 -10.414 -18.906 1 91.75 162 THR B N 1
ATOM 3014 C CA . THR B 1 162 ? 1.836 -10.023 -20.266 1 91.75 162 THR B CA 1
ATOM 3015 C C . THR B 1 162 ? 1.587 -8.523 -20.359 1 91.75 162 THR B C 1
ATOM 3017 O O . THR B 1 162 ? 0.983 -8.047 -21.328 1 91.75 162 THR B O 1
ATOM 3020 N N . VAL B 1 163 ? 1.909 -7.848 -19.359 1 89.94 163 VAL B N 1
ATOM 3021 C CA . VAL B 1 163 ? 2.004 -6.398 -19.266 1 89.94 163 VAL B CA 1
ATOM 3022 C C . VAL B 1 163 ? 3.213 -6.016 -18.406 1 89.94 163 VAL B C 1
ATOM 3024 O O . VAL B 1 163 ? 3.725 -6.84 -17.641 1 89.94 163 VAL B O 1
ATOM 3027 N N . GLU B 1 164 ? 3.678 -4.824 -18.594 1 92.88 164 GLU B N 1
ATOM 3028 C CA . GLU B 1 164 ? 4.703 -4.375 -17.656 1 92.88 164 GLU B CA 1
ATOM 3029 C C . GLU B 1 164 ? 4.125 -4.199 -16.25 1 92.88 164 GLU B C 1
ATOM 3031 O O . GLU B 1 164 ? 3.074 -3.578 -16.078 1 92.88 164 GLU B O 1
ATOM 3036 N N . PRO B 1 165 ? 4.789 -4.781 -15.297 1 94.69 165 PRO B N 1
ATOM 3037 C CA . PRO B 1 165 ? 4.242 -4.668 -13.945 1 94.69 165 PRO B CA 1
ATOM 3038 C C . PRO B 1 165 ? 4.125 -3.221 -13.477 1 94.69 165 PRO B C 1
ATOM 3040 O O . PRO B 1 165 ? 4.961 -2.385 -13.82 1 94.69 165 PRO B O 1
ATOM 3043 N N . GLY B 1 166 ? 3.045 -2.957 -12.633 1 92.31 166 GLY B N 1
ATOM 3044 C CA . GLY B 1 166 ? 2.947 -1.63 -12.039 1 92.31 166 GLY B CA 1
ATOM 3045 C C . GLY B 1 166 ? 1.554 -1.039 -12.125 1 92.31 166 GLY B C 1
ATOM 3046 O O . GLY B 1 166 ? 1.09 -0.388 -11.188 1 92.31 166 GLY B O 1
ATOM 3047 N N . PHE B 1 167 ? 0.984 -1.282 -13.266 1 87.56 167 PHE B N 1
ATOM 3048 C CA . PHE B 1 167 ? -0.313 -0.648 -13.469 1 87.56 167 PHE B CA 1
ATOM 3049 C C . PHE B 1 167 ? -1.305 -1.628 -14.086 1 87.56 167 PHE B C 1
ATOM 3051 O O . PHE B 1 167 ? -0.912 -2.535 -14.82 1 87.56 167 PHE B O 1
ATOM 3058 N N . GLY B 1 168 ? -2.59 -1.44 -13.805 1 79.88 168 GLY B N 1
ATOM 3059 C CA . GLY B 1 168 ? -3.666 -2.16 -14.461 1 79.88 168 GLY B CA 1
ATOM 3060 C C . GLY B 1 168 ? -4.156 -1.473 -15.727 1 79.88 168 GLY B C 1
ATOM 3061 O O . GLY B 1 168 ? -3.727 -0.362 -16.047 1 79.88 168 GLY B O 1
ATOM 3062 N N . GLY B 1 169 ? -4.949 -2.189 -16.438 1 76.31 169 GLY B N 1
ATOM 3063 C CA . GLY B 1 169 ? -5.621 -1.609 -17.594 1 76.31 169 GLY B CA 1
ATOM 3064 C C . GLY B 1 169 ? -4.738 -1.532 -18.828 1 76.31 169 GLY B C 1
ATOM 3065 O O . GLY B 1 169 ? -5.133 -0.963 -19.844 1 76.31 169 GLY B O 1
ATOM 3066 N N . GLN B 1 170 ? -3.643 -2.07 -18.719 1 80.81 170 GLN B N 1
ATOM 3067 C CA . GLN B 1 170 ? -2.719 -2.076 -19.844 1 80.81 170 GLN B CA 1
ATOM 3068 C C . GLN B 1 170 ? -3.135 -3.104 -20.891 1 80.81 170 GLN B C 1
ATOM 3070 O O . GLN B 1 170 ? -3.857 -4.055 -20.594 1 80.81 170 GLN B O 1
ATOM 3075 N N . SER B 1 171 ? -2.639 -2.873 -22.078 1 81.38 171 SER B N 1
ATOM 3076 C CA . SER B 1 171 ? -2.951 -3.789 -23.172 1 81.38 171 SER B CA 1
ATOM 3077 C C . SER B 1 171 ? -2.162 -5.09 -23.047 1 81.38 171 SER B C 1
ATOM 3079 O O . SER B 1 171 ? -0.978 -5.07 -22.703 1 81.38 171 SER B O 1
ATOM 3081 N N . PHE B 1 172 ? -2.854 -6.117 -23.484 1 84.69 172 PHE B N 1
ATOM 3082 C CA . PHE B 1 172 ? -2.271 -7.453 -23.469 1 84.69 172 PHE B CA 1
ATOM 3083 C C . PHE B 1 172 ? -1.122 -7.562 -24.453 1 84.69 172 PHE B C 1
ATOM 3085 O O . PHE B 1 172 ? -1.258 -7.16 -25.625 1 84.69 172 PHE B O 1
ATOM 3092 N N . MET B 1 173 ? 0.034 -8.055 -23.969 1 86.81 173 MET B N 1
ATOM 3093 C CA . MET B 1 173 ? 1.192 -8.281 -24.812 1 86.81 173 MET B CA 1
ATOM 3094 C C . MET B 1 173 ? 1.174 -9.703 -25.391 1 86.81 173 MET B C 1
ATOM 3096 O O . MET B 1 173 ? 1.767 -10.609 -24.812 1 86.81 173 MET B O 1
ATOM 3100 N N . HIS B 1 174 ? 0.709 -9.82 -26.5 1 86.12 174 HIS B N 1
ATOM 3101 C CA . HIS B 1 174 ? 0.537 -11.109 -27.156 1 86.12 174 HIS B CA 1
ATOM 3102 C C . HIS B 1 174 ? 1.88 -11.797 -27.391 1 86.12 174 HIS B C 1
ATOM 3104 O O . HIS B 1 174 ? 1.961 -13.031 -27.391 1 86.12 174 HIS B O 1
ATOM 3110 N N . ASP B 1 175 ? 2.881 -11.008 -27.516 1 89.62 175 ASP B N 1
ATOM 3111 C CA . ASP B 1 175 ? 4.199 -11.539 -27.828 1 89.62 175 ASP B CA 1
ATOM 3112 C C . ASP B 1 175 ? 4.824 -12.227 -26.625 1 89.62 175 ASP B C 1
ATOM 3114 O O . ASP B 1 175 ? 5.926 -12.773 -26.703 1 89.62 175 ASP B O 1
ATOM 3118 N N . MET B 1 176 ? 4.117 -12.25 -25.531 1 91.06 176 MET B N 1
ATOM 3119 C CA . MET B 1 176 ? 4.57 -13.008 -24.359 1 91.06 176 MET B CA 1
ATOM 3120 C C . MET B 1 176 ? 4.07 -14.445 -24.422 1 91.06 176 MET B C 1
ATOM 3122 O O . MET B 1 176 ? 4.551 -15.312 -23.688 1 91.06 176 MET B O 1
ATOM 3126 N N . MET B 1 177 ? 3.176 -14.797 -25.297 1 90.12 177 MET B N 1
ATOM 3127 C CA . MET B 1 177 ? 2.543 -16.109 -25.328 1 90.12 177 MET B CA 1
ATOM 3128 C C . MET B 1 177 ? 3.547 -17.188 -25.734 1 90.12 177 MET B C 1
ATOM 3130 O O . MET B 1 177 ? 3.467 -18.328 -25.266 1 90.12 177 MET B O 1
ATOM 3134 N N . PRO B 1 178 ? 4.512 -16.891 -26.594 1 92.75 178 PRO B N 1
ATOM 3135 C CA . PRO B 1 178 ? 5.547 -17.891 -26.859 1 92.75 178 PRO B CA 1
ATOM 3136 C C . PRO B 1 178 ? 6.277 -18.344 -25.609 1 92.75 178 PRO B C 1
ATOM 3138 O O . PRO B 1 178 ? 6.672 -19.516 -25.5 1 92.75 178 PRO B O 1
ATOM 3141 N N . LYS B 1 179 ? 6.508 -17.469 -24.688 1 94.44 179 LYS B N 1
ATOM 3142 C CA . LYS B 1 179 ? 7.129 -17.828 -23.422 1 94.44 179 LYS B CA 1
ATOM 3143 C C . LYS B 1 179 ? 6.273 -18.844 -22.656 1 94.44 179 LYS B C 1
ATOM 3145 O O . LYS B 1 179 ? 6.797 -19.797 -22.078 1 94.44 179 LYS B O 1
ATOM 3150 N N . VAL B 1 180 ? 4.992 -18.625 -22.688 1 93.06 180 VAL B N 1
ATOM 3151 C CA . VAL B 1 180 ? 4.047 -19.531 -22.047 1 93.06 180 VAL B CA 1
ATOM 3152 C C . VAL B 1 180 ? 4.113 -20.906 -22.719 1 93.06 180 VAL B C 1
ATOM 3154 O O . VAL B 1 180 ? 4.191 -21.938 -22.047 1 93.06 180 VAL B O 1
ATOM 3157 N N . ALA B 1 181 ? 4.113 -20.859 -23.984 1 92.56 181 ALA B N 1
ATOM 3158 C CA . ALA B 1 181 ? 4.184 -22.094 -24.75 1 92.56 181 ALA B CA 1
ATOM 3159 C C . ALA B 1 181 ? 5.473 -22.859 -24.469 1 92.56 181 ALA B C 1
ATOM 3161 O O . ALA B 1 181 ? 5.469 -24.078 -24.344 1 92.56 181 ALA B O 1
ATOM 3162 N N . GLU B 1 182 ? 6.504 -22.141 -24.391 1 95.69 182 GLU B N 1
ATOM 3163 C CA . GLU B 1 182 ? 7.801 -22.734 -24.078 1 95.69 182 GLU B CA 1
ATOM 3164 C C . GLU B 1 182 ? 7.773 -23.438 -22.719 1 95.69 182 GLU B C 1
ATOM 3166 O O . GLU B 1 182 ? 8.203 -24.594 -22.609 1 95.69 182 GLU B O 1
ATOM 3171 N N . LEU B 1 183 ? 7.281 -22.781 -21.781 1 95.56 183 LEU B N 1
ATOM 3172 C CA . LEU B 1 183 ? 7.164 -23.359 -20.438 1 95.56 183 LEU B CA 1
ATOM 3173 C C . LEU B 1 183 ? 6.273 -24.594 -20.453 1 95.56 183 LEU B C 1
ATOM 3175 O O . LEU B 1 183 ? 6.617 -25.625 -19.875 1 95.56 183 LEU B O 1
ATOM 3179 N N . ARG B 1 184 ? 5.184 -24.453 -21.172 1 93.19 184 ARG B N 1
ATOM 3180 C CA . ARG B 1 184 ? 4.23 -25.547 -21.234 1 93.19 184 ARG B CA 1
ATOM 3181 C C . ARG B 1 184 ? 4.863 -26.781 -21.891 1 93.19 184 ARG B C 1
ATOM 3183 O O . ARG B 1 184 ? 4.691 -27.906 -21.406 1 93.19 184 ARG B O 1
ATOM 3190 N N . ARG B 1 185 ? 5.574 -26.609 -22.922 1 94.62 185 ARG B N 1
ATOM 3191 C CA . ARG B 1 185 ? 6.227 -27.703 -23.625 1 94.62 185 ARG B CA 1
ATOM 3192 C C . ARG B 1 185 ? 7.27 -28.375 -22.734 1 94.62 185 ARG B C 1
ATOM 3194 O O . ARG B 1 185 ? 7.352 -29.609 -22.703 1 94.62 185 ARG B O 1
ATOM 3201 N N . ALA B 1 186 ? 8 -27.609 -22.078 1 95.62 186 ALA B N 1
ATOM 3202 C CA . ALA B 1 186 ? 9.094 -28.125 -21.266 1 95.62 186 ALA B CA 1
ATOM 3203 C C . ALA B 1 186 ? 8.555 -28.797 -20 1 95.62 186 ALA B C 1
ATOM 3205 O O . ALA B 1 186 ? 9.117 -29.781 -19.531 1 95.62 186 ALA B O 1
ATOM 3206 N N . TYR B 1 187 ? 7.516 -28.219 -19.453 1 93.81 187 TYR B N 1
ATOM 3207 C CA . TYR B 1 187 ? 6.922 -28.688 -18.219 1 93.81 187 TYR B CA 1
ATOM 3208 C C . TYR B 1 187 ? 5.41 -28.844 -18.359 1 93.81 187 TYR B C 1
ATOM 3210 O O . TYR B 1 187 ? 4.652 -27.969 -17.906 1 93.81 187 TYR B O 1
ATOM 3218 N N . PRO B 1 188 ? 4.902 -29.891 -18.859 1 90.38 188 PRO B N 1
ATOM 3219 C CA . PRO B 1 188 ? 3.506 -30.078 -19.266 1 90.38 188 PRO B CA 1
ATOM 3220 C C . PRO B 1 188 ? 2.539 -29.984 -18.094 1 90.38 188 PRO B C 1
ATOM 3222 O O . PRO B 1 188 ? 1.354 -29.688 -18.281 1 90.38 188 PRO B O 1
ATOM 3225 N N . HIS B 1 189 ? 3.014 -30.141 -16.938 1 89.88 189 HIS B N 1
ATOM 3226 C CA . HIS B 1 189 ? 2.113 -30.141 -15.789 1 89.88 189 HIS B CA 1
ATOM 3227 C C . HIS B 1 189 ? 2.322 -28.906 -14.922 1 89.88 189 HIS B C 1
ATOM 3229 O O . HIS B 1 189 ? 1.74 -28.797 -13.836 1 89.88 189 HIS B O 1
ATOM 3235 N N . LEU B 1 190 ? 3.094 -27.984 -15.336 1 92.75 190 LEU B N 1
ATOM 3236 C CA . LEU B 1 190 ? 3.375 -26.75 -14.617 1 92.75 190 LEU B CA 1
ATOM 3237 C C . LEU B 1 190 ? 2.152 -25.844 -14.609 1 92.75 190 LEU B C 1
ATOM 3239 O O . LEU B 1 190 ? 1.504 -25.656 -15.641 1 92.75 190 LEU B O 1
ATOM 3243 N N . ASN B 1 191 ? 1.824 -25.359 -13.414 1 93.12 191 ASN B N 1
ATOM 3244 C CA . ASN B 1 191 ? 0.825 -24.297 -13.344 1 93.12 191 ASN B CA 1
ATOM 3245 C C . ASN B 1 191 ? 1.391 -22.953 -13.82 1 93.12 191 ASN B C 1
ATOM 3247 O O . ASN B 1 191 ? 2.387 -22.469 -13.281 1 93.12 191 ASN B O 1
ATOM 3251 N N . ILE B 1 192 ? 0.721 -22.422 -14.852 1 93.75 192 ILE B N 1
ATOM 3252 C CA . ILE B 1 192 ? 1.187 -21.156 -15.414 1 93.75 192 ILE B CA 1
ATOM 3253 C C . ILE B 1 192 ? 0.084 -20.109 -15.305 1 93.75 192 ILE B C 1
ATOM 3255 O O . ILE B 1 192 ? -1.04 -20.328 -15.766 1 93.75 192 ILE B O 1
ATOM 3259 N N . GLN B 1 193 ? 0.416 -19.031 -14.602 1 93.75 193 GLN B N 1
ATOM 3260 C CA . GLN B 1 193 ? -0.47 -17.859 -14.539 1 93.75 193 GLN B CA 1
ATOM 3261 C C . GLN B 1 193 ? -0.045 -16.797 -15.547 1 93.75 193 GLN B C 1
ATOM 3263 O O . GLN B 1 193 ? 1.149 -16.562 -15.75 1 93.75 193 GLN B O 1
ATOM 3268 N N . VAL B 1 194 ? -1.054 -16.172 -16.188 1 90.94 194 VAL B N 1
ATOM 3269 C CA . VAL B 1 194 ? -0.824 -15.039 -17.078 1 90.94 194 VAL B CA 1
ATOM 3270 C C . VAL B 1 194 ? -1.519 -13.797 -16.531 1 90.94 194 VAL B C 1
ATOM 3272 O O . VAL B 1 194 ? -2.717 -13.828 -16.234 1 90.94 194 VAL B O 1
ATOM 3275 N N . ASP B 1 195 ? -0.698 -12.781 -16.297 1 87.06 195 ASP B N 1
ATOM 3276 C CA . ASP B 1 195 ? -1.22 -11.531 -15.758 1 87.06 195 ASP B CA 1
ATOM 3277 C C . ASP B 1 195 ? -1.384 -10.477 -16.844 1 87.06 195 ASP B C 1
ATOM 3279 O O . ASP B 1 195 ? -0.399 -10.031 -17.438 1 87.06 195 ASP B O 1
ATOM 3283 N N . GLY B 1 196 ? -2.574 -10.172 -17.141 1 77.94 196 GLY B N 1
ATOM 3284 C CA . GLY B 1 196 ? -2.932 -9.203 -18.156 1 77.94 196 GLY B CA 1
ATOM 3285 C C . GLY B 1 196 ? -4.43 -9.047 -18.344 1 77.94 196 GLY B C 1
ATOM 3286 O O . GLY B 1 196 ? -5.215 -9.664 -17.609 1 77.94 196 GLY B O 1
ATOM 3287 N N . VAL B 1 197 ? -4.879 -7.988 -19.156 1 64.38 197 VAL B N 1
ATOM 3288 C CA . VAL B 1 197 ? -6.281 -7.703 -19.438 1 64.38 197 VAL B CA 1
ATOM 3289 C C . VAL B 1 197 ? -6.766 -8.57 -20.594 1 64.38 197 VAL B C 1
ATOM 3291 O O . VAL B 1 197 ? -6.117 -8.633 -21.641 1 64.38 197 VAL B O 1
ATOM 3294 N N . TRP B 1 198 ? -7.582 -9.547 -20.234 1 55.88 198 TRP B N 1
ATOM 3295 C CA . TRP B 1 198 ? -8.156 -10.336 -21.312 1 55.88 198 TRP B CA 1
ATOM 3296 C C . TRP B 1 198 ? -9.531 -9.812 -21.703 1 55.88 198 TRP B C 1
ATOM 3298 O O . TRP B 1 198 ? -10.383 -9.586 -20.844 1 55.88 198 TRP B O 1
ATOM 3308 N N . VAL B 1 199 ? -9.516 -8.938 -22.719 1 45.88 199 VAL B N 1
ATOM 3309 C CA . VAL B 1 199 ? -10.82 -8.547 -23.25 1 45.88 199 VAL B CA 1
ATOM 3310 C C . VAL B 1 199 ? -11.438 -9.711 -24.016 1 45.88 199 VAL B C 1
ATOM 3312 O O . VAL B 1 199 ? -10.82 -10.258 -24.938 1 45.88 199 VAL B O 1
ATOM 3315 N N . LYS B 1 200 ? -12.039 -10.625 -23.297 1 44.56 200 LYS B N 1
ATOM 3316 C CA . LYS B 1 200 ? -12.758 -11.578 -24.141 1 44.56 200 LYS B CA 1
ATOM 3317 C C . LYS B 1 200 ? -13.594 -10.852 -25.188 1 44.56 200 LYS B C 1
ATOM 3319 O O . LYS B 1 200 ? -14.445 -10.031 -24.859 1 44.56 200 LYS B O 1
ATOM 3324 N N . ARG B 1 201 ? -13.258 -10.57 -26.297 1 38.12 201 ARG B N 1
ATOM 3325 C CA . ARG B 1 201 ? -14.227 -10.273 -27.359 1 38.12 201 ARG B CA 1
ATOM 3326 C C . ARG B 1 201 ? -15.484 -11.125 -27.203 1 38.12 201 ARG B C 1
ATOM 3328 O O . ARG B 1 201 ? -16.594 -10.648 -27.438 1 38.12 201 ARG B O 1
ATOM 3335 N N . GLN B 1 202 ? -15.57 -12.383 -27.281 1 33.12 202 GLN B N 1
ATOM 3336 C CA . GLN B 1 202 ? -16.797 -13.172 -27.406 1 33.12 202 GLN B CA 1
ATOM 3337 C C . GLN B 1 202 ? -17.547 -13.219 -26.062 1 33.12 202 GLN B C 1
ATOM 3339 O O . GLN B 1 202 ? -18.656 -13.727 -26 1 33.12 202 GLN B O 1
ATOM 3344 N N . LEU B 1 203 ? -16.938 -13.312 -24.922 1 34.53 203 LEU B N 1
ATOM 3345 C CA . LEU B 1 203 ? -17.938 -13.359 -23.859 1 34.53 203 LEU B CA 1
ATOM 3346 C C . LEU B 1 203 ? -18.578 -11.992 -23.656 1 34.53 203 LEU B C 1
ATOM 3348 O O . LEU B 1 203 ? -17.891 -10.969 -23.656 1 34.53 203 LEU B O 1
ATOM 3352 N N . MET B 1 204 ? -19.875 -11.711 -24.031 1 33.12 204 MET B N 1
ATOM 3353 C CA . MET B 1 204 ? -20.734 -10.539 -23.984 1 33.12 204 MET B CA 1
ATOM 3354 C C . MET B 1 204 ? -20.312 -9.594 -22.875 1 33.12 204 MET B C 1
ATOM 3356 O O . MET B 1 204 ? -20.281 -8.375 -23.062 1 33.12 204 MET B O 1
ATOM 3360 N N . ARG B 1 205 ? -20.766 -9.852 -21.578 1 32.09 205 ARG B N 1
ATOM 3361 C CA . ARG B 1 205 ? -20.656 -8.945 -20.438 1 32.09 205 ARG B CA 1
ATOM 3362 C C . ARG B 1 205 ? -19.203 -8.859 -19.953 1 32.09 205 ARG B C 1
ATOM 3364 O O . ARG B 1 205 ? -18.75 -9.719 -19.188 1 32.09 205 ARG B O 1
ATOM 3371 N N . LEU B 1 206 ? -18.281 -8.555 -20.719 1 34 206 LEU B N 1
ATOM 3372 C CA . LEU B 1 206 ? -16.844 -8.453 -20.562 1 34 206 LEU B CA 1
ATOM 3373 C C . LEU B 1 206 ? -16.484 -7.484 -19.453 1 34 206 LEU B C 1
ATOM 3375 O O . LEU B 1 206 ? -16.594 -6.266 -19.609 1 34 206 LEU B O 1
ATOM 3379 N N . GLN B 1 207 ? -17.109 -7.449 -18.391 1 35.25 207 GLN B N 1
ATOM 3380 C CA . GLN B 1 207 ? -16.516 -6.5 -17.469 1 35.25 207 GLN B CA 1
ATOM 3381 C C . GLN B 1 207 ? -15.008 -6.707 -17.375 1 35.25 207 GLN B C 1
ATOM 3383 O O . GLN B 1 207 ? -14.523 -7.84 -17.391 1 35.25 207 GLN B O 1
ATOM 3388 N N . LYS B 1 208 ? -14.18 -5.77 -17.906 1 36.44 208 LYS B N 1
ATOM 3389 C CA . LYS B 1 208 ? -12.727 -5.594 -17.828 1 36.44 208 LYS B CA 1
ATOM 3390 C C . LYS B 1 208 ? -12.148 -6.352 -16.641 1 36.44 208 LYS B C 1
ATOM 3392 O O . LYS B 1 208 ? -12.273 -5.914 -15.5 1 36.44 208 LYS B O 1
ATOM 3397 N N . GLN B 1 209 ? -12.484 -7.629 -16.578 1 38.59 209 GLN B N 1
ATOM 3398 C CA . GLN B 1 209 ? -11.883 -8.297 -15.422 1 38.59 209 GLN B CA 1
ATOM 3399 C C . GLN B 1 209 ? -10.438 -8.688 -15.711 1 38.59 209 GLN B C 1
ATOM 3401 O O . GLN B 1 209 ? -10.141 -9.25 -16.766 1 38.59 209 GLN B O 1
ATOM 3406 N N . GLU B 1 210 ? -9.461 -7.922 -15.367 1 40.25 210 GLU B N 1
ATOM 3407 C CA . GLU B 1 210 ? -8.094 -8.422 -15.297 1 40.25 210 GLU B CA 1
ATOM 3408 C C . GLU B 1 210 ? -8.062 -9.859 -14.781 1 40.25 210 GLU B C 1
ATOM 3410 O O . GLU B 1 210 ? -8.555 -10.148 -13.688 1 40.25 210 GLU B O 1
ATOM 3415 N N . ARG B 1 211 ? -8.32 -10.836 -15.75 1 44.53 211 ARG B N 1
ATOM 3416 C CA . ARG B 1 211 ? -8.336 -12.242 -15.359 1 44.53 211 ARG B CA 1
ATOM 3417 C C . ARG B 1 211 ? -6.93 -12.836 -15.398 1 44.53 211 ARG B C 1
ATOM 3419 O O . ARG B 1 211 ? -6.188 -12.633 -16.359 1 44.53 211 ARG B O 1
ATOM 3426 N N . THR B 1 212 ? -6.309 -12.953 -14.25 1 42.69 212 THR B N 1
ATOM 3427 C CA . THR B 1 212 ? -5.195 -13.891 -14.18 1 42.69 212 THR B CA 1
ATOM 3428 C C . THR B 1 212 ? -5.684 -15.328 -14.328 1 42.69 212 THR B C 1
ATOM 3430 O O . THR B 1 212 ? -6.602 -15.758 -13.617 1 42.69 212 THR B O 1
ATOM 3433 N N . SER B 1 213 ? -5.785 -15.836 -15.586 1 43.41 213 SER B N 1
ATOM 3434 C CA . SER B 1 213 ? -6.277 -17.188 -15.797 1 43.41 213 SER B CA 1
ATOM 3435 C C . SER B 1 213 ? -5.121 -18.188 -15.922 1 43.41 213 SER B C 1
ATOM 3437 O O . SER B 1 213 ? -4.023 -17.812 -16.344 1 43.41 213 SER B O 1
ATOM 3439 N N . LEU B 1 214 ? -5.18 -19.25 -15.062 1 45.44 214 LEU B N 1
ATOM 3440 C CA . LEU B 1 214 ? -4.414 -20.438 -15.438 1 45.44 214 LEU B CA 1
ATOM 3441 C C . LEU B 1 214 ? -4.996 -21.094 -16.688 1 45.44 214 LEU B C 1
ATOM 3443 O O . LEU B 1 214 ? -6.195 -21.359 -16.75 1 45.44 214 LEU B O 1
ATOM 3447 N N . TRP B 1 215 ? -4.434 -20.828 -17.938 1 37.34 215 TRP B N 1
ATOM 3448 C CA . TRP B 1 215 ? -4.852 -21.297 -19.25 1 37.34 215 TRP B CA 1
ATOM 3449 C C . TRP B 1 215 ? -4.699 -22.812 -19.359 1 37.34 215 TRP B C 1
ATOM 3451 O O . TRP B 1 215 ? -3.58 -23.328 -19.344 1 37.34 215 TRP B O 1
ATOM 3461 N N . PRO B 1 216 ? -5.754 -23.531 -19.047 1 34.81 216 PRO B N 1
ATOM 3462 C CA . PRO B 1 216 ? -5.605 -24.984 -19.203 1 34.81 216 PRO B CA 1
ATOM 3463 C C . PRO B 1 216 ? -5.145 -25.375 -20.609 1 34.81 216 PRO B C 1
ATOM 3465 O O . PRO B 1 216 ? -4.348 -26.297 -20.766 1 34.81 216 PRO B O 1
ATOM 3468 N N . GLU B 1 217 ? -6.227 -25.188 -21.719 1 32.47 217 GLU B N 1
ATOM 3469 C CA . GLU B 1 217 ? -6.316 -25.984 -22.938 1 32.47 217 GLU B CA 1
ATOM 3470 C C . GLU B 1 217 ? -5.117 -25.734 -23.844 1 32.47 217 GLU B C 1
ATOM 3472 O O . GLU B 1 217 ? -4.48 -24.688 -23.781 1 32.47 217 GLU B O 1
ATOM 3477 N N . ARG B 1 218 ? -4.695 -26.844 -24.641 1 29.72 218 ARG B N 1
ATOM 3478 C CA . ARG B 1 218 ? -4.059 -26.906 -25.953 1 29.72 218 ARG B CA 1
ATOM 3479 C C . ARG B 1 218 ? -4.602 -25.812 -26.859 1 29.72 218 ARG B C 1
ATOM 3481 O O . ARG B 1 218 ? -5.77 -25.438 -26.766 1 29.72 218 ARG B O 1
ATOM 3488 N N . PRO B 1 219 ? -3.768 -24.906 -27.484 1 30 219 PRO B N 1
ATOM 3489 C CA . PRO B 1 219 ? -4.25 -24.031 -28.547 1 30 219 PRO B CA 1
ATOM 3490 C C . PRO B 1 219 ? -5.387 -24.656 -29.359 1 30 219 PRO B C 1
ATOM 3492 O O . PRO B 1 219 ? -5.164 -25.625 -30.094 1 30 219 PRO B O 1
ATOM 3495 N N . SER B 1 220 ? -6.445 -25.141 -28.891 1 25.67 220 SER B N 1
ATOM 3496 C CA . SER B 1 220 ? -7.398 -25.469 -29.953 1 25.67 220 SER B CA 1
ATOM 3497 C C . SER B 1 220 ? -7.68 -24.266 -30.844 1 25.67 220 SER B C 1
ATOM 3499 O O . SER B 1 220 ? -7.605 -23.125 -30.391 1 25.67 220 SER B O 1
ATOM 3501 N N . SER B 1 221 ? -7.598 -24.391 -32.281 1 24.08 221 SER B N 1
ATOM 3502 C CA . SER B 1 221 ? -7.883 -23.625 -33.469 1 24.08 221 SER B CA 1
ATOM 3503 C C . SER B 1 221 ? -9.141 -22.781 -33.312 1 24.08 221 SER B C 1
ATOM 3505 O O . SER B 1 221 ? -9.641 -22.203 -34.281 1 24.08 221 SER B O 1
ATOM 3507 N N . ARG B 1 222 ? -10.078 -22.875 -32.344 1 24.12 222 ARG B N 1
ATOM 3508 C CA . ARG B 1 222 ? -11.25 -22.078 -32.656 1 24.12 222 ARG B CA 1
ATOM 3509 C C . ARG B 1 222 ? -10.953 -20.594 -32.531 1 24.12 222 ARG B C 1
ATOM 3511 O O . ARG B 1 222 ? -10.18 -20.172 -31.656 1 24.12 222 ARG B O 1
ATOM 3518 N N . ARG B 1 223 ? -11.266 -19.766 -33.531 1 25.19 223 ARG B N 1
ATOM 3519 C CA . ARG B 1 223 ? -11.461 -18.359 -33.844 1 25.19 223 ARG B CA 1
ATOM 3520 C C . ARG B 1 223 ? -12.117 -17.609 -32.688 1 25.19 223 ARG B C 1
ATOM 3522 O O . ARG B 1 223 ? -13.281 -17.844 -32.375 1 25.19 223 ARG B O 1
ATOM 3529 N N . LEU B 1 224 ? -11.453 -17.328 -31.531 1 21.88 224 LEU B N 1
ATOM 3530 C CA . LEU B 1 224 ? -12.102 -16.25 -30.812 1 21.88 224 LEU B CA 1
ATOM 3531 C C . LEU B 1 224 ? -11.898 -14.922 -31.531 1 21.88 224 LEU B C 1
ATOM 3533 O O . LEU B 1 224 ? -10.812 -14.656 -32.062 1 21.88 224 LEU B O 1
#

Solvent-accessible surface area (backbone atoms only — not comparable to full-atom values): 23607 Å² total; per-residue (Å²): 126,60,32,49,82,38,71,86,48,50,74,42,51,88,49,82,53,82,79,58,68,38,38,20,42,45,53,81,80,46,52,42,29,45,30,43,60,49,52,50,39,35,47,29,72,92,49,64,43,34,57,33,41,23,39,63,28,29,31,44,71,63,21,91,29,41,36,36,27,45,60,47,46,30,30,42,30,74,75,38,64,43,55,28,33,41,30,39,39,43,32,62,52,54,67,79,43,41,64,56,38,39,72,24,50,44,37,24,49,24,37,43,54,89,42,48,92,55,56,66,61,41,30,50,49,31,42,73,58,70,24,42,23,32,36,31,35,54,66,87,51,61,67,73,79,48,44,66,42,52,76,66,46,48,34,34,31,40,33,42,27,23,37,72,78,64,63,81,90,47,69,57,41,69,84,39,49,62,49,54,50,50,49,40,70,76,36,77,65,62,47,48,35,37,43,36,43,54,78,53,79,78,52,81,86,53,65,89,42,39,38,26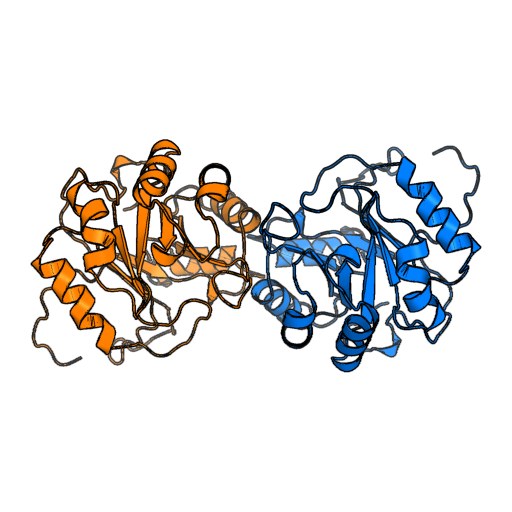,35,27,73,54,78,74,90,68,83,76,86,122,126,59,33,50,83,38,70,87,49,50,74,41,50,87,49,81,54,83,79,58,67,38,40,21,41,44,52,80,81,46,51,41,30,46,30,42,62,51,51,51,39,35,47,29,72,91,50,62,44,35,57,32,41,23,39,62,29,30,30,42,70,62,22,91,30,41,36,36,26,46,62,47,46,30,30,43,30,73,76,38,64,43,56,29,34,41,31,39,38,43,33,63,53,52,66,78,43,41,63,57,38,39,73,25,51,44,36,25,49,24,37,41,54,90,43,48,91,56,55,66,60,43,31,51,49,33,42,74,57,68,24,43,22,31,37,31,36,56,64,88,49,60,68,72,79,47,45,66,42,54,76,69,48,47,33,34,31,39,32,43,27,23,36,71,78,63,63,80,91,49,69,58,40,71,84,41,48,61,52,52,50,50,48,40,70,76,36,77,65,62,47,48,36,36,43,36,43,52,76,52,77,79,55,82,87,53,66,85,42,39,38,28,35,27,74,55,78,73,88,65,85,74,85,123

InterPro domains:
  IPR000056 Ribulose-phosphate 3-epimerase-like [PF00834] (23-197)
  IPR000056 Ribulose-phosphate 3-epimerase-like [PS01085] (53-67)
  IPR000056 Ribulose-phosphate 3-epimerase-like [PS01086] (158-180)
  IPR000056 Ribulose-phosphate 3-epimerase-like [PTHR11749] (21-197)
  IPR000056 Ribulose-phosphate 3-epimerase-like [cd00429] (22-196)
  IPR011060 Ribulose-phosphate binding barrel [SSF51366] (20-196)
  IPR013785 Aldolase-type TIM barrel [G3DSA:3.20.20.70] (19-208)

Nearest PDB structures (foldseek):
  1tqx-assembly1_A  TM=9.389E-01  e=8.893E-20  Plasmodium falciparum 3D7
  2fli-assembly1_D  TM=9.359E-01  e=8.943E-18  Streptococcus pyogenes
  7sbj-assembly1_C  TM=9.461E-01  e=9.859E-17  Stenotrophomonas maltophilia K279a
  7u5y-assembly1_F  TM=9.279E-01  e=1.119E-16  Pseudomonas aeruginosa PAO1
  3inp-assembly1_A  TM=9.380E-01  e=3.609E-15  Francisella tularensis subsp. tularensis

Secondary structure (DSSP, 8-state):
---TT-GGGS--TTS-PPP--EE--BGGGS-GGGHHHHHHHHHSTTTT--SEEEEEEEBSSSSS-B-B-HHHHHHHHHH-TT-EEEEEEE-SSGGGGHHHHHHHT-SEEEEEGGG-S-HHHHHHHHHHTT-EEEEEE-TTS-GGGGHHHHHTT--SEEEEESS-TT-SSPPP-GGGHHHHHHHHHH-TT--EEEESB---SSSSS----B--EE--S-------/---TT-GGGS--TTS-PPP--EE--BGGGS-GGGHHHHHHHHHSTTTT--SEEEEEEEBSSSSS-B-B-HHHHHHHHHH-TT-EEEEEEE-SSGGGGHHHHHHHT-SEEEEEGGG-S-HHHHHHHHHHTT-EEEEEE-TTS-GGGGHHHHHTT--SEEEEESS-TT-SSPPP-GGGHHHHHHHHHH-TT--EEEESB---SSSSS----B--EE--S-------

Radius of gyration: 23.75 Å; Cα contacts (8 Å, |Δi|>4): 958; chains: 2; bounding box: 43×66×70 Å

Organism: NCBI:txid85056